Protein AF-R6CH22-F1 (afdb_monomer)

Mean predicted aligned error: 13.28 Å

Foldseek 3Di:
DDPVVVVVLLLLDFQWDWDDPPDPFKIFIDRQHHTAKIAGNVCRQKIKGFAAQVVLVVCVVVFVQWAQDPVDDSSTMIIGGPPGPQDPVVVSVRSVRSVCVVLVPDDPVSVVVRVPGDSLNRVLQVPLPPDQPDEAEDQEDQAQLVVVVVVVVVDPDDALHKYWYQYHPNADAPPGDHDDDDGNQWTKMKGKHFPQVAFPLLCLLLLLLLQLLVQVLVCVLDPQWFAAPPHFIDRQQATFKGKDKDFDDDDRGTRMIMIIMIGRAGDPDDDDPPPHHDYSCNVRVDHDDNSVSVVSSSSSSSSSVVCVVVVVSVVSQVSNLVRHDQQDDWAWKAAPVGIFTWHFPGADSSRWTWTAGPVRDIDTHDPPRMDGDD

Nearest PDB structures (foldseek):
  8fi3-assembly1_A  TM=8.666E-01  e=1.352E-19  Klebsiella pneumoniae
  2ewn-assembly1_B  TM=8.581E-01  e=2.149E-19  Escherichia coli
  1hxd-assembly2_B  TM=8.674E-01  e=2.446E-18  Escherichia coli
  8fi3-assembly1_B  TM=7.368E-01  e=8.028E-20  Klebsiella pneumoniae
  4op0-assembly2_B  TM=8.270E-01  e=5.192E-18  Mycobacterium tuberculosis H37Rv

Radius of gyration: 24.35 Å; Cα contacts (8 Å, |Δi|>4): 704; chains: 1; bounding box: 49×41×78 Å

Secondary structure (DSSP, 8-state):
--HHHHHHHHHTSTTEEEE-SSSSSEEEEEETTEEEEEEESSSTTEEEEE--HHHHHHHHHH-TTEEE-TTS-TTTEEEEETTSSS-HHHHHHHHHHHHHHHHHT--HHHHHHHHHS-GGGTHHHHSSSS-PPPPEEEEEES-HHHHHHHHHHHS-PPTT-EEEEEEETT-B-GGG-B----TTTSEEEEEEE--TTSBGGGTHHHHHHHHHHHHHHHTTT-S-EEEETTTEEEETTEEEEEEEEEEEEETTEEEEEEEEEEE--S-----SS-SSB--HHHHHS----HHHHHHHHHHHHHHHHHHHHTT-HHHHHHHHHHTBTT-SS-EEEEETTEEEEEEEEEE-TT--EEEEETTS-EEEE-TTSSEE--

pLDDT: mean 90.78, std 10.8, range [37.91, 98.75]

Organism: NCBI:txid1263040

InterPro domains:
  IPR004143 Biotinyl protein ligase (BPL) and lipoyl protein ligase (LPL), catalytic domain [PF03099] (141-249)
  IPR004143 Biotinyl protein ligase (BPL) and lipoyl protein ligase (LPL), catalytic domain [PS51733] (120-309)
  IPR004408 Biotin--acetyl-CoA-carboxylase ligase [TIGR00121] (137-364)
  IPR004408 Biotin--acetyl-CoA-carboxylase ligase [cd16442] (138-308)
  IPR038056 YjbR-like superfamily [G3DSA:3.90.1150.30] (1-120)
  IPR038056 YjbR-like superfamily [SSF142906] (1-112)
  IPR045864 Class II Aminoacyl-tRNA synthetase/Biotinyl protein ligase (BPL) and lipoyl protein ligase (LPL) [G3DSA:3.30.930.10] (121-324)
  IPR045864 Class II Aminoacyl-tRNA synthetase/Biotinyl protein ligase (BPL) and lipoyl protein ligase (LPL) [SSF55681] (136-323)
  IPR058532 YjbR/MT2646/Rv2570-like [PF04237] (11-100)

Solvent-accessible surface area (backbone atoms only — not comparable to full-atom values): 20314 Å² total; per-residue (Å²): 88,56,70,64,63,51,50,53,56,51,42,72,40,78,61,40,50,76,46,56,91,86,44,98,46,41,45,33,35,22,46,85,87,42,75,29,38,34,34,36,67,89,56,66,55,39,37,38,32,32,42,57,52,71,58,49,52,54,46,44,75,75,27,89,30,31,47,60,22,86,96,50,64,52,62,40,23,34,26,37,32,42,86,47,83,48,52,53,69,55,53,52,51,46,52,51,48,9,46,47,63,48,62,73,67,50,52,72,71,55,46,56,53,54,68,69,52,52,72,78,64,37,66,55,58,76,68,61,76,78,78,73,54,80,65,45,79,37,74,64,42,52,32,50,50,61,53,51,52,52,48,51,74,75,40,96,66,63,70,58,34,30,34,36,33,32,34,53,83,55,28,69,40,71,94,80,39,70,49,91,72,56,75,64,26,33,42,38,31,16,35,35,42,63,48,59,88,40,44,51,71,46,50,36,53,62,39,43,34,49,35,45,18,52,38,59,55,52,43,75,79,41,83,59,53,19,39,35,86,84,40,31,32,20,48,70,92,25,37,31,31,45,62,38,77,51,74,44,71,52,91,65,18,24,51,33,37,41,43,23,37,43,36,37,34,43,41,88,77,85,85,70,88,66,76,53,69,42,20,49,20,72,74,70,77,48,81,73,63,53,68,60,52,48,51,57,33,50,51,37,32,54,45,40,49,48,39,52,74,72,62,42,52,66,60,54,53,51,56,46,55,74,41,30,52,66,46,77,57,73,44,54,33,34,43,96,90,45,79,46,52,29,25,58,77,50,64,48,71,68,53,31,39,30,35,31,31,92,87,67,54,71,48,78,33,55,94,82,53,56,44,78,61,131

Sequence (374 aa):
MDIEALRQYCLSKKAVTECFPFDETTLVFKVVDRMFLLVDLEHPDCVSMKCNPDYAIELREHYNGIEGAYHFNKKYWNQVALNSDVPDSLIRELIDHSYEEVVGKFTKKQRDVFNKISASFQENISIFSEHLPEPVFLHETNSTNSYLDELCNNSSVEELTSVYTDFQTAGRGQRGNSWESEDGANLLFSFVLYPDFLEARKQFYLSQITALALQEVLSQYTDGIRIKWPNDIYWKDKKICGTLIENDLTGIHISRSISGTGVNLNQERFISDAPNPVSLFQITGQRYDRKEILHQLMERVAHYYTLLKNGETELIASRYQDVLYRKEGFYPYTDKDGSFRARICGIEPSGALILEDESGKRREYMFKEVSFEL

Structure (mmCIF, N/CA/C/O backbone):
data_AF-R6CH22-F1
#
_entry.id   AF-R6CH22-F1
#
loop_
_atom_site.group_PDB
_atom_site.id
_atom_site.type_symbol
_atom_site.label_atom_id
_atom_site.label_alt_id
_atom_site.label_comp_id
_atom_site.label_asym_id
_atom_site.label_entity_id
_atom_site.label_seq_id
_atom_site.pdbx_PDB_ins_code
_atom_site.Cartn_x
_atom_site.Cartn_y
_atom_site.Cartn_z
_atom_site.occupancy
_atom_site.B_iso_or_equiv
_atom_site.auth_seq_id
_atom_site.auth_comp_id
_atom_site.auth_asym_id
_atom_site.auth_atom_id
_atom_site.pdbx_PDB_model_num
ATOM 1 N N . MET A 1 1 ? 15.469 7.387 -34.066 1.00 81.44 1 MET A N 1
ATOM 2 C CA . MET A 1 1 ? 15.165 7.476 -32.618 1.00 81.44 1 MET A CA 1
ATOM 3 C C . MET A 1 1 ? 15.248 6.070 -32.057 1.00 81.44 1 MET A C 1
ATOM 5 O O . MET A 1 1 ? 14.627 5.196 -32.646 1.00 81.44 1 MET A O 1
ATOM 9 N N . ASP A 1 2 ? 16.024 5.815 -31.001 1.00 85.38 2 ASP A N 1
ATOM 10 C CA . ASP A 1 2 ? 16.079 4.473 -30.400 1.00 85.38 2 ASP A CA 1
ATOM 11 C C . ASP A 1 2 ? 14.835 4.161 -29.543 1.00 85.38 2 ASP A C 1
ATOM 13 O O . ASP A 1 2 ? 14.050 5.053 -29.202 1.00 85.38 2 ASP A O 1
ATOM 17 N N . ILE A 1 3 ? 14.642 2.877 -29.222 1.00 85.06 3 ILE A N 1
ATOM 18 C CA . ILE A 1 3 ? 13.460 2.382 -28.502 1.00 85.06 3 ILE A CA 1
ATOM 19 C C . ILE A 1 3 ? 13.364 2.923 -27.083 1.00 85.06 3 ILE A C 1
ATOM 21 O O . ILE A 1 3 ? 12.259 3.238 -26.644 1.00 85.06 3 ILE A O 1
ATOM 25 N N . GLU A 1 4 ? 14.483 3.065 -26.376 1.00 78.06 4 GLU A N 1
ATOM 26 C CA . GLU A 1 4 ? 14.448 3.540 -24.996 1.00 78.06 4 GLU A CA 1
ATOM 27 C C . GLU A 1 4 ? 14.055 5.017 -24.966 1.00 78.06 4 GLU A C 1
ATOM 29 O O . GLU A 1 4 ? 13.140 5.407 -24.244 1.00 78.06 4 GLU A O 1
ATOM 34 N N . ALA A 1 5 ? 14.637 5.836 -25.844 1.00 80.38 5 ALA A N 1
ATOM 35 C CA . ALA A 1 5 ? 14.229 7.224 -26.013 1.00 80.38 5 ALA A CA 1
ATOM 36 C C . ALA A 1 5 ? 12.739 7.341 -26.377 1.00 80.38 5 ALA A C 1
ATOM 38 O O . ALA A 1 5 ? 12.052 8.245 -25.892 1.00 80.38 5 ALA A O 1
ATOM 39 N N . LEU A 1 6 ? 12.229 6.450 -27.237 1.00 89.31 6 LEU A N 1
ATOM 40 C CA . LEU A 1 6 ? 10.819 6.419 -27.633 1.00 89.31 6 LEU A CA 1
ATOM 41 C C . LEU A 1 6 ? 9.915 6.067 -26.451 1.00 89.31 6 LEU A C 1
ATOM 43 O O . LEU A 1 6 ? 8.914 6.753 -26.220 1.00 89.31 6 LEU A O 1
ATOM 47 N N . ARG A 1 7 ? 10.286 5.036 -25.688 1.00 87.06 7 ARG A N 1
ATOM 48 C CA . ARG A 1 7 ? 9.580 4.585 -24.487 1.00 87.06 7 ARG A CA 1
ATOM 49 C C . ARG A 1 7 ? 9.516 5.696 -23.445 1.00 87.06 7 ARG A C 1
ATOM 51 O O . ARG A 1 7 ? 8.418 6.077 -23.040 1.00 87.06 7 ARG A O 1
ATOM 58 N N . GLN A 1 8 ? 10.658 6.291 -23.103 1.00 78.81 8 GLN A N 1
ATOM 59 C CA . GLN A 1 8 ? 10.738 7.407 -22.155 1.00 78.81 8 GLN A CA 1
ATOM 60 C C . GLN A 1 8 ? 9.888 8.599 -22.607 1.00 78.81 8 GLN A C 1
ATOM 62 O O . GLN A 1 8 ? 9.149 9.192 -21.818 1.00 78.81 8 GLN A O 1
ATOM 67 N N . TYR A 1 9 ? 9.915 8.923 -23.903 1.00 86.25 9 TYR A N 1
ATOM 68 C CA . TYR A 1 9 ? 9.099 10.009 -24.437 1.00 86.25 9 TYR A CA 1
ATOM 69 C C . TYR A 1 9 ? 7.597 9.717 -24.325 1.00 86.25 9 TYR A C 1
ATOM 71 O O . TYR A 1 9 ? 6.827 10.601 -23.945 1.00 86.25 9 TYR A O 1
ATOM 79 N N . CYS A 1 10 ? 7.170 8.478 -24.579 1.00 89.00 10 CYS A N 1
ATOM 80 C CA . CYS A 1 10 ? 5.778 8.070 -24.398 1.00 89.00 10 CYS A CA 1
ATOM 81 C C . CYS A 1 10 ? 5.348 8.146 -22.929 1.00 89.00 10 CYS A C 1
ATOM 83 O O . CYS A 1 10 ? 4.289 8.703 -22.636 1.00 89.00 10 CYS A O 1
ATOM 85 N N . LEU A 1 11 ? 6.171 7.634 -22.011 1.00 81.38 11 LEU A N 1
ATOM 86 C CA . LEU A 1 11 ? 5.881 7.616 -20.573 1.00 81.38 11 LEU A CA 1
ATOM 87 C C . LEU A 1 11 ? 5.869 9.019 -19.948 1.00 81.38 11 LEU A C 1
ATOM 89 O O . LEU A 1 11 ? 5.143 9.248 -18.981 1.00 81.38 11 LEU A O 1
ATOM 93 N N . SER A 1 12 ? 6.575 9.986 -20.546 1.00 82.88 12 SER A N 1
ATOM 94 C CA . SER A 1 12 ? 6.517 11.395 -20.128 1.00 82.88 12 SER A CA 1
ATOM 95 C C . SER A 1 12 ? 5.146 12.059 -20.352 1.00 82.88 12 SER A C 1
ATOM 97 O O . SER A 1 12 ? 4.845 13.102 -19.768 1.00 82.88 12 SER A O 1
ATOM 99 N N . LYS A 1 13 ? 4.288 11.482 -21.207 1.00 86.12 13 LYS A N 1
ATOM 100 C CA . LYS A 1 13 ? 2.973 12.048 -21.550 1.00 86.12 13 LYS A CA 1
ATOM 101 C C . LYS A 1 13 ? 1.920 11.713 -20.519 1.00 86.12 13 LYS A C 1
ATOM 103 O O . LYS A 1 13 ? 1.955 10.650 -19.924 1.00 86.12 13 LYS A O 1
ATOM 108 N N . LYS A 1 14 ? 0.903 12.570 -20.381 1.00 83.38 14 LYS A N 1
ATOM 109 C CA . LYS A 1 14 ? -0.144 12.421 -19.364 1.00 83.38 14 LYS A CA 1
ATOM 110 C C . LYS A 1 14 ? -1.006 11.139 -19.530 1.00 83.38 14 LYS A C 1
ATOM 112 O O . LYS A 1 14 ? -1.379 10.771 -20.627 1.00 83.38 14 LYS A O 1
ATOM 117 N N . ALA A 1 15 ? -1.394 10.490 -18.437 1.00 82.56 15 ALA A N 1
ATOM 118 C CA . ALA A 1 15 ? -2.104 9.216 -18.301 1.00 82.56 15 ALA A CA 1
ATOM 119 C C . ALA A 1 15 ? -1.653 8.034 -19.198 1.00 82.56 15 ALA A C 1
ATOM 121 O O . ALA A 1 15 ? -2.469 7.149 -19.462 1.00 82.56 15 ALA A O 1
ATOM 122 N N . VAL A 1 16 ? -0.405 8.015 -19.668 1.00 88.12 16 VAL A N 1
ATOM 123 C CA . VAL A 1 16 ? 0.226 6.916 -20.398 1.00 88.12 16 VAL A CA 1
ATOM 124 C C . VAL A 1 16 ? 0.707 5.794 -19.475 1.00 88.12 16 VAL A C 1
ATOM 126 O O . VAL A 1 16 ? 1.341 6.049 -18.452 1.00 88.12 16 VAL A O 1
ATOM 129 N N . THR A 1 17 ? 0.412 4.560 -19.879 1.00 82.69 17 THR A N 1
ATOM 130 C CA . THR A 1 17 ? 0.951 3.301 -19.353 1.00 82.69 17 THR A CA 1
ATOM 131 C C . THR A 1 17 ? 1.446 2.428 -20.506 1.00 82.69 17 THR A C 1
ATOM 133 O O . THR A 1 17 ? 1.038 2.618 -21.657 1.00 82.69 17 THR A O 1
ATOM 136 N N . GLU A 1 18 ? 2.294 1.449 -20.203 1.00 88.81 18 GLU A N 1
ATOM 137 C CA . GLU A 1 18 ? 2.751 0.430 -21.150 1.00 88.81 18 GLU A CA 1
ATOM 138 C C . GLU A 1 18 ? 2.307 -0.971 -20.709 1.00 88.81 18 GLU A C 1
ATOM 140 O O . GLU A 1 18 ? 2.066 -1.213 -19.527 1.00 88.81 18 GLU A O 1
ATOM 145 N N . CYS A 1 19 ? 2.099 -1.876 -21.664 1.00 76.31 19 CYS A N 1
ATOM 146 C CA . CYS A 1 19 ? 1.682 -3.255 -21.400 1.00 76.31 19 CYS A CA 1
ATOM 147 C C . CYS A 1 19 ? 1.904 -4.152 -22.625 1.00 76.31 19 CYS A C 1
ATOM 149 O O . CYS A 1 19 ? 2.145 -3.657 -23.724 1.00 76.31 19 CYS A O 1
ATOM 151 N N . PHE A 1 20 ? 1.701 -5.456 -22.438 1.00 86.31 20 PHE A N 1
ATOM 152 C CA . PHE A 1 20 ? 1.831 -6.514 -23.445 1.00 86.31 20 PHE A CA 1
ATOM 153 C C . PHE A 1 20 ? 0.472 -7.205 -23.683 1.00 86.31 20 PHE A C 1
ATOM 155 O O . PHE A 1 20 ? 0.226 -8.306 -23.198 1.00 86.31 20 PHE A O 1
ATOM 162 N N . PRO A 1 21 ? -0.508 -6.530 -24.321 1.00 76.00 21 PRO A N 1
ATOM 163 C CA . PRO A 1 21 ? -1.884 -7.020 -24.379 1.00 76.00 21 PRO A CA 1
ATOM 164 C C . PRO A 1 21 ? -2.125 -8.088 -25.455 1.00 76.00 21 PRO A C 1
ATOM 166 O O . PRO A 1 21 ? -3.235 -8.618 -25.513 1.00 76.00 21 PRO A O 1
ATOM 169 N N . PHE A 1 22 ? -1.153 -8.342 -26.335 1.00 81.69 22 PHE A N 1
ATOM 170 C CA . PHE A 1 22 ? -1.282 -9.277 -27.457 1.00 81.69 22 PHE A CA 1
ATOM 171 C C . PHE A 1 22 ? -0.417 -10.526 -27.258 1.00 81.69 22 PHE A C 1
ATOM 173 O O . PHE A 1 22 ? -0.918 -11.638 -27.405 1.00 81.69 22 PHE A O 1
ATOM 180 N N . ASP A 1 23 ? 0.846 -10.324 -26.892 1.00 84.88 23 ASP A N 1
ATOM 181 C CA . ASP A 1 23 ? 1.900 -11.325 -26.708 1.00 84.88 23 ASP A CA 1
ATOM 182 C C . ASP A 1 23 ? 3.039 -10.715 -25.865 1.00 84.88 23 ASP A C 1
ATOM 184 O O . ASP A 1 23 ? 2.942 -9.562 -25.452 1.00 84.88 23 ASP A O 1
ATOM 188 N N . GLU A 1 24 ? 4.102 -11.478 -25.599 1.00 80.56 24 GLU A N 1
ATOM 189 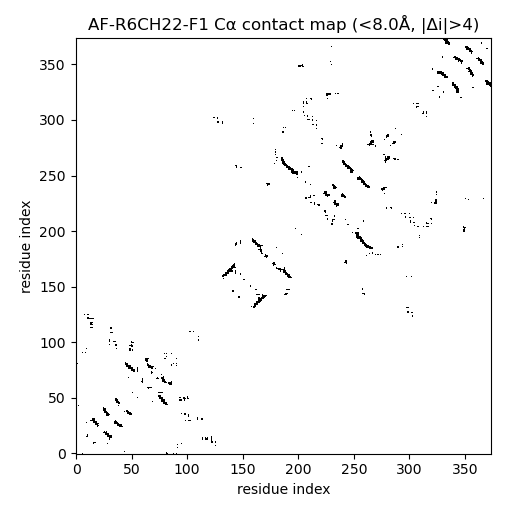C CA . GLU A 1 24 ? 5.231 -11.088 -24.734 1.00 80.56 24 GLU A CA 1
ATOM 190 C C . GLU A 1 24 ? 6.212 -10.089 -25.379 1.00 80.56 24 GLU A C 1
ATOM 192 O O . GLU A 1 24 ? 7.112 -9.597 -24.702 1.00 80.56 24 GLU A O 1
ATOM 197 N N . THR A 1 25 ? 6.059 -9.775 -26.671 1.00 80.75 25 THR A N 1
ATOM 198 C CA . THR A 1 25 ? 7.048 -9.003 -27.445 1.00 80.75 25 THR A CA 1
ATOM 199 C C . THR A 1 25 ? 6.489 -7.697 -28.004 1.00 80.75 25 THR A C 1
ATOM 201 O O . THR A 1 25 ? 7.248 -6.763 -28.260 1.00 80.75 25 THR A O 1
ATOM 204 N N . THR A 1 26 ? 5.167 -7.562 -28.122 1.00 89.12 26 THR A N 1
ATOM 205 C CA . THR A 1 26 ? 4.505 -6.342 -28.593 1.00 89.12 26 THR A CA 1
ATOM 206 C C . THR A 1 26 ? 4.248 -5.379 -27.436 1.00 89.12 26 THR A C 1
ATOM 208 O O . THR A 1 26 ? 3.221 -5.450 -26.750 1.00 89.12 26 THR A O 1
ATOM 211 N N . LEU A 1 27 ? 5.155 -4.420 -27.252 1.00 89.75 27 LEU A N 1
ATOM 212 C CA . LEU A 1 27 ? 5.011 -3.345 -26.277 1.00 89.75 27 LEU A CA 1
ATOM 213 C C . LEU A 1 27 ? 3.978 -2.323 -26.765 1.00 89.75 27 LEU A C 1
ATOM 215 O O . LEU A 1 27 ? 4.138 -1.694 -27.812 1.00 89.75 27 LEU A O 1
ATOM 219 N N . VAL A 1 28 ? 2.910 -2.127 -25.991 1.00 92.44 28 VAL A N 1
ATOM 220 C CA . VAL A 1 28 ? 1.797 -1.232 -26.329 1.00 92.44 28 VAL A CA 1
ATOM 221 C C . VAL A 1 28 ? 1.670 -0.112 -25.309 1.00 92.44 28 VAL A C 1
ATOM 223 O O . VAL A 1 28 ? 1.433 -0.359 -24.126 1.00 92.44 28 VAL A O 1
ATOM 226 N N . PHE A 1 29 ? 1.667 1.127 -25.797 1.00 93.31 29 PHE A N 1
ATOM 227 C CA . PHE A 1 29 ? 1.394 2.318 -25.004 1.00 93.31 29 PHE A CA 1
ATOM 228 C C . PHE A 1 29 ? -0.080 2.710 -25.096 1.00 93.31 29 PHE A C 1
ATOM 230 O O . PHE A 1 29 ? -0.670 2.866 -26.180 1.00 93.31 29 PHE A O 1
ATOM 237 N N . LYS A 1 30 ? -0.689 2.890 -23.926 1.00 91.25 30 LYS A N 1
ATOM 238 C CA . LYS A 1 30 ? -2.092 3.267 -23.762 1.00 91.25 30 LYS A CA 1
ATOM 239 C C . LYS A 1 30 ? -2.188 4.563 -22.993 1.00 91.25 30 LYS A C 1
ATOM 241 O O . LYS A 1 30 ? -1.449 4.762 -22.047 1.00 91.25 30 LYS A O 1
ATOM 246 N N . VAL A 1 31 ? -3.155 5.397 -23.350 1.00 91.56 31 VAL A N 1
ATOM 247 C CA . VAL A 1 31 ? -3.596 6.517 -22.519 1.00 91.56 31 VAL A CA 1
ATOM 248 C C . VAL A 1 31 ? -4.968 6.180 -21.933 1.00 91.56 31 VAL A C 1
ATOM 250 O O . VAL A 1 31 ? -5.929 5.944 -22.675 1.00 91.56 31 VAL A O 1
ATOM 253 N N . VAL A 1 32 ? -5.042 6.100 -20.599 1.00 85.31 32 VAL A N 1
ATOM 254 C CA . VAL A 1 32 ? -6.159 5.519 -19.820 1.00 85.31 32 VAL A CA 1
ATOM 255 C C . VAL A 1 32 ? -6.404 4.036 -20.154 1.00 85.31 32 VAL A C 1
ATOM 257 O O . VAL A 1 32 ? -5.952 3.152 -19.441 1.00 85.31 32 VAL A O 1
ATOM 260 N N . ASP A 1 33 ? -7.123 3.749 -21.235 1.00 85.75 33 ASP A N 1
ATOM 261 C CA . ASP A 1 33 ? -7.497 2.404 -21.701 1.00 85.75 33 ASP A CA 1
ATOM 262 C C . ASP A 1 33 ? -7.395 2.280 -23.235 1.00 85.75 33 ASP A C 1
ATOM 264 O O . ASP A 1 33 ? -7.781 1.266 -23.823 1.00 85.75 33 ASP A O 1
ATOM 268 N N . ARG A 1 34 ? -6.888 3.317 -23.917 1.00 92.31 34 ARG A N 1
ATOM 269 C CA . ARG A 1 34 ? -6.833 3.395 -25.381 1.00 92.31 34 ARG A CA 1
ATOM 270 C C . ARG A 1 34 ? -5.399 3.368 -25.882 1.00 92.31 34 ARG A C 1
ATOM 272 O O . ARG A 1 34 ? -4.605 4.234 -25.542 1.00 92.31 34 ARG A O 1
ATOM 279 N N . MET A 1 35 ? -5.110 2.431 -26.778 1.00 95.94 35 MET A N 1
ATOM 280 C CA . MET A 1 35 ? -3.820 2.350 -27.465 1.00 95.94 35 MET A CA 1
ATOM 281 C C . MET A 1 35 ? -3.627 3.544 -28.401 1.00 95.94 35 MET A C 1
ATOM 283 O O . MET A 1 35 ? -4.563 3.906 -29.137 1.00 95.94 35 MET A O 1
ATOM 287 N N . PHE A 1 36 ? -2.421 4.103 -28.390 1.00 97.25 36 PHE A N 1
ATOM 288 C CA . PHE A 1 36 ? -1.984 5.127 -29.343 1.00 97.25 36 PHE A CA 1
ATOM 289 C C . PHE A 1 36 ? -0.665 4.749 -30.033 1.00 97.25 36 PHE A C 1
ATOM 291 O O . PHE A 1 36 ? -0.450 5.155 -31.171 1.00 97.25 36 PHE A O 1
ATOM 298 N N . LEU A 1 37 ? 0.175 3.923 -29.407 1.00 97.31 37 LEU A N 1
ATOM 299 C CA . LEU A 1 37 ? 1.440 3.481 -29.987 1.00 97.31 37 LEU A CA 1
ATOM 300 C C . LEU A 1 37 ? 1.715 2.022 -29.631 1.00 97.31 37 LEU A C 1
ATOM 302 O O . LEU A 1 37 ? 1.330 1.569 -28.554 1.00 97.31 37 LEU A O 1
ATOM 306 N N . LEU A 1 38 ? 2.376 1.298 -30.527 1.00 95.56 38 LEU A N 1
ATOM 307 C CA . LEU A 1 38 ? 2.985 0.006 -30.215 1.00 95.56 38 LEU A CA 1
ATOM 308 C C . LEU A 1 38 ? 4.261 -0.237 -31.024 1.00 95.56 38 LEU A C 1
ATOM 310 O O . LEU A 1 38 ? 4.426 0.319 -32.115 1.00 95.56 38 LEU A O 1
ATOM 314 N N . VAL A 1 39 ? 5.123 -1.090 -30.486 1.00 94.00 39 VAL A N 1
ATOM 315 C CA . VAL A 1 39 ? 6.374 -1.535 -31.100 1.00 94.00 39 VAL A CA 1
ATOM 316 C C . VAL A 1 39 ? 6.596 -3.014 -30.798 1.00 94.00 39 VAL A C 1
ATOM 318 O O . VAL A 1 39 ? 6.273 -3.480 -29.708 1.00 94.00 39 VAL A O 1
ATOM 321 N N . ASP A 1 40 ? 7.112 -3.746 -31.777 1.00 90.56 40 ASP A N 1
ATOM 322 C CA . ASP A 1 40 ? 7.560 -5.126 -31.605 1.00 90.56 40 ASP A CA 1
ATOM 323 C C . ASP A 1 40 ? 9.019 -5.110 -31.133 1.00 90.56 40 ASP A C 1
ATOM 325 O O . ASP A 1 40 ? 9.882 -4.541 -31.801 1.00 90.56 40 ASP A O 1
ATOM 329 N N . LEU A 1 41 ? 9.293 -5.688 -29.965 1.00 85.81 41 LEU A N 1
ATOM 330 C CA . LEU A 1 41 ? 10.630 -5.710 -29.374 1.00 85.81 41 LEU A CA 1
ATOM 331 C C . LEU A 1 41 ? 11.568 -6.731 -30.035 1.00 85.81 41 LEU A C 1
ATOM 333 O O . LEU A 1 41 ? 12.784 -6.586 -29.905 1.00 85.81 41 LEU A O 1
ATOM 337 N N . GLU A 1 42 ? 11.049 -7.725 -30.764 1.00 85.25 42 GLU A N 1
ATOM 338 C CA . GLU A 1 42 ? 11.888 -8.628 -31.570 1.00 85.25 42 GLU A CA 1
ATOM 339 C C . GLU A 1 42 ? 12.358 -7.950 -32.864 1.00 85.25 42 GLU A C 1
ATOM 341 O O . GLU A 1 42 ? 13.463 -8.208 -33.353 1.00 85.25 42 GLU A O 1
ATOM 346 N N . HIS A 1 43 ? 11.539 -7.037 -33.392 1.00 85.38 43 HIS A N 1
ATOM 347 C CA . HIS A 1 43 ? 11.804 -6.277 -34.613 1.00 85.38 43 HIS A CA 1
ATOM 348 C C . HIS A 1 43 ? 11.565 -4.766 -34.415 1.00 85.38 43 HIS A C 1
ATOM 350 O O . HIS A 1 43 ? 10.676 -4.184 -35.046 1.00 85.38 43 HIS A O 1
ATOM 356 N N . PRO A 1 44 ? 12.390 -4.094 -33.585 1.00 84.38 44 PRO A N 1
ATOM 357 C CA . PRO A 1 44 ? 12.171 -2.713 -33.144 1.00 84.38 44 PRO A CA 1
ATOM 358 C C . PRO A 1 44 ? 12.441 -1.645 -34.214 1.00 84.38 44 PRO A C 1
ATOM 360 O O . PRO A 1 44 ? 12.539 -0.460 -33.907 1.00 84.38 44 PRO A O 1
ATOM 363 N N . ASP A 1 45 ? 12.568 -2.022 -35.483 1.00 88.88 45 ASP A N 1
ATOM 364 C CA . ASP A 1 45 ? 12.876 -1.091 -36.571 1.00 88.88 45 ASP A CA 1
ATOM 365 C C . ASP A 1 45 ? 11.686 -0.199 -36.943 1.00 88.88 45 ASP A C 1
ATOM 367 O O . ASP A 1 45 ? 11.847 0.795 -37.656 1.00 88.88 45 ASP A O 1
ATOM 371 N N . CYS A 1 46 ? 10.482 -0.551 -36.487 1.00 91.94 46 CYS A N 1
ATOM 372 C CA . CYS A 1 46 ? 9.244 0.132 -36.824 1.00 91.94 46 CYS A CA 1
ATOM 373 C C . CYS A 1 46 ? 8.314 0.283 -35.622 1.00 91.94 46 CYS A C 1
ATOM 375 O O . CYS A 1 46 ? 8.170 -0.611 -34.795 1.00 91.94 46 CYS A O 1
ATOM 377 N N . VAL A 1 47 ? 7.572 1.384 -35.608 1.00 94.69 47 VAL A N 1
ATOM 378 C CA . VAL A 1 47 ? 6.536 1.681 -34.611 1.00 94.69 47 VAL A CA 1
ATOM 379 C C . VAL A 1 47 ? 5.214 1.930 -35.327 1.00 94.69 47 VAL A C 1
ATOM 381 O O . VAL A 1 47 ? 5.180 2.591 -36.365 1.00 94.69 47 VAL A O 1
ATOM 384 N N . SER A 1 48 ? 4.109 1.436 -34.766 1.00 97.06 48 SER A N 1
ATOM 385 C CA . SER A 1 48 ? 2.765 1.753 -35.257 1.00 97.06 48 SER A CA 1
ATOM 386 C C . SER A 1 48 ? 2.090 2.808 -34.385 1.00 97.06 48 SER A C 1
ATOM 388 O O . SER A 1 48 ? 1.955 2.633 -33.176 1.00 97.06 48 SER A O 1
ATOM 390 N N . MET A 1 49 ? 1.621 3.889 -35.009 1.00 97.19 49 MET A N 1
ATOM 391 C CA . MET A 1 49 ? 1.003 5.045 -34.352 1.00 97.19 49 MET A CA 1
ATOM 392 C C . MET A 1 49 ? -0.348 5.381 -34.971 1.00 97.19 49 MET A C 1
ATOM 394 O O . MET A 1 49 ? -0.542 5.252 -36.184 1.00 97.19 49 MET A O 1
ATOM 398 N N . LYS A 1 50 ? -1.288 5.860 -34.151 1.00 97.00 50 LYS A N 1
ATOM 399 C CA . LYS A 1 50 ? -2.518 6.457 -34.670 1.00 97.00 50 LYS A CA 1
ATOM 400 C C . LYS A 1 50 ? -2.226 7.764 -35.385 1.00 97.00 50 LYS A C 1
ATOM 402 O O . LYS A 1 50 ? -1.370 8.542 -34.989 1.00 97.00 50 LYS A O 1
ATOM 407 N N . CYS A 1 51 ? -2.990 8.023 -36.433 1.00 95.69 51 CYS A N 1
ATOM 408 C CA . CYS A 1 51 ? -2.879 9.247 -37.196 1.00 95.69 51 CYS A CA 1
ATOM 409 C C . CYS A 1 51 ? -4.251 9.692 -37.706 1.00 95.69 51 CYS A C 1
ATOM 411 O O . CYS A 1 51 ? -5.188 8.897 -37.854 1.00 95.69 51 CYS A O 1
ATOM 413 N N . ASN A 1 52 ? -4.363 10.993 -37.955 1.00 94.50 52 ASN A N 1
ATOM 414 C CA . ASN A 1 52 ? -5.516 11.558 -38.629 1.00 94.50 52 ASN A CA 1
ATOM 415 C C . ASN A 1 52 ? -5.470 11.106 -40.103 1.00 94.50 52 ASN A C 1
ATOM 417 O O . ASN A 1 52 ? -4.382 11.104 -40.673 1.00 94.50 52 ASN A O 1
ATOM 421 N N . PRO A 1 53 ? -6.594 10.723 -40.733 1.00 94.94 53 PRO A N 1
ATOM 422 C CA . PRO A 1 53 ? -6.576 10.179 -42.091 1.00 94.94 53 PRO A CA 1
ATOM 423 C C . PRO A 1 53 ? -5.943 11.077 -43.154 1.00 94.94 53 PRO A C 1
ATOM 425 O O . PRO A 1 53 ? -5.231 10.559 -44.009 1.00 94.94 53 PRO A O 1
ATOM 428 N N . ASP A 1 54 ? -6.190 12.387 -43.103 1.00 94.25 54 ASP A N 1
ATOM 429 C CA . ASP A 1 54 ? -5.692 13.313 -44.125 1.00 94.25 54 ASP A CA 1
ATOM 430 C C . ASP A 1 54 ? -4.180 13.508 -43.956 1.00 94.25 54 ASP A C 1
ATOM 432 O O . ASP A 1 54 ? -3.419 13.381 -44.914 1.00 94.25 54 ASP A O 1
ATOM 436 N N . TYR A 1 55 ? -3.733 13.666 -42.707 1.00 95.50 55 TYR A N 1
ATOM 437 C CA . TYR A 1 55 ? -2.310 13.759 -42.379 1.00 95.50 55 TYR A CA 1
ATOM 438 C C . TYR A 1 55 ? -1.556 12.451 -42.668 1.00 95.50 55 TYR A C 1
ATOM 440 O O . TYR A 1 55 ? -0.420 12.458 -43.131 1.00 95.50 55 TYR A O 1
ATOM 448 N N . ALA A 1 56 ? -2.202 11.298 -42.467 1.00 93.06 56 ALA A N 1
ATOM 449 C CA . ALA A 1 56 ? -1.610 10.002 -42.773 1.00 93.06 56 ALA A CA 1
ATOM 450 C C . ALA A 1 56 ? -1.315 9.829 -44.269 1.00 93.06 56 ALA A C 1
ATOM 452 O O . ALA A 1 56 ? -0.337 9.169 -44.609 1.00 93.06 56 ALA A O 1
ATOM 453 N N . ILE A 1 57 ? -2.151 10.391 -45.148 1.00 93.81 57 ILE A N 1
ATOM 454 C CA . ILE A 1 57 ? -1.919 10.376 -46.598 1.00 93.81 57 ILE A CA 1
ATOM 455 C C . ILE A 1 57 ? -0.720 11.260 -46.932 1.00 93.81 57 ILE A C 1
ATOM 457 O O . ILE A 1 57 ? 0.216 10.780 -47.565 1.00 93.81 57 ILE A O 1
ATOM 461 N N . GLU A 1 58 ? -0.712 12.497 -46.432 1.00 95.75 58 GLU A N 1
ATOM 462 C CA . GLU A 1 58 ? 0.379 13.449 -46.657 1.00 95.75 58 GLU A CA 1
ATOM 463 C C . GLU A 1 58 ? 1.738 12.867 -46.240 1.00 95.75 58 GLU A C 1
ATOM 465 O O . GLU A 1 58 ? 2.688 12.884 -47.020 1.00 95.75 58 GLU A O 1
ATOM 470 N N . LEU A 1 59 ? 1.824 12.273 -45.048 1.00 95.31 59 LEU A N 1
ATOM 471 C CA . LEU A 1 59 ? 3.063 11.683 -44.535 1.00 95.31 59 LEU A CA 1
ATOM 472 C C . LEU A 1 59 ? 3.605 10.552 -45.420 1.00 95.31 59 LEU A C 1
ATOM 474 O O . LEU A 1 59 ? 4.811 10.469 -45.629 1.00 95.31 59 LEU A O 1
ATOM 478 N N . ARG A 1 60 ? 2.726 9.699 -45.956 1.00 95.25 60 ARG A N 1
ATOM 479 C CA . ARG A 1 60 ? 3.113 8.574 -46.828 1.00 95.25 60 ARG A CA 1
ATOM 480 C C . ARG A 1 60 ? 3.545 9.024 -48.221 1.00 95.25 60 ARG A C 1
ATOM 482 O O . ARG A 1 60 ? 4.253 8.294 -48.903 1.00 95.25 60 ARG A O 1
ATOM 489 N N . GLU A 1 61 ? 3.092 10.194 -48.664 1.00 94.94 61 GLU A N 1
ATOM 490 C CA . GLU A 1 61 ? 3.537 10.793 -49.927 1.00 94.94 61 GLU A CA 1
ATOM 491 C C . GLU A 1 61 ? 4.909 11.468 -49.787 1.00 94.94 61 GLU A C 1
ATOM 493 O O . GLU A 1 61 ? 5.669 11.513 -50.754 1.00 94.94 61 GLU A O 1
ATOM 498 N N . HIS A 1 62 ? 5.236 11.972 -48.593 1.00 94.75 62 HIS A N 1
ATOM 499 C CA . HIS A 1 62 ? 6.465 12.730 -48.340 1.00 94.75 62 HIS A CA 1
ATOM 500 C C . HIS A 1 62 ? 7.634 11.888 -47.813 1.00 94.75 62 HIS A C 1
ATOM 502 O O . HIS A 1 62 ? 8.783 12.279 -48.021 1.00 94.75 62 HIS A O 1
ATOM 508 N N . TYR A 1 63 ? 7.368 10.757 -47.152 1.00 95.88 63 TYR A N 1
ATOM 509 C CA . TYR A 1 63 ? 8.392 9.924 -46.517 1.00 95.88 63 TYR A CA 1
ATOM 510 C C . TYR A 1 63 ? 8.256 8.459 -46.924 1.00 95.88 63 TYR A C 1
ATOM 512 O O . TYR A 1 63 ? 7.198 7.854 -46.759 1.00 95.88 63 TYR A O 1
ATOM 520 N N . ASN A 1 64 ? 9.356 7.858 -47.376 1.00 94.56 64 ASN A N 1
ATOM 521 C CA . ASN A 1 64 ? 9.405 6.438 -47.733 1.00 94.56 64 ASN A CA 1
ATOM 522 C C . ASN A 1 64 ? 9.317 5.540 -46.492 1.00 94.56 64 ASN A C 1
ATOM 524 O O . ASN A 1 64 ? 8.812 4.427 -46.566 1.00 94.56 64 ASN A O 1
ATOM 528 N N . GLY A 1 65 ? 9.798 6.024 -45.343 1.00 94.31 65 GLY A N 1
ATOM 529 C CA . GLY A 1 65 ? 9.749 5.317 -44.066 1.00 94.31 65 GLY A CA 1
ATOM 530 C C . GLY A 1 65 ? 8.391 5.343 -43.368 1.00 94.31 65 GLY A C 1
ATOM 531 O O . GLY A 1 65 ? 8.304 4.856 -42.242 1.00 94.31 65 GLY A O 1
ATOM 532 N N . ILE A 1 66 ? 7.347 5.925 -43.973 1.00 96.50 66 ILE A N 1
ATOM 533 C CA . ILE A 1 66 ? 5.995 5.956 -43.405 1.00 96.50 66 ILE A CA 1
ATOM 534 C C . ILE A 1 66 ? 5.040 5.198 -44.318 1.00 96.50 66 ILE A C 1
ATOM 536 O O . ILE A 1 66 ? 4.764 5.604 -45.442 1.00 96.50 66 ILE A O 1
ATOM 540 N N . GLU A 1 67 ? 4.453 4.130 -43.788 1.00 95.50 67 GLU A N 1
ATOM 541 C CA . GLU A 1 67 ? 3.503 3.284 -44.504 1.00 95.50 67 GLU A CA 1
ATOM 542 C C . GLU A 1 67 ? 2.209 3.084 -43.705 1.00 95.50 67 GLU A C 1
ATOM 544 O O . GLU A 1 67 ? 2.061 3.513 -42.560 1.00 95.50 67 GLU A O 1
ATOM 549 N N . GLY A 1 68 ? 1.217 2.424 -44.305 1.00 93.44 68 GLY A N 1
ATOM 550 C CA . GLY A 1 68 ? 0.024 2.000 -43.576 1.00 93.44 68 GLY A CA 1
ATOM 551 C C . GLY A 1 68 ? 0.295 0.759 -42.730 1.00 93.44 68 GLY A C 1
ATOM 552 O O . GLY A 1 68 ? 0.643 -0.281 -43.283 1.00 93.44 68 GLY A O 1
ATOM 553 N N . ALA A 1 69 ? 0.040 0.839 -41.421 1.00 91.00 69 ALA A N 1
ATOM 554 C CA . ALA A 1 69 ? 0.339 -0.246 -40.485 1.00 91.00 69 ALA A CA 1
ATOM 555 C C . ALA A 1 69 ? -0.357 -1.564 -40.866 1.00 91.00 69 ALA A C 1
ATOM 557 O O . ALA A 1 69 ? -1.576 -1.605 -41.050 1.00 91.00 69 ALA A O 1
ATOM 558 N N . TYR A 1 70 ? 0.420 -2.646 -40.977 1.00 81.50 70 TYR A N 1
ATOM 559 C CA . TYR A 1 70 ? -0.029 -3.921 -41.548 1.00 81.50 70 TYR A CA 1
ATOM 560 C C . TYR A 1 70 ? -1.203 -4.560 -40.785 1.00 81.50 70 TYR A C 1
ATOM 562 O O . TYR A 1 70 ? -2.195 -4.951 -41.401 1.00 81.50 70 TYR A O 1
ATOM 570 N N . HIS A 1 71 ? -1.127 -4.602 -39.451 1.00 83.56 71 HIS A N 1
ATOM 571 C CA . HIS A 1 71 ? -2.128 -5.245 -38.587 1.00 83.56 71 HIS A CA 1
ATOM 572 C C . HIS A 1 71 ? -3.319 -4.345 -38.211 1.00 83.56 71 HIS A C 1
ATOM 574 O O . HIS A 1 71 ? -4.240 -4.790 -37.525 1.00 83.56 71 HIS A O 1
ATOM 580 N N . PHE A 1 72 ? -3.330 -3.084 -38.653 1.00 89.94 72 PHE A N 1
ATOM 581 C CA . PHE A 1 72 ? -4.323 -2.095 -38.237 1.00 89.94 72 PHE A CA 1
ATOM 582 C C . PHE A 1 72 ? -5.068 -1.482 -39.421 1.00 89.94 72 PHE A C 1
ATOM 584 O O . PHE A 1 72 ? -4.718 -1.638 -40.590 1.00 89.94 72 PHE A O 1
ATOM 591 N N . ASN A 1 73 ? -6.137 -0.743 -39.119 1.00 92.00 73 ASN A N 1
ATOM 592 C CA . ASN A 1 73 ? -6.830 0.024 -40.142 1.00 92.00 73 ASN A CA 1
ATOM 593 C C . ASN A 1 73 ? -5.907 1.138 -40.661 1.00 92.00 73 ASN A C 1
ATOM 595 O O . ASN A 1 73 ? -5.764 2.178 -40.015 1.00 92.00 73 ASN A O 1
ATOM 599 N N . LYS A 1 74 ? -5.353 0.931 -41.859 1.00 91.88 74 LYS A N 1
ATOM 600 C CA . LYS A 1 74 ? -4.436 1.843 -42.563 1.00 91.88 74 LYS A CA 1
ATOM 601 C C . LYS A 1 74 ? -5.015 3.234 -42.827 1.00 91.88 74 LYS A C 1
ATOM 603 O O . LYS A 1 74 ? -4.285 4.124 -43.234 1.00 91.88 74 LYS A O 1
ATOM 608 N N . LYS A 1 75 ? -6.306 3.476 -42.601 1.00 91.12 75 LYS A N 1
ATOM 609 C CA . LYS A 1 75 ? -6.852 4.839 -42.605 1.00 91.12 75 LYS A CA 1
ATOM 610 C C . LYS A 1 75 ? -6.432 5.644 -41.370 1.00 91.12 75 LYS A C 1
ATOM 612 O O . LYS A 1 75 ? -6.324 6.857 -41.450 1.00 91.12 75 LYS A O 1
ATOM 617 N N . TYR A 1 76 ? -6.242 4.978 -40.234 1.00 92.94 76 TYR A N 1
ATOM 618 C CA . TYR A 1 76 ? -6.044 5.615 -38.929 1.00 92.94 76 TYR A CA 1
ATOM 619 C C . TYR A 1 76 ? -4.715 5.258 -38.273 1.00 92.94 76 TYR A C 1
ATOM 621 O O . TYR A 1 76 ? -4.460 5.724 -37.169 1.00 92.94 76 TYR A O 1
ATOM 629 N N . TRP A 1 77 ? -3.911 4.404 -38.905 1.00 97.25 77 TRP A N 1
ATOM 630 C CA . TRP A 1 77 ? -2.652 3.924 -38.358 1.00 97.25 77 TRP A CA 1
ATOM 631 C C . TRP A 1 77 ? -1.548 3.956 -39.404 1.00 97.25 77 TRP A C 1
ATOM 633 O O . TRP A 1 77 ? -1.712 3.421 -40.507 1.00 97.25 77 TRP A O 1
ATOM 643 N N . ASN A 1 78 ? -0.428 4.555 -39.018 1.00 96.31 78 ASN A N 1
ATOM 644 C CA . ASN A 1 78 ? 0.826 4.538 -39.755 1.00 96.31 78 ASN A CA 1
ATOM 645 C C . ASN A 1 78 ? 1.814 3.609 -39.067 1.00 96.31 78 ASN A C 1
ATOM 647 O O . ASN A 1 78 ? 1.842 3.545 -37.841 1.00 96.31 78 ASN A O 1
ATOM 651 N N . GLN A 1 79 ? 2.627 2.935 -39.867 1.00 95.44 79 GLN A N 1
ATOM 652 C CA . GLN A 1 79 ? 3.875 2.333 -39.436 1.00 95.44 79 GLN A CA 1
ATOM 653 C C . GLN A 1 79 ? 5.002 3.276 -39.843 1.00 95.44 79 GLN A C 1
ATOM 655 O O . GLN A 1 79 ? 5.007 3.774 -40.967 1.00 95.44 79 GLN A O 1
ATOM 660 N N . VAL A 1 80 ? 5.911 3.551 -38.917 1.00 96.19 80 VAL A N 1
ATOM 661 C CA . VAL A 1 80 ? 7.014 4.494 -39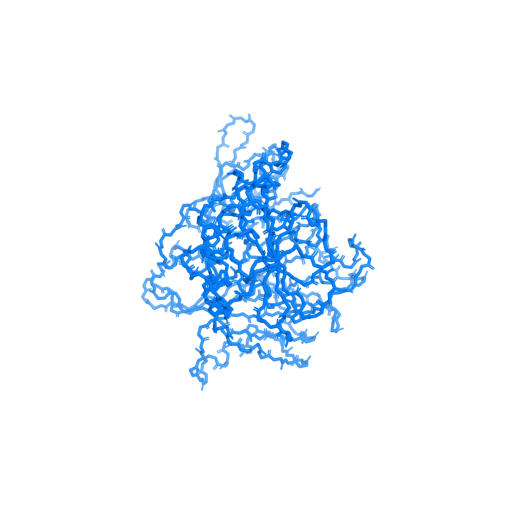.094 1.00 96.19 80 VAL A CA 1
ATOM 662 C C . VAL A 1 80 ? 8.314 3.765 -38.811 1.00 96.19 80 VAL A C 1
ATOM 664 O O . VAL A 1 80 ? 8.497 3.239 -37.713 1.00 96.19 80 VAL A O 1
ATOM 667 N N . ALA A 1 81 ? 9.198 3.726 -39.800 1.00 94.12 81 ALA A N 1
ATOM 668 C CA . ALA A 1 81 ? 10.531 3.165 -39.671 1.00 94.12 81 ALA A CA 1
ATOM 669 C C . ALA A 1 81 ? 11.442 4.131 -38.896 1.00 94.12 81 ALA A C 1
ATOM 671 O O . ALA A 1 81 ? 11.586 5.296 -39.270 1.00 94.12 81 ALA A O 1
ATOM 672 N N . LEU A 1 82 ? 12.079 3.641 -37.830 1.00 89.88 82 LEU A N 1
ATOM 673 C CA . LEU A 1 82 ? 12.936 4.439 -36.940 1.00 89.88 82 LEU A CA 1
ATOM 674 C C . LEU A 1 82 ? 14.321 4.741 -37.529 1.00 89.88 82 LEU A C 1
ATOM 676 O O . LEU A 1 82 ? 14.997 5.656 -37.059 1.00 89.88 82 LEU A O 1
ATOM 680 N N . ASN A 1 83 ? 14.718 3.982 -38.554 1.00 86.69 83 ASN A N 1
ATOM 681 C CA . ASN A 1 83 ? 16.026 4.022 -39.212 1.00 86.69 83 ASN A CA 1
ATOM 682 C C . ASN A 1 83 ? 15.906 4.391 -40.711 1.00 86.69 83 ASN A C 1
ATOM 684 O O . ASN A 1 83 ? 16.589 3.808 -41.551 1.00 86.69 83 ASN A O 1
ATOM 688 N N . SER A 1 84 ? 15.005 5.319 -41.062 1.00 90.31 84 SER A N 1
ATOM 689 C CA . SER A 1 84 ? 14.719 5.740 -42.451 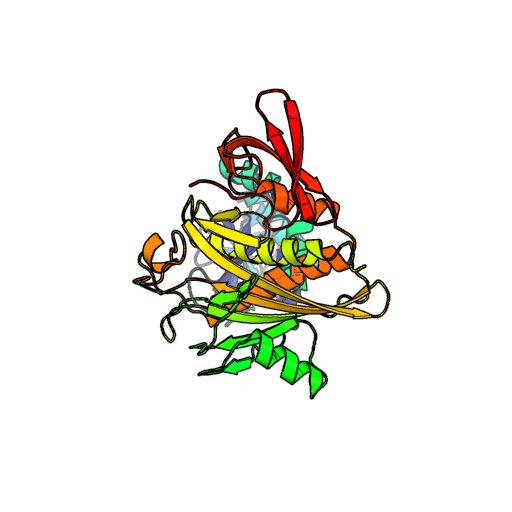1.00 90.31 84 SER A CA 1
ATOM 690 C C . SER A 1 84 ? 14.906 7.256 -42.655 1.00 90.31 84 SER A C 1
ATOM 692 O O . SER A 1 84 ? 15.520 7.943 -41.844 1.00 90.31 84 SER A O 1
ATOM 694 N N . ASP A 1 85 ? 14.352 7.793 -43.743 1.00 93.31 85 ASP A N 1
ATOM 695 C CA . ASP A 1 85 ? 14.214 9.214 -44.086 1.00 93.31 85 ASP A CA 1
ATOM 696 C C . ASP A 1 85 ? 13.291 10.031 -43.156 1.00 93.31 85 ASP A C 1
ATOM 698 O O . ASP A 1 85 ? 13.073 11.219 -43.398 1.00 93.31 85 ASP A O 1
ATOM 702 N N . VAL A 1 86 ? 12.773 9.432 -42.079 1.00 94.50 86 VAL A N 1
ATOM 703 C CA . VAL A 1 86 ? 11.922 10.097 -41.085 1.00 94.50 86 VAL A CA 1
ATOM 704 C C . VAL A 1 86 ? 12.799 10.640 -39.949 1.00 94.50 86 VAL A C 1
ATOM 706 O O . VAL A 1 86 ? 13.381 9.852 -39.204 1.00 94.50 86 VAL A O 1
ATOM 709 N N . PRO A 1 87 ? 12.915 11.968 -39.774 1.00 93.81 87 PRO A N 1
ATOM 710 C CA . PRO A 1 87 ? 13.760 12.536 -38.729 1.00 93.81 87 PRO A CA 1
ATOM 711 C C . PRO A 1 87 ? 13.163 12.326 -37.330 1.00 93.81 87 PRO A C 1
ATOM 713 O O . PRO A 1 87 ? 11.950 12.395 -37.139 1.00 93.81 87 PRO A O 1
ATOM 716 N N . ASP A 1 88 ? 14.022 12.174 -36.320 1.00 91.25 88 ASP A N 1
ATOM 717 C CA . ASP A 1 88 ? 13.628 11.970 -34.914 1.00 91.25 88 ASP A CA 1
ATOM 718 C C . ASP A 1 88 ? 12.681 13.045 -34.367 1.00 91.25 88 ASP A C 1
ATOM 720 O O . ASP A 1 88 ? 11.810 12.749 -33.548 1.00 91.25 88 ASP A O 1
ATOM 724 N N . SER A 1 89 ? 12.822 14.292 -34.825 1.00 90.94 89 SER A N 1
ATOM 725 C CA . SER A 1 89 ? 11.903 15.377 -34.470 1.00 90.94 89 SER A CA 1
ATOM 726 C C . SER A 1 89 ? 10.483 15.092 -34.952 1.00 90.94 89 SER A C 1
ATOM 728 O O . SER A 1 89 ? 9.542 15.243 -34.180 1.00 90.94 89 SER A O 1
ATOM 730 N N . LEU A 1 90 ? 10.339 14.599 -36.185 1.00 94.69 90 LEU A N 1
ATOM 731 C CA . LEU A 1 90 ? 9.045 14.219 -36.738 1.00 94.69 90 LEU A CA 1
ATOM 732 C C . LEU A 1 90 ? 8.491 12.985 -36.025 1.00 94.69 90 LEU A C 1
ATOM 734 O O . LEU A 1 90 ? 7.305 12.939 -35.737 1.00 94.69 90 LEU A O 1
ATOM 738 N N . ILE A 1 91 ? 9.328 12.006 -35.666 1.00 95.06 91 ILE A N 1
ATOM 739 C CA . ILE A 1 91 ? 8.871 10.844 -34.883 1.00 95.06 91 ILE A CA 1
ATOM 740 C C . ILE A 1 91 ? 8.236 11.308 -33.564 1.00 95.06 91 ILE A C 1
ATOM 742 O O . ILE A 1 91 ? 7.142 10.859 -33.230 1.00 95.06 91 ILE A O 1
ATOM 746 N N . ARG A 1 92 ? 8.855 12.260 -32.851 1.00 94.00 92 ARG A N 1
ATOM 747 C CA . ARG A 1 92 ? 8.270 12.853 -31.635 1.00 94.00 92 ARG A CA 1
ATOM 748 C C . ARG A 1 92 ? 6.947 13.566 -31.912 1.00 94.00 92 ARG A C 1
ATOM 750 O O . ARG A 1 92 ? 5.973 13.307 -31.213 1.00 94.00 92 ARG A O 1
ATOM 757 N N . GLU A 1 93 ? 6.880 14.378 -32.963 1.00 94.88 93 GLU A N 1
ATOM 758 C CA . GLU A 1 93 ? 5.637 15.042 -33.385 1.00 94.88 93 GLU A CA 1
ATOM 759 C C . GLU A 1 93 ? 4.523 14.036 -33.725 1.00 94.88 93 GLU A C 1
ATOM 761 O O . GLU A 1 93 ? 3.358 14.256 -33.400 1.00 94.88 93 GLU A O 1
ATOM 766 N N . LEU A 1 94 ? 4.860 12.892 -34.326 1.00 97.00 94 LEU A N 1
ATOM 767 C CA . LEU A 1 94 ? 3.900 11.826 -34.622 1.00 97.00 94 LEU A CA 1
ATOM 768 C C . LEU A 1 94 ? 3.422 11.100 -33.359 1.00 97.00 94 LEU A C 1
ATOM 770 O O . LEU A 1 94 ? 2.251 10.717 -33.292 1.00 97.00 94 LEU A O 1
ATOM 774 N N . ILE A 1 95 ? 4.279 10.951 -32.345 1.00 97.19 95 ILE A N 1
ATOM 775 C CA . ILE A 1 95 ? 3.880 10.436 -31.027 1.00 97.19 95 ILE A CA 1
ATOM 776 C C . ILE A 1 95 ? 2.897 11.413 -30.365 1.00 97.19 95 ILE A C 1
ATOM 778 O O . ILE A 1 95 ? 1.862 10.978 -29.851 1.00 97.19 95 ILE A O 1
ATOM 782 N N . ASP A 1 96 ? 3.187 12.718 -30.406 1.00 95.06 96 ASP A N 1
ATOM 783 C CA . ASP A 1 96 ? 2.320 13.786 -29.885 1.00 95.06 96 ASP A CA 1
ATOM 784 C C . ASP A 1 96 ? 0.953 13.755 -30.564 1.00 95.06 96 ASP A C 1
ATOM 786 O O . ASP A 1 96 ? -0.076 13.620 -29.899 1.00 95.06 96 ASP A O 1
ATOM 790 N N . HIS A 1 97 ? 0.960 13.763 -31.895 1.00 96.81 97 HIS A N 1
ATOM 791 C CA . HIS A 1 97 ? -0.238 13.696 -32.724 1.00 96.81 97 HIS A CA 1
ATOM 792 C C . HIS A 1 97 ? -1.073 12.445 -32.432 1.00 96.81 97 HIS A C 1
ATOM 794 O O . HIS A 1 97 ? -2.285 12.518 -32.227 1.00 96.81 97 HIS A O 1
ATOM 800 N N . SER A 1 98 ? -0.431 11.276 -32.381 1.00 98.00 98 SER A N 1
ATOM 801 C CA . SER A 1 98 ? -1.097 10.003 -32.098 1.00 98.00 98 SER A CA 1
ATOM 802 C C . SER A 1 98 ? -1.787 10.006 -30.734 1.00 98.00 98 SER A C 1
ATOM 804 O O . SER A 1 98 ? -2.943 9.585 -30.595 1.00 98.00 98 SER A O 1
ATOM 806 N N . TYR A 1 99 ? -1.085 10.514 -29.724 1.00 97.00 99 TYR A N 1
ATOM 807 C CA . TYR A 1 99 ? -1.600 10.673 -28.375 1.00 97.00 99 TYR A CA 1
ATOM 808 C C . TYR A 1 99 ? -2.805 11.631 -28.337 1.00 97.00 99 TYR A C 1
ATOM 810 O O . TYR A 1 99 ? -3.861 11.285 -27.793 1.00 97.00 99 TYR A O 1
ATOM 818 N N . GLU A 1 100 ? -2.697 12.800 -28.970 1.00 96.50 100 GLU A N 1
ATOM 819 C CA . GLU A 1 100 ? -3.762 13.808 -29.025 1.00 96.50 100 GLU A CA 1
ATOM 820 C C . GLU A 1 100 ? -5.007 13.313 -29.769 1.00 96.50 100 GLU A C 1
ATOM 822 O O . GLU A 1 100 ? -6.130 13.509 -29.297 1.00 96.50 100 GLU A O 1
ATOM 827 N N . GLU A 1 101 ? -4.833 12.579 -30.871 1.00 96.62 101 GLU A N 1
ATOM 828 C CA . GLU A 1 101 ? -5.931 11.954 -31.619 1.00 96.62 101 GLU A CA 1
ATOM 829 C C . GLU A 1 101 ? -6.743 10.973 -30.765 1.00 96.62 101 GLU A C 1
ATOM 831 O O . GLU A 1 101 ? -7.953 10.798 -30.968 1.00 96.62 101 GLU A O 1
ATOM 836 N N . VAL A 1 102 ? -6.092 10.313 -29.806 1.00 96.31 102 VAL A N 1
ATOM 837 C CA . VAL A 1 102 ? -6.755 9.404 -28.869 1.00 96.31 102 VAL A CA 1
ATOM 838 C C . VAL A 1 102 ? -7.453 10.169 -27.751 1.00 96.31 102 VAL A C 1
ATOM 840 O O . VAL A 1 102 ? -8.640 9.923 -27.509 1.00 96.31 102 VAL A O 1
ATOM 843 N N . VAL A 1 103 ? -6.763 11.118 -27.114 1.00 94.06 103 VAL A N 1
ATOM 844 C CA . VAL A 1 103 ? -7.319 11.948 -26.030 1.00 94.06 103 VAL A CA 1
ATOM 845 C C . VAL A 1 103 ? -8.513 12.772 -26.519 1.00 94.06 103 VAL A C 1
ATOM 847 O O . VAL A 1 103 ? -9.545 12.857 -25.843 1.00 94.06 103 VAL A O 1
ATOM 850 N N . GLY A 1 104 ? -8.433 13.323 -27.732 1.00 93.69 104 GLY A N 1
ATOM 851 C CA . GLY A 1 104 ? -9.514 14.066 -28.376 1.00 93.69 104 GLY A CA 1
ATOM 852 C C . GLY A 1 104 ? -10.814 13.261 -28.450 1.00 93.69 104 GLY A C 1
ATOM 853 O O . GLY A 1 104 ? -11.893 13.800 -28.195 1.00 93.69 104 GLY A O 1
ATOM 854 N N . LYS A 1 105 ? -10.712 11.942 -28.658 1.00 94.19 105 LYS A N 1
ATOM 855 C CA . LYS A 1 105 ? -11.844 11.012 -28.829 1.00 94.19 105 LYS A CA 1
ATOM 856 C C . LYS A 1 105 ? -12.310 10.336 -27.534 1.00 94.19 105 LYS A C 1
ATOM 858 O O . LYS A 1 105 ? -13.139 9.426 -27.587 1.00 94.19 105 LYS A O 1
ATOM 863 N N . PHE A 1 106 ? -11.821 10.760 -26.366 1.00 94.38 106 PHE A N 1
ATOM 864 C CA . PHE A 1 106 ? -12.273 10.206 -25.088 1.00 94.38 106 PHE A CA 1
ATOM 865 C C . PHE A 1 106 ? -13.764 10.410 -24.836 1.00 94.38 106 PHE A C 1
ATOM 867 O O . PHE A 1 106 ? -14.300 11.512 -24.978 1.00 94.38 106 PHE A O 1
ATOM 874 N N . THR A 1 107 ? -14.401 9.352 -24.341 1.00 92.00 107 THR A N 1
ATOM 875 C CA . THR A 1 107 ? -15.727 9.416 -23.718 1.00 92.00 107 THR A CA 1
ATOM 876 C C . THR A 1 107 ? -15.691 10.261 -22.440 1.00 92.00 107 THR A C 1
ATOM 878 O O . THR A 1 107 ? -14.625 10.508 -21.872 1.00 92.00 107 THR A O 1
ATOM 881 N N . LYS A 1 108 ? -16.863 10.663 -21.928 1.00 86.81 108 LYS A N 1
ATOM 8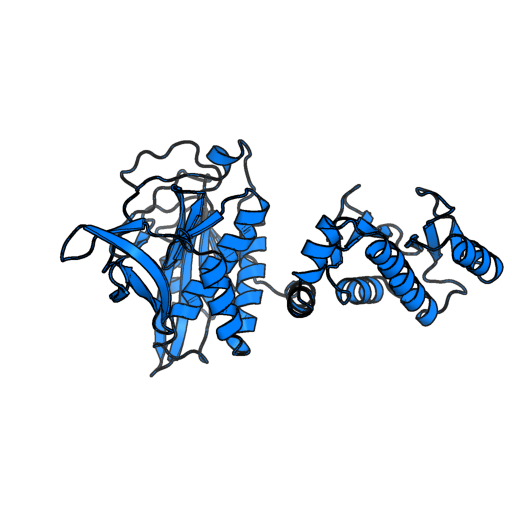82 C CA . LYS A 1 108 ? -16.969 11.401 -20.656 1.00 86.81 108 LYS A CA 1
ATOM 883 C C . LYS A 1 108 ? -16.261 10.671 -19.505 1.00 86.81 108 LYS A C 1
ATOM 885 O O . LYS A 1 108 ? -15.433 11.270 -18.832 1.00 86.81 108 LYS A O 1
ATOM 890 N N . LYS A 1 109 ? -16.496 9.359 -19.363 1.00 79.88 109 LYS A N 1
ATOM 891 C CA . LYS A 1 109 ? -15.854 8.513 -18.340 1.00 79.88 109 LYS A CA 1
ATOM 892 C C . LYS A 1 109 ? -14.326 8.539 -18.451 1.00 79.88 109 LYS A C 1
ATOM 894 O O . LYS A 1 109 ? -13.646 8.723 -17.449 1.00 79.88 109 LYS A O 1
ATOM 899 N N . GLN A 1 110 ? -13.790 8.377 -19.661 1.00 80.19 110 GLN A N 1
ATOM 900 C CA . GLN A 1 110 ? -12.341 8.411 -19.896 1.00 80.19 110 GLN A CA 1
ATOM 901 C C . GLN A 1 110 ? -11.752 9.789 -19.581 1.00 80.19 110 GLN A C 1
ATOM 903 O O . GLN A 1 110 ? -10.670 9.876 -19.009 1.00 80.19 110 GLN A O 1
ATOM 908 N N . ARG A 1 111 ? -12.483 10.868 -19.881 1.00 87.94 111 ARG A N 1
ATOM 909 C CA . ARG A 1 111 ? -12.041 12.235 -19.588 1.00 87.94 111 ARG A CA 1
ATOM 910 C C . ARG A 1 111 ? -12.030 12.549 -18.098 1.00 87.94 111 ARG A C 1
ATOM 912 O O . ARG A 1 111 ? -11.097 13.188 -17.626 1.00 87.94 111 ARG A O 1
ATOM 919 N N . ASP A 1 112 ? -13.011 12.046 -17.356 1.00 74.19 112 ASP A N 1
ATOM 920 C CA . ASP A 1 112 ? -13.050 12.178 -15.899 1.00 74.19 112 ASP A CA 1
ATOM 921 C C . ASP A 1 112 ? -11.852 11.469 -15.247 1.00 74.19 112 ASP A C 1
ATOM 923 O O . ASP A 1 112 ? -11.231 12.022 -14.343 1.00 74.19 112 ASP A O 1
ATOM 927 N N . VAL A 1 113 ? -11.481 10.276 -15.734 1.00 70.69 113 VAL A N 1
ATOM 928 C CA . VAL A 1 113 ? -10.270 9.561 -15.286 1.00 70.69 113 VAL A CA 1
ATOM 929 C C . VAL A 1 113 ? -9.007 10.341 -15.660 1.00 70.69 113 VAL A C 1
ATOM 931 O O . VAL A 1 113 ? -8.183 10.627 -14.796 1.00 70.69 113 VAL A O 1
ATOM 934 N N . PHE A 1 114 ? -8.885 10.760 -16.921 1.00 81.12 114 PHE A N 1
ATOM 935 C CA . PHE A 1 114 ? -7.742 11.524 -17.428 1.00 81.12 114 PHE A CA 1
ATOM 936 C C . PHE A 1 114 ? -7.505 12.841 -16.671 1.00 81.12 114 PHE A C 1
ATOM 938 O O . PHE A 1 114 ? -6.365 13.238 -16.439 1.00 81.12 114 PHE A O 1
ATOM 945 N N . ASN A 1 115 ? -8.575 13.527 -16.265 1.00 78.44 115 ASN A N 1
ATOM 946 C CA . ASN A 1 115 ? -8.490 14.778 -15.514 1.00 78.44 115 ASN A CA 1
ATOM 947 C C . ASN A 1 115 ? -8.092 14.565 -14.049 1.00 78.44 115 ASN A C 1
ATOM 949 O O . ASN A 1 115 ? -7.428 15.429 -13.484 1.00 78.44 115 ASN A O 1
ATOM 953 N N . LYS A 1 116 ? -8.467 13.425 -13.453 1.00 70.31 116 LYS A N 1
ATOM 954 C CA . LYS A 1 116 ? -8.091 13.053 -12.078 1.00 70.31 116 LYS A CA 1
ATOM 955 C C . LYS A 1 116 ? -6.631 12.623 -11.949 1.00 70.31 116 LYS A C 1
ATOM 957 O O . LYS A 1 116 ? -6.058 12.756 -10.874 1.00 70.31 116 LYS A O 1
ATOM 962 N N . ILE A 1 117 ? -6.034 12.116 -13.025 1.00 64.31 117 ILE A N 1
ATOM 963 C CA . ILE A 1 117 ? -4.602 11.815 -13.074 1.00 64.31 117 ILE A CA 1
ATOM 964 C C . ILE A 1 117 ? -3.857 13.156 -13.126 1.00 64.31 117 ILE A C 1
ATOM 966 O O . ILE A 1 117 ? -4.027 13.921 -14.073 1.00 64.31 117 ILE A O 1
ATOM 970 N N . SER A 1 118 ? -3.076 13.494 -12.100 1.00 55.09 118 SER A N 1
ATOM 971 C CA . SER A 1 118 ? -2.188 14.664 -12.118 1.00 55.09 118 SER A CA 1
ATOM 972 C C . SER A 1 118 ? -0.894 14.336 -12.871 1.00 55.09 118 SER A C 1
ATOM 974 O O . SER A 1 118 ? -0.486 13.180 -12.911 1.00 55.09 118 SER A O 1
ATOM 976 N N . ALA A 1 119 ? -0.224 15.339 -13.452 1.00 43.75 119 ALA A N 1
ATOM 977 C CA . ALA A 1 119 ? 1.090 15.157 -14.090 1.00 43.75 119 ALA A CA 1
ATOM 978 C C . ALA A 1 119 ? 2.131 14.552 -13.120 1.00 43.75 119 ALA A C 1
ATOM 980 O O . ALA A 1 119 ? 2.947 13.728 -13.516 1.00 43.75 119 ALA A O 1
ATOM 981 N N . SER A 1 120 ? 1.995 14.838 -11.819 1.00 41.69 120 SER A N 1
ATOM 982 C CA . SER A 1 120 ? 2.791 14.227 -10.751 1.00 41.69 120 SER A CA 1
ATOM 983 C C . SER A 1 120 ? 2.574 12.720 -10.568 1.00 41.69 120 SER A C 1
ATOM 985 O O . SER A 1 120 ? 3.343 12.092 -9.859 1.00 41.69 120 SER A O 1
ATOM 987 N N . PHE A 1 121 ? 1.557 12.094 -11.165 1.00 47.34 121 PHE A N 1
ATOM 988 C CA . PHE A 1 121 ? 1.333 10.648 -11.038 1.00 47.34 121 PHE A CA 1
ATOM 989 C C . PHE A 1 121 ? 2.207 9.815 -11.993 1.00 47.34 121 PHE A C 1
ATOM 991 O O . PHE A 1 121 ? 2.339 8.614 -11.789 1.00 47.34 121 PHE A O 1
ATOM 998 N N . GLN A 1 122 ? 2.806 10.418 -13.026 1.00 42.34 122 GLN A N 1
ATOM 999 C CA . GLN A 1 122 ? 3.432 9.659 -14.121 1.00 42.34 122 GLN A CA 1
ATOM 1000 C C . GLN A 1 122 ? 4.921 9.818 -14.299 1.00 42.34 122 GLN A C 1
ATOM 1002 O O . GLN A 1 122 ? 5.575 8.828 -14.614 1.00 42.34 122 GLN A O 1
ATOM 1007 N N . GLU A 1 123 ? 5.474 10.990 -13.992 1.00 42.88 123 GLU A N 1
ATOM 1008 C CA . GLU A 1 123 ? 6.916 11.082 -13.727 1.00 42.88 123 GLU A CA 1
ATOM 1009 C C . GLU A 1 123 ? 7.318 10.060 -12.645 1.00 42.88 123 GLU A C 1
ATOM 1011 O O . GLU A 1 123 ? 8.410 9.511 -12.653 1.00 42.88 123 GLU A O 1
ATOM 1016 N N . ASN A 1 124 ? 6.370 9.695 -11.782 1.00 40.81 124 ASN A N 1
ATOM 1017 C CA . ASN A 1 124 ? 6.547 8.784 -10.670 1.00 40.81 124 ASN A CA 1
ATOM 1018 C C . ASN A 1 124 ? 6.393 7.276 -10.958 1.00 40.81 124 ASN A C 1
ATOM 1020 O O . ASN A 1 124 ? 6.535 6.485 -10.033 1.00 40.81 124 ASN A O 1
ATOM 1024 N N . ILE A 1 125 ? 6.105 6.851 -12.192 1.00 41.91 125 ILE A N 1
ATOM 1025 C CA . ILE A 1 125 ? 6.072 5.413 -12.547 1.00 41.91 125 ILE A CA 1
ATOM 1026 C C . ILE A 1 125 ? 7.310 5.032 -13.369 1.00 41.91 125 ILE A C 1
ATOM 1028 O O . ILE A 1 125 ? 7.885 3.974 -13.155 1.00 41.91 125 ILE A O 1
ATOM 1032 N N . SER A 1 126 ? 7.778 5.922 -14.249 1.00 37.91 126 SER A N 1
ATOM 1033 C CA . SER A 1 126 ? 8.919 5.659 -15.141 1.00 37.91 126 SER A CA 1
ATOM 1034 C C . SER A 1 126 ? 10.294 5.817 -14.475 1.00 37.91 126 SER A C 1
ATOM 1036 O O . SER A 1 126 ? 11.270 5.272 -14.973 1.00 37.91 126 SER A O 1
ATOM 1038 N N . ILE A 1 127 ? 10.392 6.566 -13.369 1.00 43.06 127 ILE A N 1
ATOM 1039 C CA . ILE A 1 127 ? 11.672 6.865 -12.692 1.00 43.06 127 ILE A CA 1
ATOM 1040 C C . ILE A 1 127 ? 12.020 5.820 -11.608 1.00 43.06 127 ILE A C 1
ATOM 1042 O O . ILE A 1 127 ? 13.165 5.730 -11.178 1.00 43.06 127 ILE A O 1
ATOM 1046 N N . PHE A 1 128 ? 11.059 5.004 -11.158 1.00 43.69 128 PHE A N 1
ATOM 1047 C CA . PHE A 1 128 ? 11.223 4.159 -9.963 1.00 43.69 128 PHE A CA 1
ATOM 1048 C C . PHE A 1 128 ? 11.549 2.692 -10.238 1.00 43.69 128 PHE A C 1
ATOM 1050 O O . PHE A 1 128 ? 11.889 1.977 -9.298 1.00 43.69 128 PHE A O 1
ATOM 1057 N N . SER A 1 129 ? 11.498 2.249 -11.496 1.00 41.56 129 SER A N 1
ATOM 1058 C CA . SER A 1 129 ? 11.793 0.854 -11.840 1.00 41.56 129 SER A CA 1
ATOM 1059 C C . SER A 1 129 ? 13.291 0.551 -11.946 1.00 41.56 129 SER A C 1
ATOM 1061 O O . SER A 1 129 ? 13.636 -0.565 -12.324 1.00 41.56 129 SER A O 1
ATOM 1063 N N . GLU A 1 130 ? 14.196 1.506 -11.689 1.00 48.00 130 GLU A N 1
ATOM 1064 C CA . GLU A 1 130 ? 15.598 1.271 -12.044 1.00 48.00 130 GLU A CA 1
ATOM 1065 C C . GLU A 1 130 ? 16.382 0.412 -11.043 1.00 48.00 130 GLU A C 1
ATOM 1067 O O . GLU A 1 130 ? 17.192 -0.367 -11.520 1.00 48.00 130 GLU A O 1
ATOM 1072 N N . HIS A 1 131 ? 16.163 0.434 -9.720 1.00 67.25 131 HIS A N 1
ATOM 1073 C CA . HIS A 1 131 ? 16.965 -0.408 -8.801 1.00 67.25 131 HIS A CA 1
ATOM 1074 C C . HIS A 1 131 ? 16.242 -0.730 -7.476 1.00 67.25 131 HIS A C 1
ATOM 1076 O O . HIS A 1 131 ? 16.611 -0.215 -6.423 1.00 67.25 131 HIS A O 1
ATOM 1082 N N . LEU A 1 132 ? 15.213 -1.585 -7.490 1.00 85.06 132 LEU A N 1
ATOM 1083 C CA . LEU A 1 132 ? 14.769 -2.236 -6.248 1.00 85.06 132 LEU A CA 1
ATOM 1084 C C . LEU A 1 132 ? 15.692 -3.427 -5.942 1.00 85.06 132 LEU A C 1
ATOM 1086 O O . LEU A 1 132 ? 15.924 -4.234 -6.845 1.00 85.06 132 LEU A O 1
ATOM 1090 N N . PRO A 1 133 ? 16.184 -3.591 -4.699 1.00 91.81 133 PRO A N 1
ATOM 1091 C CA . PRO A 1 133 ? 16.912 -4.796 -4.321 1.00 91.81 133 PRO A CA 1
ATOM 1092 C C . PRO A 1 133 ? 16.054 -6.050 -4.533 1.00 91.81 133 PRO A C 1
ATOM 1094 O O . PRO A 1 133 ? 14.862 -6.055 -4.212 1.00 91.81 133 PRO A O 1
ATOM 1097 N N . GLU A 1 134 ? 16.659 -7.131 -5.035 1.00 91.69 134 GLU A N 1
ATOM 1098 C CA . GLU A 1 134 ? 15.962 -8.417 -5.148 1.00 91.69 134 GLU A CA 1
ATOM 1099 C C . GLU A 1 134 ? 15.474 -8.880 -3.762 1.00 91.69 134 GLU A C 1
ATOM 1101 O O . GLU A 1 134 ? 16.259 -8.897 -2.805 1.00 91.69 134 GLU A O 1
ATOM 1106 N N . PRO A 1 135 ? 14.196 -9.276 -3.624 1.00 95.25 135 PRO A N 1
ATOM 1107 C CA . PRO A 1 135 ? 13.645 -9.676 -2.340 1.00 95.25 135 PRO A CA 1
ATOM 1108 C C . PRO A 1 135 ? 14.276 -10.983 -1.848 1.00 95.25 135 PRO A C 1
ATOM 1110 O O . PRO A 1 135 ? 14.335 -11.983 -2.570 1.00 95.25 135 PRO A O 1
ATOM 1113 N N . VAL A 1 136 ? 14.677 -11.009 -0.577 1.00 97.56 136 VAL A N 1
ATOM 1114 C CA . VAL A 1 136 ? 15.169 -12.219 0.089 1.00 97.56 136 VAL A CA 1
ATOM 1115 C C . VAL A 1 136 ? 13.994 -13.161 0.340 1.00 97.56 136 VAL A C 1
ATOM 1117 O O . VAL A 1 136 ? 13.024 -12.805 1.006 1.00 97.56 136 VAL A O 1
ATOM 1120 N N . PHE A 1 137 ? 14.080 -14.381 -0.176 1.00 98.00 137 PHE A N 1
ATOM 1121 C CA . PHE A 1 137 ? 13.071 -15.410 0.047 1.00 98.00 137 PHE A CA 1
ATOM 1122 C C . PHE A 1 137 ? 13.501 -16.390 1.140 1.00 98.00 137 PHE A C 1
ATOM 1124 O O . PHE A 1 137 ? 14.633 -16.877 1.133 1.00 98.00 137 PHE A O 1
ATOM 1131 N N . LEU A 1 138 ? 12.573 -16.723 2.039 1.00 97.38 138 LEU A N 1
ATOM 1132 C CA . LEU A 1 138 ? 12.751 -17.723 3.090 1.00 97.38 138 LEU A CA 1
ATOM 1133 C C . LEU A 1 138 ? 11.611 -18.743 3.041 1.00 97.38 138 LEU A C 1
ATOM 1135 O O . LEU A 1 138 ? 10.446 -18.361 3.067 1.00 97.38 138 LEU A O 1
ATOM 1139 N N . HIS A 1 139 ? 11.909 -20.039 3.085 1.00 96.25 139 HIS A N 1
ATOM 1140 C CA . HIS A 1 139 ? 10.845 -21.039 3.247 1.00 96.25 139 HIS A CA 1
ATOM 1141 C C . HIS A 1 139 ? 10.105 -20.860 4.579 1.00 96.25 139 HIS A C 1
ATOM 1143 O O . HIS A 1 139 ? 8.884 -20.838 4.619 1.00 96.25 139 HIS A O 1
ATOM 1149 N N . GLU A 1 140 ? 10.839 -20.642 5.665 1.00 96.62 140 GLU A N 1
ATOM 1150 C CA . GLU A 1 140 ? 10.260 -20.465 6.993 1.00 96.62 140 GLU A CA 1
ATOM 1151 C C . GLU A 1 140 ? 11.109 -19.494 7.814 1.00 96.62 140 GLU A C 1
ATOM 1153 O O . GLU A 1 140 ? 12.338 -19.476 7.709 1.00 96.62 140 GLU A O 1
ATOM 1158 N N . THR A 1 141 ? 10.457 -18.698 8.660 1.00 96.50 141 THR A N 1
ATOM 1159 C CA . THR A 1 141 ? 11.118 -17.883 9.688 1.00 96.50 141 THR A CA 1
ATOM 1160 C C . THR A 1 141 ? 10.238 -17.759 10.936 1.00 96.50 141 THR A C 1
ATOM 1162 O O . THR A 1 141 ? 9.065 -18.127 10.930 1.00 96.50 141 THR A O 1
ATOM 1165 N N . ASN A 1 142 ? 10.772 -17.239 12.042 1.00 93.12 142 ASN A N 1
ATOM 1166 C CA . ASN A 1 142 ? 9.938 -16.874 13.191 1.00 93.12 142 ASN A CA 1
ATOM 1167 C C . ASN A 1 142 ? 9.083 -15.635 12.882 1.00 93.12 142 ASN A C 1
ATOM 1169 O O . ASN A 1 142 ? 7.879 -15.628 13.133 1.00 93.12 142 ASN A O 1
ATOM 1173 N N . SER A 1 143 ? 9.703 -14.606 12.307 1.00 95.12 143 SER A N 1
ATOM 1174 C CA . SER A 1 143 ? 9.078 -13.387 11.820 1.00 95.12 143 SER A CA 1
ATOM 1175 C C . SER A 1 143 ? 9.991 -12.712 10.795 1.00 95.12 143 SER A C 1
ATOM 1177 O O . SER A 1 143 ? 11.188 -12.560 11.034 1.00 95.12 143 SER A O 1
ATOM 1179 N N . THR A 1 144 ? 9.422 -12.230 9.693 1.00 97.44 144 THR A N 1
ATOM 1180 C CA . THR A 1 144 ? 10.130 -11.429 8.685 1.00 97.44 144 THR A CA 1
ATOM 1181 C C . THR A 1 144 ? 10.708 -10.141 9.280 1.00 97.44 144 THR A C 1
ATOM 1183 O O . THR A 1 144 ? 11.814 -9.759 8.910 1.00 97.44 144 THR A O 1
ATOM 1186 N N . ASN A 1 145 ? 10.040 -9.525 10.270 1.00 96.38 145 ASN A N 1
ATOM 1187 C CA . ASN A 1 145 ? 10.578 -8.360 10.987 1.00 96.38 145 ASN A CA 1
ATOM 1188 C C . ASN A 1 145 ? 11.839 -8.710 11.769 1.00 96.38 145 ASN A C 1
ATOM 1190 O O . ASN A 1 145 ? 12.842 -8.019 11.645 1.00 96.38 145 ASN A O 1
ATOM 1194 N N . SER A 1 146 ? 11.788 -9.781 12.567 1.00 95.62 146 SER A N 1
ATOM 1195 C CA . SER A 1 146 ? 12.939 -10.199 13.374 1.00 95.62 146 SER A CA 1
ATOM 1196 C C . SER A 1 146 ? 14.117 -10.628 12.508 1.00 95.62 146 SER A C 1
ATOM 1198 O O . SER A 1 146 ? 15.247 -10.284 12.833 1.00 95.62 146 SER A O 1
ATOM 1200 N N . TYR A 1 147 ? 13.856 -11.315 11.395 1.00 97.31 147 TYR A N 1
ATOM 1201 C CA . TYR A 1 147 ? 14.901 -11.654 10.436 1.00 97.31 147 TYR A CA 1
ATOM 1202 C C . TYR A 1 147 ? 15.559 -10.401 9.846 1.00 97.31 147 TYR A C 1
ATOM 1204 O O . TYR A 1 147 ? 16.784 -10.312 9.804 1.00 97.31 147 TYR A O 1
ATOM 1212 N N . LEU A 1 148 ? 14.759 -9.424 9.402 1.00 97.00 148 LEU A N 1
ATOM 1213 C CA . LEU A 1 148 ? 15.295 -8.215 8.779 1.00 97.00 148 LEU A CA 1
ATOM 1214 C C . LEU A 1 148 ? 16.038 -7.329 9.789 1.00 97.00 148 LEU A C 1
ATOM 1216 O O . LEU A 1 148 ? 17.084 -6.783 9.454 1.00 97.00 148 LEU A O 1
ATOM 1220 N N . ASP A 1 149 ? 15.557 -7.246 11.032 1.00 96.75 149 ASP A N 1
ATOM 1221 C CA . ASP A 1 149 ? 16.261 -6.573 12.130 1.00 96.75 149 ASP A CA 1
ATOM 1222 C C . ASP A 1 149 ? 17.638 -7.200 12.386 1.00 96.75 149 ASP A C 1
ATOM 1224 O O . ASP A 1 149 ? 18.653 -6.500 12.398 1.00 96.75 149 ASP A O 1
ATOM 1228 N N . GLU A 1 150 ? 17.696 -8.530 12.507 1.00 97.06 150 GLU A N 1
ATOM 1229 C CA . GLU A 1 150 ? 18.951 -9.262 12.681 1.00 97.06 150 GLU A CA 1
ATOM 1230 C C . GLU A 1 150 ? 19.902 -9.056 11.493 1.00 97.06 150 GLU A C 1
ATOM 1232 O O . GLU A 1 150 ? 21.093 -8.796 11.690 1.00 97.06 150 GLU A O 1
ATOM 1237 N N . LEU A 1 151 ? 19.386 -9.102 10.262 1.00 96.31 151 LEU A N 1
ATOM 1238 C CA . LEU A 1 151 ? 20.176 -8.865 9.055 1.00 96.31 151 LEU A CA 1
ATOM 1239 C C . LEU A 1 151 ? 20.793 -7.457 9.051 1.00 96.31 151 LEU A C 1
ATOM 1241 O O . LEU A 1 151 ? 21.994 -7.313 8.807 1.00 96.31 151 LEU A O 1
ATOM 1245 N N . CYS A 1 152 ? 19.999 -6.435 9.382 1.00 96.12 152 CYS A N 1
ATOM 1246 C CA . CYS A 1 152 ? 20.463 -5.053 9.483 1.00 96.12 152 CYS A CA 1
ATOM 1247 C C . CYS A 1 152 ? 21.450 -4.825 10.641 1.00 96.12 152 CYS A C 1
ATOM 1249 O O . CYS A 1 152 ? 22.260 -3.906 10.569 1.00 96.12 152 CYS A O 1
ATOM 1251 N N . ASN A 1 153 ? 21.390 -5.623 11.712 1.00 94.19 153 ASN A N 1
ATOM 1252 C CA . ASN A 1 153 ? 22.335 -5.534 12.834 1.00 94.19 153 ASN A CA 1
ATOM 1253 C C . ASN A 1 153 ? 23.682 -6.207 12.521 1.00 94.19 153 ASN A C 1
ATOM 1255 O O . ASN A 1 153 ? 24.715 -5.805 13.057 1.00 94.19 153 ASN A O 1
ATOM 1259 N N . ASN A 1 154 ? 23.675 -7.217 11.649 1.00 93.81 154 ASN A N 1
ATOM 1260 C CA . ASN A 1 154 ? 24.857 -8.009 11.306 1.00 93.81 154 ASN A CA 1
ATOM 1261 C C . ASN A 1 154 ? 25.563 -7.550 10.021 1.00 93.81 154 ASN A C 1
ATOM 1263 O O . ASN A 1 154 ? 26.700 -7.953 9.768 1.00 93.81 154 ASN A O 1
ATOM 1267 N N . SER A 1 155 ? 24.908 -6.738 9.189 1.00 92.12 155 SER A N 1
ATOM 1268 C CA . SER A 1 155 ? 25.431 -6.325 7.886 1.00 92.12 155 SER A CA 1
ATOM 1269 C C . SER A 1 155 ? 24.867 -4.979 7.431 1.00 92.12 155 SER A C 1
ATOM 1271 O O . SER A 1 155 ? 23.830 -4.529 7.913 1.00 92.12 155 SER A O 1
ATOM 1273 N N . SER A 1 156 ? 25.550 -4.333 6.483 1.00 92.25 156 SER A N 1
ATOM 1274 C CA . SER A 1 156 ? 24.995 -3.168 5.792 1.00 92.25 156 SER A CA 1
ATOM 1275 C C . SER A 1 156 ? 23.927 -3.645 4.815 1.00 92.25 156 SER A C 1
ATOM 1277 O O . SER A 1 156 ? 24.250 -4.317 3.837 1.00 92.25 156 SER A O 1
ATOM 1279 N N . VAL A 1 157 ? 22.675 -3.294 5.086 1.00 96.12 157 VAL A N 1
ATOM 1280 C CA . VAL A 1 157 ? 21.520 -3.643 4.254 1.00 96.12 157 VAL A CA 1
ATOM 1281 C C . VAL A 1 157 ? 21.099 -2.413 3.460 1.00 96.12 157 VAL A C 1
ATOM 1283 O O . VAL A 1 157 ? 21.088 -1.303 3.988 1.00 96.12 157 VAL A O 1
ATOM 1286 N N . GLU A 1 158 ? 20.799 -2.602 2.179 1.00 95.31 158 GLU A N 1
ATOM 1287 C CA . GLU A 1 158 ? 20.367 -1.514 1.305 1.00 95.31 158 GLU A CA 1
ATOM 1288 C C . GLU A 1 158 ? 18.946 -1.058 1.662 1.00 95.31 158 GLU A C 1
ATOM 1290 O O . GLU A 1 158 ? 18.096 -1.857 2.068 1.00 95.31 158 GLU A O 1
ATOM 1295 N N . GLU A 1 159 ? 18.673 0.235 1.511 1.00 95.88 159 GLU A N 1
ATOM 1296 C CA . GLU A 1 159 ? 17.321 0.770 1.643 1.00 95.88 159 GLU A CA 1
ATOM 1297 C C . GLU A 1 159 ? 16.353 0.069 0.678 1.00 95.88 159 GLU A C 1
ATOM 1299 O O . GLU A 1 159 ? 16.740 -0.299 -0.424 1.00 95.88 159 GLU A O 1
ATOM 1304 N N . LEU A 1 160 ? 15.096 -0.131 1.087 1.00 97.00 160 LEU A N 1
ATOM 1305 C CA . LEU A 1 160 ? 14.087 -0.901 0.345 1.00 97.00 160 LEU A CA 1
ATOM 1306 C C . LEU A 1 160 ? 14.396 -2.401 0.203 1.00 97.00 160 LEU A C 1
ATOM 1308 O O . LEU A 1 160 ? 13.604 -3.110 -0.421 1.00 97.00 160 LEU A O 1
ATOM 1312 N N . THR A 1 161 ? 15.452 -2.930 0.837 1.00 97.69 161 THR A N 1
ATOM 1313 C CA . THR A 1 161 ? 15.614 -4.388 0.955 1.00 97.69 161 THR A CA 1
ATOM 1314 C C . THR A 1 161 ? 14.374 -4.979 1.614 1.00 97.69 161 THR A C 1
ATOM 1316 O O . THR A 1 161 ? 13.936 -4.524 2.677 1.00 97.69 161 THR A O 1
ATOM 1319 N N . SER A 1 162 ? 13.816 -6.008 0.981 1.00 98.25 162 SER A N 1
ATOM 1320 C CA . SER A 1 162 ? 12.647 -6.722 1.475 1.00 98.25 162 SER A CA 1
ATOM 1321 C C . SER A 1 162 ? 12.933 -8.209 1.646 1.00 98.25 162 SER A C 1
ATOM 1323 O O . SER A 1 162 ? 13.772 -8.790 0.959 1.00 98.25 162 SER A O 1
ATOM 1325 N N . VAL A 1 163 ? 12.235 -8.824 2.594 1.00 98.31 163 VAL A N 1
ATOM 1326 C CA . VAL A 1 163 ? 12.244 -10.262 2.850 1.00 98.31 163 VAL A CA 1
ATOM 1327 C C . VAL A 1 163 ? 10.811 -10.764 2.854 1.00 98.31 163 VAL A C 1
ATOM 1329 O O . VAL A 1 163 ? 9.936 -10.105 3.411 1.00 98.31 163 VAL A O 1
ATOM 1332 N N . TYR A 1 164 ? 10.561 -11.932 2.275 1.00 98.50 164 TYR A N 1
ATOM 1333 C CA . TYR A 1 164 ? 9.259 -12.589 2.330 1.00 98.50 164 TYR A CA 1
ATOM 1334 C C . TYR A 1 164 ? 9.400 -14.087 2.570 1.00 98.50 164 TYR A C 1
ATOM 1336 O O . TYR A 1 164 ? 10.461 -14.673 2.338 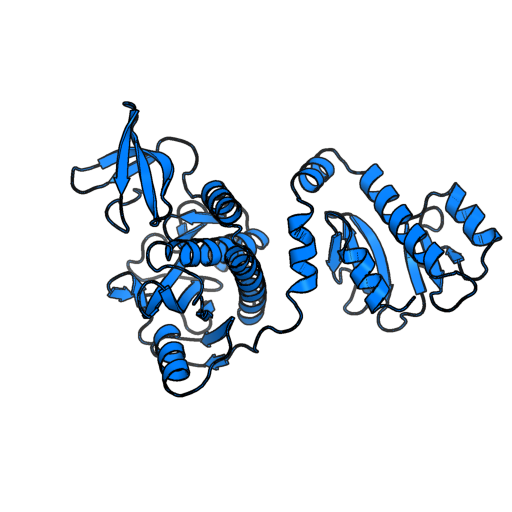1.00 98.50 164 TYR A O 1
ATOM 1344 N N . THR A 1 165 ? 8.333 -14.706 3.071 1.00 98.25 165 THR A N 1
ATOM 1345 C CA . THR A 1 165 ? 8.368 -16.114 3.469 1.00 98.25 165 THR A CA 1
ATOM 1346 C C . THR A 1 165 ? 7.102 -16.891 3.128 1.00 98.25 165 THR A C 1
ATOM 1348 O O . THR A 1 165 ? 6.030 -16.297 2.982 1.00 98.25 165 THR A O 1
ATOM 1351 N N . ASP A 1 166 ? 7.219 -18.219 3.021 1.00 96.62 166 ASP A N 1
ATOM 1352 C CA . ASP A 1 166 ? 6.055 -19.109 2.933 1.00 96.62 166 ASP A CA 1
ATOM 1353 C C . ASP A 1 166 ? 5.333 -19.245 4.272 1.00 96.62 166 ASP A C 1
ATOM 1355 O O . ASP A 1 166 ? 4.101 -19.306 4.295 1.00 96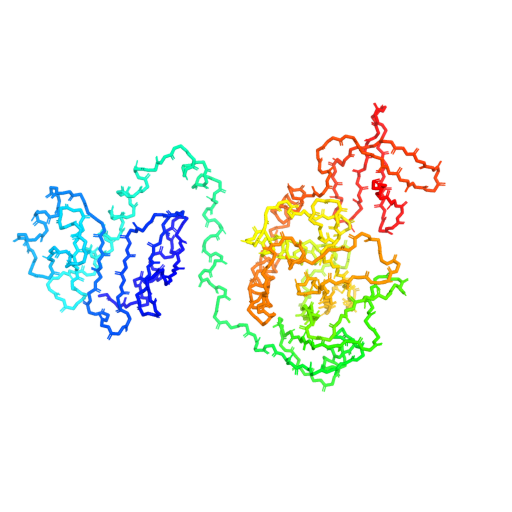.62 166 ASP A O 1
ATOM 1359 N N . PHE A 1 167 ? 6.073 -19.224 5.384 1.00 95.94 167 PHE A N 1
ATOM 1360 C CA . PHE A 1 167 ? 5.494 -19.458 6.699 1.00 95.94 167 PHE A CA 1
ATOM 1361 C C . PHE A 1 167 ? 6.224 -18.720 7.830 1.00 95.94 167 PHE A C 1
ATOM 1363 O O . PHE A 1 167 ? 7.451 -18.616 7.861 1.00 95.94 167 PHE A O 1
ATOM 1370 N N . GLN A 1 168 ? 5.448 -18.231 8.805 1.00 94.81 168 GLN A N 1
ATOM 1371 C CA . GLN A 1 168 ? 5.971 -17.686 10.058 1.00 94.81 168 GLN A CA 1
ATOM 1372 C C . GLN A 1 168 ? 5.524 -18.537 11.247 1.00 94.81 168 GLN A C 1
ATOM 1374 O O . GLN A 1 168 ? 4.332 -18.595 11.547 1.00 94.81 168 GLN A O 1
ATOM 1379 N N . THR A 1 169 ? 6.472 -19.106 11.994 1.00 91.31 169 THR A N 1
ATOM 1380 C CA . THR A 1 169 ? 6.162 -19.884 13.212 1.00 91.31 169 THR A CA 1
ATOM 1381 C C . THR A 1 169 ? 5.680 -19.018 14.375 1.00 91.31 169 THR A C 1
ATOM 1383 O O . THR A 1 169 ? 4.996 -19.509 15.273 1.00 91.31 169 THR A O 1
ATOM 1386 N N . ALA A 1 170 ? 6.016 -17.726 14.369 1.00 88.56 170 ALA A N 1
ATOM 1387 C CA . ALA A 1 170 ? 5.653 -16.767 15.408 1.00 88.56 170 ALA A CA 1
ATOM 1388 C C . ALA A 1 170 ? 5.224 -15.420 14.801 1.00 88.56 170 ALA A C 1
ATOM 1390 O O . ALA A 1 170 ? 5.663 -14.360 15.250 1.00 88.56 170 ALA A O 1
ATOM 1391 N N . GLY A 1 171 ? 4.370 -15.456 13.769 1.00 81.56 171 GLY A N 1
ATOM 1392 C CA . GLY A 1 171 ? 3.862 -14.255 13.105 1.00 81.56 171 GLY A CA 1
ATOM 1393 C C . GLY A 1 171 ? 3.205 -13.282 14.088 1.00 81.56 171 GLY A C 1
ATOM 1394 O O . GLY A 1 171 ? 2.275 -13.650 14.810 1.00 81.56 171 GLY A O 1
ATOM 1395 N N . ARG A 1 172 ? 3.691 -12.035 14.122 1.00 83.88 172 ARG A N 1
ATOM 1396 C CA . ARG A 1 172 ? 3.272 -11.013 15.096 1.00 83.88 172 ARG A CA 1
ATOM 1397 C C . ARG A 1 172 ? 2.416 -9.934 14.448 1.00 83.88 172 ARG A C 1
ATOM 1399 O O . ARG A 1 172 ? 2.760 -9.388 13.406 1.00 83.88 172 ARG A O 1
ATOM 1406 N N . GLY A 1 173 ? 1.337 -9.573 15.128 1.00 80.62 173 GLY A N 1
ATOM 1407 C CA . GLY A 1 173 ? 0.608 -8.326 14.947 1.00 80.62 173 GLY A CA 1
ATOM 1408 C C . GLY A 1 173 ? 0.953 -7.305 16.037 1.00 80.62 173 GLY A C 1
ATOM 1409 O O . GLY A 1 173 ? 1.788 -7.523 16.916 1.00 80.62 173 GLY A O 1
ATOM 1410 N N . GLN A 1 174 ? 0.277 -6.157 16.018 1.00 73.50 174 GLN A N 1
ATOM 1411 C CA . GLN A 1 174 ? 0.517 -5.092 16.996 1.00 73.50 174 GLN A CA 1
ATOM 1412 C C . GLN A 1 174 ? 0.122 -5.477 18.432 1.00 73.50 174 GLN A C 1
ATOM 1414 O O . GLN A 1 174 ? -1.004 -5.916 18.675 1.00 73.50 174 GLN A O 1
ATOM 1419 N N . ARG A 1 175 ? 0.981 -5.130 19.404 1.00 66.50 175 ARG A N 1
ATOM 1420 C CA . ARG A 1 175 ? 0.799 -5.322 20.863 1.00 66.50 175 ARG A CA 1
ATOM 1421 C C . ARG A 1 175 ? 0.473 -6.770 21.276 1.00 66.50 175 ARG A C 1
ATOM 1423 O O . ARG A 1 175 ? -0.397 -6.977 22.113 1.00 66.50 175 ARG A O 1
ATOM 1430 N N . GLY A 1 176 ? 1.176 -7.746 20.699 1.00 73.19 176 GLY A N 1
ATOM 1431 C CA . GLY A 1 176 ? 1.134 -9.149 21.138 1.00 73.19 176 GLY A CA 1
ATOM 1432 C C . GLY A 1 176 ? 0.090 -10.031 20.449 1.00 73.19 176 GLY A C 1
ATOM 1433 O O . GLY A 1 176 ? 0.020 -11.215 20.757 1.00 73.19 176 GLY A O 1
ATOM 1434 N N . ASN A 1 177 ? -0.688 -9.488 19.509 1.00 81.00 177 ASN A N 1
ATOM 1435 C CA . ASN A 1 177 ? -1.562 -10.301 18.661 1.00 81.00 177 ASN A CA 1
ATOM 1436 C C . ASN A 1 177 ? -0.722 -11.225 17.765 1.00 81.00 177 ASN A C 1
ATOM 1438 O O . ASN A 1 177 ? 0.377 -10.847 17.357 1.00 81.00 177 ASN A O 1
ATOM 1442 N N . SER A 1 178 ? -1.247 -12.395 17.414 1.00 83.88 178 SER A N 1
ATOM 1443 C CA . SER A 1 178 ? -0.666 -13.269 16.392 1.00 83.88 178 SER A CA 1
ATOM 1444 C C . SER A 1 178 ? -1.255 -12.971 15.010 1.00 83.88 178 SER A C 1
ATOM 1446 O O . SER A 1 178 ? -2.339 -12.396 14.885 1.00 83.88 178 SER A O 1
ATOM 1448 N N . TRP A 1 179 ? -0.520 -13.343 13.965 1.00 86.00 179 TRP A N 1
ATOM 1449 C CA . TRP A 1 179 ? -1.001 -13.334 12.585 1.00 86.00 179 TRP A CA 1
ATOM 1450 C C . TRP A 1 179 ? -1.165 -14.776 12.094 1.00 86.00 179 TRP A C 1
ATOM 1452 O O . TRP A 1 179 ? -0.184 -15.515 12.030 1.00 86.00 179 TRP A O 1
ATOM 1462 N N . GLU A 1 180 ? -2.394 -15.179 11.768 1.00 89.19 180 GLU A N 1
ATOM 1463 C CA . GLU A 1 180 ? -2.683 -16.487 11.169 1.00 89.19 180 GLU A CA 1
ATOM 1464 C C . GLU A 1 180 ? -2.274 -16.492 9.692 1.00 89.19 180 GLU A C 1
ATOM 1466 O O . GLU A 1 180 ? -2.605 -15.572 8.946 1.00 89.19 180 GLU A O 1
ATOM 1471 N N . SER A 1 181 ? -1.583 -17.545 9.257 1.00 91.19 181 SER A N 1
ATOM 1472 C CA . SER A 1 181 ? -1.342 -17.804 7.841 1.00 91.19 181 SER A CA 1
ATOM 1473 C C . SER A 1 181 ? -1.141 -19.291 7.598 1.00 91.19 181 SER A C 1
ATOM 1475 O O . SER A 1 181 ? -0.338 -19.923 8.281 1.00 91.19 181 SER A O 1
ATOM 1477 N N . GLU A 1 182 ? -1.825 -19.830 6.593 1.00 92.69 182 GLU A N 1
ATOM 1478 C CA . GLU A 1 182 ? -1.467 -21.126 6.012 1.00 92.69 182 GLU A CA 1
ATOM 1479 C C . GLU A 1 182 ? -0.134 -21.009 5.254 1.00 92.69 182 GLU A C 1
ATOM 1481 O O . GLU A 1 182 ? 0.191 -19.947 4.709 1.00 92.69 182 GLU A O 1
ATOM 1486 N N . ASP A 1 183 ? 0.628 -22.101 5.238 1.00 94.38 183 ASP A N 1
ATOM 1487 C CA . ASP A 1 183 ? 1.902 -22.214 4.525 1.00 94.38 183 ASP A CA 1
ATOM 1488 C C . ASP A 1 183 ? 1.711 -21.926 3.025 1.00 94.38 183 ASP A C 1
ATOM 1490 O O . ASP A 1 183 ? 0.824 -22.481 2.370 1.00 94.38 183 ASP A O 1
ATOM 1494 N N . GLY A 1 184 ? 2.494 -20.984 2.498 1.00 94.56 184 GLY A N 1
ATOM 1495 C CA . GLY A 1 184 ? 2.488 -20.600 1.088 1.00 94.56 184 GLY A CA 1
ATOM 1496 C C . GLY A 1 184 ? 1.249 -19.820 0.625 1.00 94.56 184 GLY A C 1
ATOM 1497 O O . GLY A 1 184 ? 1.186 -19.385 -0.528 1.00 94.56 184 GLY A O 1
ATOM 1498 N N . ALA A 1 185 ? 0.249 -19.625 1.490 1.00 96.69 185 ALA A N 1
ATOM 1499 C CA . ALA A 1 185 ? -1.041 -19.067 1.091 1.00 96.69 185 ALA A CA 1
ATOM 1500 C C . ALA A 1 185 ? -1.035 -17.535 1.008 1.00 96.69 185 ALA A C 1
ATOM 1502 O O . ALA A 1 185 ? -1.661 -16.952 0.123 1.00 96.69 185 ALA A O 1
ATOM 1503 N N . ASN A 1 186 ? -0.332 -16.867 1.916 1.00 97.81 186 ASN A N 1
ATOM 1504 C CA . ASN A 1 186 ? -0.355 -15.412 2.043 1.00 97.81 186 ASN A CA 1
ATOM 1505 C C . ASN A 1 186 ? 1.009 -14.801 1.734 1.00 97.81 186 ASN A C 1
ATOM 1507 O O . ASN A 1 186 ? 2.032 -15.485 1.752 1.00 97.81 186 ASN A O 1
ATOM 1511 N N . LEU A 1 187 ? 1.022 -13.499 1.450 1.00 98.44 187 LEU A N 1
ATOM 1512 C CA . LEU A 1 187 ? 2.267 -12.747 1.366 1.00 98.44 187 LEU A CA 1
ATOM 1513 C C . LEU A 1 187 ? 2.606 -12.230 2.765 1.00 98.44 187 LEU A C 1
ATOM 1515 O O . LEU A 1 187 ? 1.931 -11.348 3.296 1.00 98.44 187 LEU A O 1
ATOM 1519 N N . LEU A 1 188 ? 3.643 -12.814 3.356 1.00 98.25 188 LEU A N 1
ATOM 1520 C CA . LEU A 1 188 ? 4.216 -12.410 4.633 1.00 98.25 188 LEU A CA 1
ATOM 1521 C C . LEU A 1 188 ? 5.575 -11.797 4.328 1.00 98.25 188 LEU A C 1
ATOM 1523 O O . LEU A 1 188 ? 6.472 -12.515 3.886 1.00 98.25 188 LEU A O 1
ATOM 1527 N N . PHE A 1 189 ? 5.717 -10.486 4.503 1.00 98.56 189 PHE A N 1
ATOM 1528 C CA . PHE A 1 189 ? 6.944 -9.793 4.125 1.00 98.56 189 PHE A CA 1
ATOM 1529 C C . PHE A 1 189 ? 7.294 -8.654 5.071 1.00 98.56 189 PHE A C 1
ATOM 1531 O O . PHE A 1 189 ? 6.436 -8.126 5.774 1.00 98.56 189 PHE A O 1
ATOM 1538 N N . SER A 1 190 ? 8.560 -8.256 5.054 1.00 98.69 190 SER A N 1
ATOM 1539 C CA . SER A 1 190 ? 9.040 -7.040 5.700 1.00 98.69 190 SER A CA 1
ATOM 1540 C C . SER A 1 190 ? 9.984 -6.290 4.780 1.00 98.69 190 SER A C 1
ATOM 1542 O O . SER A 1 190 ? 10.665 -6.909 3.968 1.00 98.69 190 SER A O 1
ATOM 1544 N N . PHE A 1 191 ? 10.060 -4.973 4.929 1.00 98.69 191 PHE A N 1
ATOM 1545 C CA . PHE A 1 191 ? 11.055 -4.144 4.250 1.00 98.69 191 PHE A CA 1
ATOM 1546 C C . PHE A 1 191 ? 11.653 -3.108 5.198 1.00 98.69 191 PHE A C 1
ATOM 1548 O O . PHE A 1 191 ? 11.041 -2.764 6.215 1.00 98.69 191 PHE A O 1
ATOM 1555 N N . VAL A 1 192 ? 12.848 -2.620 4.859 1.00 98.62 192 VAL A N 1
ATOM 1556 C CA . VAL A 1 192 ? 13.583 -1.628 5.652 1.00 98.62 192 VAL A CA 1
ATOM 1557 C C . VAL A 1 192 ? 13.695 -0.290 4.923 1.00 98.62 192 VAL A C 1
ATOM 1559 O O . VAL A 1 192 ? 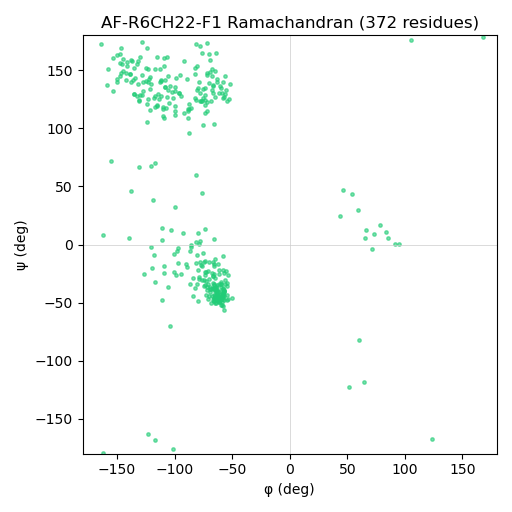13.928 -0.236 3.716 1.00 98.62 192 VAL A O 1
ATOM 1562 N N . LEU A 1 193 ? 13.540 0.798 5.675 1.00 98.31 193 LEU A N 1
ATOM 1563 C CA . LEU A 1 193 ? 13.803 2.175 5.258 1.00 98.31 193 LEU A CA 1
ATOM 1564 C C . LEU A 1 193 ? 14.784 2.836 6.236 1.00 98.31 193 LEU A C 1
ATOM 1566 O O . LEU A 1 193 ? 14.763 2.523 7.432 1.00 98.31 193 LEU A O 1
ATOM 1570 N N . TYR A 1 194 ? 15.560 3.814 5.763 1.00 97.31 194 TYR A N 1
ATOM 1571 C CA . TYR A 1 194 ? 16.495 4.598 6.580 1.00 97.31 194 TYR A CA 1
ATOM 1572 C C . TYR A 1 194 ? 16.150 6.101 6.533 1.00 97.31 194 TYR A C 1
ATOM 1574 O O . TYR A 1 194 ? 16.892 6.905 5.972 1.00 97.31 194 TYR A O 1
ATOM 1582 N N . PRO A 1 195 ? 15.001 6.523 7.103 1.00 95.69 195 PRO A N 1
ATOM 1583 C CA . PRO A 1 195 ? 14.495 7.890 6.991 1.00 95.69 195 PRO A CA 1
ATOM 1584 C C . PRO A 1 195 ? 15.154 8.862 7.982 1.00 95.69 195 PRO A C 1
ATOM 1586 O O . PRO A 1 195 ? 14.462 9.486 8.787 1.00 95.69 195 PRO A O 1
ATOM 1589 N N . ASP A 1 196 ? 16.473 9.030 7.907 1.00 91.19 196 ASP A N 1
ATOM 1590 C CA . ASP A 1 196 ? 17.242 9.925 8.790 1.00 91.19 196 ASP A CA 1
ATOM 1591 C C . ASP A 1 196 ? 16.782 11.400 8.745 1.00 91.19 196 ASP A C 1
ATOM 1593 O O . ASP A 1 196 ? 16.955 12.145 9.711 1.00 91.19 196 ASP A O 1
ATOM 1597 N N . PHE A 1 197 ? 16.112 11.797 7.663 1.00 92.25 197 PHE A N 1
ATOM 1598 C CA . PHE A 1 197 ? 15.450 13.088 7.479 1.00 92.25 197 PHE A CA 1
ATOM 1599 C C . PHE A 1 197 ? 14.130 13.246 8.263 1.00 92.25 197 PHE A C 1
ATOM 1601 O O . PHE A 1 197 ? 13.608 14.359 8.378 1.00 92.25 197 PHE A O 1
ATOM 1608 N N . LEU A 1 198 ? 13.542 12.159 8.777 1.00 92.38 198 LEU A N 1
ATOM 1609 C CA . LEU A 1 198 ? 12.207 12.154 9.376 1.00 92.38 198 LEU A CA 1
ATOM 1610 C C . LEU A 1 198 ? 12.269 12.212 10.905 1.00 92.38 198 LEU A C 1
ATOM 1612 O O . LEU A 1 198 ? 12.763 11.307 11.576 1.00 92.38 198 LEU A O 1
ATOM 1616 N N . GLU A 1 199 ? 11.695 13.268 11.480 1.00 88.88 199 GLU A N 1
ATOM 1617 C CA . GLU A 1 199 ? 11.537 13.391 12.931 1.00 88.88 199 GLU A CA 1
ATOM 1618 C C . GLU A 1 199 ? 10.614 12.292 13.497 1.00 88.88 199 GLU A C 1
ATOM 1620 O O . GLU A 1 199 ? 9.538 12.031 12.957 1.00 88.88 199 GLU A O 1
ATOM 1625 N N . ALA A 1 200 ? 10.950 11.731 14.660 1.00 86.31 200 ALA A N 1
ATOM 1626 C CA . ALA A 1 200 ? 10.199 10.657 15.319 1.00 86.31 200 ALA A CA 1
ATOM 1627 C C . ALA A 1 200 ? 8.723 11.011 15.582 1.00 86.31 200 ALA A C 1
ATOM 1629 O O . ALA A 1 200 ? 7.836 10.168 15.454 1.00 86.31 200 ALA A O 1
ATOM 1630 N N . ARG A 1 201 ? 8.420 12.283 15.880 1.00 85.75 201 ARG A N 1
ATOM 1631 C CA . ARG A 1 201 ? 7.034 12.763 16.061 1.00 85.75 201 ARG A CA 1
ATOM 1632 C C . ARG A 1 201 ? 6.186 12.706 14.782 1.00 85.75 201 ARG A C 1
ATOM 1634 O O . ARG A 1 201 ? 4.967 12.789 14.868 1.00 85.75 201 ARG A O 1
ATOM 1641 N N . LYS A 1 202 ? 6.830 12.582 13.617 1.00 90.00 202 LYS A N 1
ATOM 1642 C CA . LYS A 1 202 ? 6.225 12.468 12.283 1.00 90.00 202 LYS A CA 1
ATOM 1643 C C . LYS A 1 202 ? 6.246 11.022 11.760 1.00 90.00 202 LYS A C 1
ATOM 1645 O O . LYS A 1 202 ? 5.961 10.795 10.587 1.00 90.00 202 LYS A O 1
ATOM 1650 N N . GLN A 1 203 ? 6.544 10.031 12.611 1.00 91.75 203 GLN A N 1
ATOM 1651 C CA . GLN A 1 203 ? 6.617 8.611 12.225 1.00 91.75 203 GLN A CA 1
ATOM 1652 C C . GLN A 1 203 ? 5.345 8.077 11.551 1.00 91.75 203 GLN A C 1
ATOM 1654 O O . GLN A 1 203 ? 5.406 7.094 10.816 1.00 91.75 203 GLN A O 1
ATOM 1659 N N . PHE A 1 204 ? 4.190 8.715 11.774 1.00 95.56 204 PHE A N 1
ATOM 1660 C CA . PHE A 1 204 ? 2.936 8.291 11.166 1.00 95.56 204 PHE A CA 1
ATOM 1661 C C . PHE A 1 204 ? 2.964 8.358 9.632 1.00 95.56 204 PHE A C 1
ATOM 1663 O O . PHE A 1 204 ? 2.296 7.548 8.994 1.00 95.56 204 PHE A O 1
ATOM 1670 N N . TYR A 1 205 ? 3.801 9.204 9.020 1.00 97.19 205 TYR A N 1
ATOM 1671 C CA . TYR A 1 205 ? 3.957 9.193 7.562 1.00 97.19 205 TYR A CA 1
ATOM 1672 C C . TYR A 1 205 ? 4.445 7.839 7.030 1.00 97.19 205 TYR A C 1
ATOM 1674 O O . TYR A 1 205 ? 3.977 7.413 5.981 1.00 97.19 205 TYR A O 1
ATOM 1682 N N . LEU A 1 206 ? 5.288 7.107 7.771 1.00 97.56 206 LEU A N 1
ATOM 1683 C CA . LEU A 1 206 ? 5.731 5.755 7.387 1.00 97.56 206 LEU A CA 1
ATOM 1684 C C . LEU A 1 206 ? 4.555 4.762 7.357 1.00 97.56 206 LEU A C 1
ATOM 1686 O O . LEU A 1 206 ? 4.445 3.916 6.467 1.00 97.56 206 LEU A O 1
ATOM 1690 N N . SER A 1 207 ? 3.623 4.923 8.299 1.00 97.00 207 SER A N 1
ATOM 1691 C CA . SER A 1 207 ? 2.356 4.189 8.331 1.00 97.00 207 SER A CA 1
ATOM 1692 C C . SER A 1 207 ? 1.466 4.548 7.140 1.00 97.00 207 SER A C 1
ATOM 1694 O O . SER A 1 207 ? 0.890 3.660 6.512 1.00 97.00 207 SER A O 1
ATOM 1696 N N . GLN A 1 208 ? 1.371 5.837 6.800 1.00 98.38 208 GLN A N 1
ATOM 1697 C CA . GLN A 1 208 ? 0.551 6.306 5.684 1.00 98.38 208 GLN A CA 1
ATOM 1698 C C . GLN A 1 208 ? 1.068 5.810 4.337 1.00 98.38 208 GLN A C 1
ATOM 1700 O O . GLN A 1 208 ? 0.277 5.268 3.571 1.00 98.38 208 GLN A O 1
ATOM 1705 N N . ILE A 1 209 ? 2.371 5.940 4.061 1.00 98.25 209 ILE A N 1
ATOM 1706 C CA . ILE A 1 209 ? 2.952 5.493 2.786 1.00 98.25 209 ILE A CA 1
ATOM 1707 C C . ILE A 1 209 ? 2.810 3.981 2.596 1.00 98.25 209 ILE A C 1
ATOM 1709 O O . ILE A 1 209 ? 2.463 3.535 1.506 1.00 98.25 209 ILE A O 1
ATOM 1713 N N . THR A 1 210 ? 2.988 3.198 3.667 1.00 98.44 210 THR A N 1
ATOM 1714 C CA . THR A 1 210 ? 2.831 1.739 3.606 1.00 98.44 210 THR A CA 1
ATOM 1715 C C . THR A 1 210 ? 1.374 1.370 3.330 1.00 98.44 210 THR A C 1
ATOM 1717 O O . THR A 1 210 ? 1.086 0.585 2.429 1.00 98.44 210 THR A O 1
ATOM 1720 N N . ALA A 1 211 ? 0.433 1.970 4.065 1.00 98.62 211 ALA A N 1
ATOM 1721 C CA . ALA A 1 211 ? -0.990 1.689 3.898 1.00 98.62 211 ALA A CA 1
ATOM 1722 C C . ALA A 1 211 ? -1.526 2.148 2.531 1.00 98.62 211 ALA A C 1
ATOM 1724 O O . ALA A 1 211 ? -2.348 1.455 1.937 1.00 98.62 211 ALA A O 1
ATOM 1725 N N . LEU A 1 212 ? -1.047 3.284 2.015 1.00 98.62 212 LEU A N 1
ATOM 1726 C CA . LEU A 1 212 ? -1.372 3.760 0.671 1.00 98.62 212 LEU A CA 1
ATOM 1727 C C . LEU A 1 212 ? -0.846 2.815 -0.405 1.00 98.62 212 LEU A C 1
ATOM 1729 O O . LEU A 1 212 ? -1.591 2.479 -1.322 1.00 98.62 212 LEU A O 1
ATOM 1733 N N . ALA A 1 213 ? 0.394 2.337 -0.271 1.00 98.25 213 ALA A N 1
ATOM 1734 C CA . ALA A 1 213 ? 0.951 1.376 -1.211 1.00 98.25 213 ALA A CA 1
ATOM 1735 C C . ALA A 1 213 ? 0.128 0.085 -1.270 1.00 98.25 213 ALA A C 1
ATOM 1737 O O . ALA A 1 213 ? -0.268 -0.355 -2.351 1.00 98.25 213 ALA A O 1
ATOM 1738 N N . LEU A 1 214 ? -0.221 -0.462 -0.104 1.00 98.75 214 LEU A N 1
ATOM 1739 C CA . LEU A 1 214 ? -1.078 -1.641 -0.002 1.00 98.75 214 LEU A CA 1
ATOM 1740 C C . LEU A 1 214 ? -2.475 -1.395 -0.579 1.00 98.75 214 LEU A C 1
ATOM 1742 O O . LEU A 1 214 ? -2.993 -2.225 -1.324 1.00 98.75 214 LEU A O 1
ATOM 1746 N N . GLN A 1 215 ? -3.089 -0.257 -0.250 1.00 98.50 215 GLN A N 1
ATOM 1747 C CA . GLN A 1 215 ? -4.421 0.097 -0.731 1.00 98.50 215 GLN A CA 1
ATOM 1748 C C . GLN A 1 215 ? -4.451 0.233 -2.256 1.00 98.50 215 GLN A C 1
ATOM 1750 O O . GLN A 1 215 ? -5.369 -0.303 -2.881 1.00 98.50 215 GLN A O 1
ATOM 1755 N N . GLU A 1 216 ? -3.477 0.918 -2.855 1.00 96.19 216 GLU A N 1
ATOM 1756 C CA . GLU A 1 216 ? -3.430 1.137 -4.302 1.00 96.19 216 GLU A CA 1
ATOM 1757 C C . GLU A 1 216 ? -3.186 -0.160 -5.074 1.00 96.19 216 GLU A C 1
ATOM 1759 O O . GLU A 1 216 ? -3.901 -0.416 -6.042 1.00 96.19 216 GLU A O 1
ATOM 1764 N N . VAL A 1 217 ? -2.243 -1.001 -4.633 1.00 94.94 217 VAL A N 1
ATOM 1765 C CA . VAL A 1 217 ? -1.961 -2.287 -5.293 1.00 94.94 217 VAL A CA 1
ATOM 1766 C C . VAL A 1 217 ? -3.153 -3.234 -5.175 1.00 94.94 217 VAL A C 1
ATOM 1768 O O . VAL A 1 217 ? -3.635 -3.743 -6.183 1.00 94.94 217 VAL A O 1
ATOM 1771 N N . LEU A 1 218 ? -3.721 -3.414 -3.976 1.00 95.62 218 LEU A N 1
ATOM 1772 C CA . LEU A 1 218 ? -4.871 -4.309 -3.790 1.00 95.62 218 LEU A CA 1
ATOM 1773 C C . LEU A 1 218 ? -6.128 -3.833 -4.538 1.00 95.62 218 LEU A C 1
ATOM 1775 O O . LEU A 1 218 ? -6.934 -4.659 -4.969 1.00 95.62 218 LEU A O 1
ATOM 1779 N N . SER A 1 219 ? -6.283 -2.520 -4.750 1.00 95.06 219 SER A N 1
ATOM 1780 C CA . SER A 1 219 ? -7.399 -1.964 -5.533 1.00 95.06 219 SER A CA 1
ATOM 1781 C C . SER A 1 219 ? -7.350 -2.326 -7.019 1.00 95.06 219 SER A C 1
ATOM 1783 O O . SER A 1 219 ? -8.358 -2.175 -7.706 1.00 95.06 219 SER A O 1
ATOM 1785 N N . GLN A 1 220 ? -6.212 -2.808 -7.529 1.00 91.38 220 GLN A N 1
ATOM 1786 C CA . GLN A 1 220 ? -6.109 -3.303 -8.906 1.00 91.38 220 GLN A CA 1
ATOM 1787 C C . GLN A 1 220 ? -6.795 -4.667 -9.080 1.00 91.38 220 GLN A C 1
ATOM 1789 O O . GLN A 1 220 ? -7.218 -5.008 -10.183 1.00 91.38 220 GLN A O 1
ATOM 1794 N N . TYR A 1 221 ? -6.944 -5.427 -7.990 1.00 91.00 221 TYR A N 1
ATOM 1795 C CA . TYR A 1 221 ? -7.482 -6.790 -8.002 1.00 91.00 221 TYR A CA 1
ATOM 1796 C C . TYR A 1 221 ? -8.965 -6.861 -7.622 1.00 91.00 221 TYR A C 1
ATOM 1798 O O . TYR A 1 221 ? -9.665 -7.792 -8.018 1.00 91.00 221 TYR A O 1
ATOM 1806 N N . THR A 1 222 ? -9.463 -5.893 -6.847 1.00 89.94 222 THR A N 1
ATOM 1807 C CA . THR A 1 222 ? -10.878 -5.800 -6.471 1.00 89.94 222 THR A CA 1
ATOM 1808 C C . THR A 1 222 ? -11.258 -4.379 -6.062 1.00 89.94 222 THR A C 1
ATOM 1810 O O . THR A 1 222 ? -10.477 -3.646 -5.459 1.00 89.94 222 THR A O 1
ATOM 1813 N N . ASP A 1 223 ? -12.523 -4.024 -6.282 1.00 90.69 223 ASP A N 1
ATOM 1814 C CA . ASP A 1 223 ? -13.121 -2.813 -5.725 1.00 90.69 223 ASP A CA 1
ATOM 1815 C C . ASP A 1 223 ? -13.312 -2.913 -4.202 1.00 90.69 223 ASP A C 1
ATOM 1817 O O . ASP A 1 223 ? -13.351 -4.001 -3.620 1.00 90.69 223 ASP A O 1
ATOM 1821 N N . GLY A 1 224 ? -13.527 -1.764 -3.553 1.00 91.56 224 GLY A N 1
ATOM 1822 C CA . GLY A 1 224 ? -13.944 -1.695 -2.146 1.00 91.56 224 GLY A CA 1
ATOM 1823 C C . GLY A 1 224 ? -12.811 -1.792 -1.124 1.00 91.56 224 GLY A C 1
ATOM 1824 O O . GLY A 1 224 ? -13.093 -1.917 0.069 1.00 91.56 224 GLY A O 1
ATOM 1825 N N . ILE A 1 225 ? -11.557 -1.709 -1.573 1.00 98.06 225 ILE A N 1
ATOM 1826 C CA . ILE A 1 225 ? -10.379 -1.634 -0.708 1.00 98.06 225 ILE A CA 1
ATOM 1827 C C . ILE A 1 225 ? -10.283 -0.242 -0.064 1.00 98.06 225 ILE A C 1
ATOM 1829 O O . ILE A 1 225 ? -10.379 0.795 -0.737 1.00 98.06 225 ILE A O 1
ATOM 1833 N N . ARG A 1 226 ? -10.127 -0.219 1.261 1.00 98.38 226 ARG A N 1
ATOM 1834 C CA . ARG A 1 226 ? -10.049 0.987 2.095 1.00 98.38 226 ARG A CA 1
ATOM 1835 C C . ARG A 1 226 ? -9.015 0.822 3.202 1.00 98.38 226 ARG A C 1
ATOM 1837 O O . ARG A 1 226 ? -8.773 -0.290 3.665 1.00 98.38 226 ARG A O 1
ATOM 1844 N N . ILE A 1 227 ? -8.450 1.935 3.662 1.00 98.56 227 ILE A N 1
ATOM 1845 C CA . ILE A 1 227 ? -7.536 1.952 4.809 1.00 98.56 227 ILE A CA 1
ATOM 1846 C C . ILE A 1 227 ? -8.354 2.123 6.086 1.00 98.56 227 ILE A C 1
ATOM 1848 O O . ILE A 1 227 ? -8.980 3.160 6.293 1.00 98.56 227 ILE A O 1
ATOM 1852 N N . LYS A 1 228 ? -8.337 1.137 6.979 1.00 97.31 228 LYS A N 1
ATOM 1853 C CA . LYS A 1 228 ? -8.790 1.328 8.355 1.00 97.31 228 LYS A CA 1
ATOM 1854 C C . LYS A 1 228 ? -7.624 1.866 9.174 1.00 97.31 228 LYS A C 1
ATOM 1856 O O . LYS A 1 228 ? -6.605 1.199 9.349 1.00 97.31 228 LYS A O 1
ATOM 1861 N N . TRP A 1 229 ? -7.800 3.078 9.689 1.00 96.69 229 TRP A N 1
ATOM 1862 C CA . TRP A 1 229 ? -6.808 3.721 10.540 1.00 96.69 229 TRP A CA 1
ATOM 1863 C C . TRP A 1 229 ? -6.392 2.801 11.709 1.00 96.69 229 TRP A C 1
ATOM 1865 O O . TRP A 1 229 ? -7.262 2.169 12.319 1.00 96.69 229 TRP A O 1
ATOM 1875 N N . PRO A 1 230 ? -5.089 2.726 12.046 1.00 93.38 230 PRO A N 1
ATOM 1876 C CA . PRO A 1 230 ? -3.996 3.524 11.477 1.00 93.38 230 PRO A CA 1
ATOM 1877 C C . PRO A 1 230 ? -3.322 2.931 10.228 1.00 93.38 230 PRO A C 1
ATOM 1879 O O . PRO A 1 230 ? -2.657 3.668 9.499 1.00 93.38 230 PRO A O 1
ATOM 1882 N N . ASN A 1 231 ? -3.460 1.634 9.957 1.00 93.19 231 ASN A N 1
ATOM 1883 C CA . ASN A 1 231 ? -2.677 0.975 8.903 1.00 93.19 231 ASN A CA 1
ATOM 1884 C C . ASN A 1 231 ? -3.219 -0.375 8.420 1.00 93.19 231 ASN A C 1
ATOM 1886 O O . ASN A 1 231 ? -2.543 -1.059 7.657 1.00 93.19 231 ASN A O 1
ATOM 1890 N N . ASP A 1 232 ? -4.412 -0.776 8.851 1.00 96.12 232 ASP A N 1
ATOM 1891 C CA . ASP A 1 232 ? -5.004 -2.011 8.354 1.00 96.12 232 ASP A CA 1
ATOM 1892 C C . ASP A 1 232 ? -5.691 -1.756 7.011 1.00 96.12 232 ASP A C 1
ATOM 1894 O O . ASP A 1 232 ? -6.296 -0.704 6.805 1.00 96.12 232 ASP A O 1
ATOM 1898 N N . ILE A 1 233 ? -5.678 -2.743 6.115 1.00 98.38 233 ILE A N 1
ATOM 1899 C CA . ILE A 1 233 ? -6.428 -2.662 4.855 1.00 98.38 233 ILE A CA 1
ATOM 1900 C C . ILE A 1 233 ? -7.644 -3.563 4.934 1.00 98.38 233 ILE A C 1
ATOM 1902 O O . ILE A 1 233 ? -7.571 -4.711 5.386 1.00 98.38 233 ILE A O 1
ATOM 1906 N N . TYR A 1 234 ? -8.777 -3.007 4.526 1.00 98.31 234 TYR A N 1
ATOM 1907 C CA . TYR A 1 234 ? -10.080 -3.637 4.591 1.00 98.31 234 TYR A CA 1
ATOM 1908 C C . TYR A 1 234 ? -10.680 -3.736 3.191 1.00 98.31 234 TYR A C 1
ATOM 1910 O O . TYR A 1 234 ? -10.622 -2.784 2.415 1.00 98.31 234 TYR A O 1
ATOM 1918 N N . TRP A 1 235 ? -11.299 -4.874 2.893 1.00 98.06 235 TRP A N 1
ATOM 1919 C CA . TRP A 1 235 ? -12.275 -5.004 1.820 1.00 98.06 235 TRP A CA 1
ATOM 1920 C C . TRP A 1 235 ? -13.665 -4.948 2.446 1.00 98.06 235 TRP A C 1
ATOM 1922 O O . TRP A 1 235 ? -14.054 -5.862 3.180 1.00 98.06 235 TRP A O 1
ATOM 1932 N N . LYS A 1 236 ? -14.410 -3.868 2.184 1.00 94.62 236 LYS A N 1
ATOM 1933 C CA . LYS A 1 236 ? -15.663 -3.569 2.905 1.00 94.62 236 LYS A CA 1
ATOM 1934 C C . LYS A 1 236 ? -15.419 -3.616 4.425 1.00 94.62 236 LYS A C 1
ATOM 1936 O O . LYS A 1 236 ? -14.522 -2.942 4.918 1.00 94.62 236 LYS A O 1
ATOM 1941 N N . ASP A 1 237 ? -16.160 -4.454 5.143 1.00 95.12 237 ASP A N 1
ATOM 1942 C CA . ASP A 1 237 ? -16.063 -4.637 6.588 1.00 95.12 237 ASP A CA 1
ATOM 1943 C C . ASP A 1 237 ? -15.246 -5.886 6.942 1.00 95.12 237 ASP A C 1
ATOM 1945 O O . ASP A 1 237 ? -15.569 -6.562 7.912 1.00 95.12 237 ASP A O 1
ATOM 1949 N N . LYS A 1 238 ? -14.237 -6.264 6.144 1.00 96.75 238 LYS A N 1
ATOM 1950 C CA . LYS A 1 238 ? -13.360 -7.422 6.394 1.00 96.75 238 LYS A CA 1
ATOM 1951 C C . LYS A 1 238 ? -11.888 -7.066 6.238 1.00 96.75 238 LYS A C 1
ATOM 1953 O O . LYS A 1 238 ? -11.524 -6.375 5.290 1.00 96.75 238 LYS A O 1
ATOM 1958 N N . LYS A 1 239 ? -11.037 -7.555 7.140 1.00 96.88 239 LYS A N 1
ATOM 1959 C CA . LYS A 1 239 ? -9.597 -7.263 7.137 1.00 96.88 239 LYS A CA 1
ATOM 1960 C C . LYS A 1 239 ? -8.859 -8.162 6.144 1.00 96.88 239 LYS A C 1
ATOM 1962 O O . LYS A 1 239 ? -8.930 -9.383 6.254 1.00 96.88 239 LYS A O 1
ATOM 1967 N N . ILE A 1 240 ? -8.124 -7.555 5.213 1.00 98.19 240 ILE A N 1
ATOM 1968 C CA . ILE A 1 240 ? -7.301 -8.264 4.218 1.00 98.19 240 ILE A CA 1
ATOM 1969 C C . ILE A 1 240 ? -5.800 -8.120 4.477 1.00 98.19 240 ILE A C 1
ATOM 1971 O O . ILE A 1 240 ? -5.016 -8.973 4.075 1.00 98.19 240 ILE A O 1
ATOM 1975 N N . CYS A 1 241 ? -5.386 -7.058 5.169 1.00 97.12 241 CYS A N 1
ATOM 1976 C CA . CYS A 1 241 ? -3.979 -6.794 5.436 1.00 97.12 241 CYS A CA 1
ATOM 1977 C C . CYS A 1 241 ? -3.790 -6.128 6.796 1.00 97.12 241 CYS A C 1
ATOM 1979 O O . CYS A 1 241 ? -4.639 -5.342 7.233 1.00 97.12 241 CYS A O 1
ATOM 1981 N N . GLY A 1 242 ? -2.665 -6.415 7.444 1.00 95.25 242 GLY A N 1
ATOM 1982 C CA . GLY A 1 242 ? -2.211 -5.713 8.639 1.00 95.25 242 GLY A CA 1
ATOM 1983 C C . GLY A 1 242 ? -0.712 -5.453 8.590 1.00 95.25 242 GLY A C 1
ATOM 1984 O O . GLY A 1 242 ? 0.046 -6.272 8.073 1.00 95.25 242 GLY A O 1
ATOM 1985 N N . THR A 1 243 ? -0.304 -4.324 9.164 1.00 95.81 243 THR A N 1
ATOM 1986 C CA . THR A 1 243 ? 1.093 -3.879 9.180 1.00 95.81 243 THR A CA 1
ATOM 1987 C C . THR A 1 243 ? 1.576 -3.616 10.610 1.00 95.81 243 THR A C 1
ATOM 1989 O O . THR A 1 243 ? 0.864 -3.055 11.453 1.00 95.81 243 THR A O 1
ATOM 1992 N N . LEU A 1 244 ? 2.819 -3.992 10.884 1.00 94.81 244 LEU A N 1
ATOM 1993 C CA . LEU A 1 244 ? 3.569 -3.705 12.098 1.00 94.81 244 LEU A CA 1
ATOM 1994 C C . LEU A 1 244 ? 4.844 -2.949 11.717 1.00 94.81 244 LEU A C 1
ATOM 1996 O O . LEU A 1 244 ? 5.707 -3.503 11.047 1.00 94.81 244 LEU A O 1
ATOM 2000 N N . ILE A 1 245 ? 4.961 -1.699 12.161 1.00 95.00 245 ILE A N 1
ATOM 2001 C CA . ILE A 1 245 ? 6.150 -0.873 11.929 1.00 95.00 245 ILE A CA 1
ATOM 2002 C C . ILE A 1 245 ? 6.926 -0.752 13.236 1.00 95.00 245 ILE A C 1
ATOM 2004 O O . ILE A 1 245 ? 6.358 -0.365 14.260 1.00 95.00 245 ILE A O 1
ATOM 2008 N N . GLU A 1 246 ? 8.213 -1.072 13.181 1.00 94.44 246 GLU A N 1
ATOM 2009 C CA . GLU A 1 246 ? 9.167 -0.957 14.281 1.00 94.44 246 GLU A CA 1
ATOM 2010 C C . GLU A 1 246 ? 10.242 0.058 13.872 1.00 94.44 246 GLU A C 1
ATOM 2012 O O . GLU A 1 246 ? 10.792 -0.022 12.776 1.00 94.44 246 GLU A O 1
ATOM 2017 N N . ASN A 1 247 ? 10.492 1.055 14.724 1.00 94.38 247 ASN A N 1
ATOM 2018 C CA . ASN A 1 247 ? 11.381 2.176 14.426 1.00 94.38 247 ASN A CA 1
ATOM 2019 C C . ASN A 1 247 ? 12.516 2.239 15.447 1.00 94.38 247 ASN A C 1
ATOM 2021 O O . ASN A 1 247 ? 12.251 2.244 16.651 1.00 94.38 247 ASN A O 1
ATOM 2025 N N . ASP A 1 248 ? 13.740 2.420 14.963 1.00 91.25 248 ASP A N 1
ATOM 2026 C CA . ASP A 1 248 ? 14.879 2.822 15.781 1.00 91.25 248 ASP A CA 1
ATOM 2027 C C . ASP A 1 248 ? 15.121 4.317 15.644 1.00 91.25 248 ASP A C 1
ATOM 2029 O O . ASP A 1 248 ? 14.966 4.903 14.567 1.00 91.25 248 ASP A O 1
ATOM 2033 N N . LEU A 1 249 ? 15.522 4.943 16.745 1.00 85.31 249 LEU A N 1
ATOM 2034 C CA . LEU A 1 249 ? 15.700 6.385 16.827 1.00 85.31 249 LEU A CA 1
ATOM 2035 C C . LEU A 1 249 ? 17.173 6.747 16.988 1.00 85.31 249 LEU A C 1
ATOM 2037 O O . LEU A 1 249 ? 17.892 6.138 17.778 1.00 85.31 249 LEU A O 1
ATOM 2041 N N . THR A 1 250 ? 17.585 7.820 16.317 1.00 80.56 250 THR A N 1
ATOM 2042 C CA . THR A 1 250 ? 18.860 8.500 16.561 1.00 80.56 250 THR A CA 1
ATOM 2043 C C . THR A 1 250 ? 18.580 9.970 16.866 1.00 80.56 250 THR A C 1
ATOM 2045 O O . THR A 1 250 ? 18.229 10.769 15.996 1.00 80.56 250 THR A O 1
ATOM 2048 N N . GLY A 1 251 ? 18.696 10.338 18.145 1.00 84.94 251 GLY A N 1
ATOM 2049 C CA . GLY A 1 251 ? 18.294 11.660 18.626 1.00 84.94 251 GLY A CA 1
ATOM 2050 C C . GLY A 1 251 ? 16.785 11.876 18.472 1.00 84.94 251 GLY A C 1
ATOM 2051 O O . GLY A 1 251 ? 15.994 11.159 19.078 1.00 84.94 251 GLY A O 1
ATOM 2052 N N . ILE A 1 252 ? 16.392 12.876 17.677 1.00 86.56 252 ILE A N 1
ATOM 2053 C CA . ILE A 1 252 ? 14.979 13.179 17.380 1.00 86.56 252 ILE A CA 1
ATOM 2054 C C . ILE A 1 252 ? 14.489 12.576 16.058 1.00 86.56 252 ILE A C 1
ATOM 2056 O O . ILE A 1 252 ? 13.318 12.755 15.726 1.00 86.56 252 ILE A O 1
ATOM 2060 N N . HIS A 1 253 ? 15.359 11.906 15.299 1.00 87.56 253 HIS A N 1
ATOM 2061 C CA . HIS A 1 253 ? 15.051 11.341 13.985 1.00 87.56 253 HIS A CA 1
ATOM 2062 C C . HIS A 1 253 ? 14.932 9.819 14.046 1.00 87.56 253 HIS A C 1
ATOM 2064 O O . HIS A 1 253 ? 15.414 9.179 14.985 1.00 87.56 253 HIS A O 1
ATOM 2070 N N . ILE A 1 254 ? 14.285 9.247 13.037 1.00 91.44 254 ILE A N 1
ATOM 2071 C CA . ILE A 1 254 ? 14.179 7.802 12.846 1.00 91.44 254 ILE A CA 1
ATOM 2072 C C . ILE A 1 254 ? 15.391 7.353 12.030 1.00 91.44 254 ILE A C 1
ATOM 2074 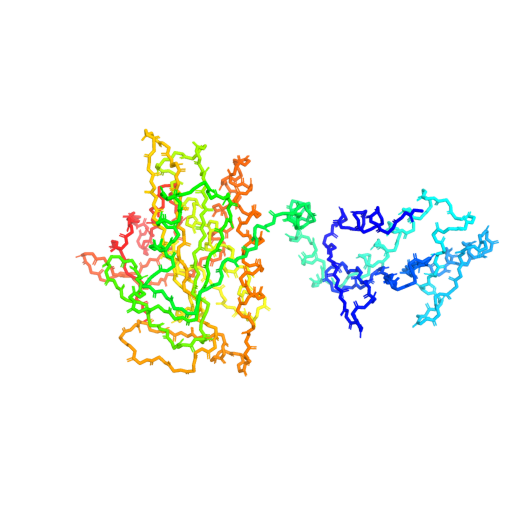O O . ILE A 1 254 ? 15.534 7.736 10.878 1.00 91.44 254 ILE A O 1
ATOM 2078 N N . SER A 1 255 ? 16.274 6.546 12.610 1.00 91.62 255 SER A N 1
ATOM 2079 C CA . SER A 1 255 ? 17.446 6.035 11.886 1.00 91.62 255 SER A CA 1
ATOM 2080 C C . SER A 1 255 ? 17.137 4.801 11.052 1.00 91.62 255 SER A C 1
ATOM 2082 O O . SER A 1 255 ? 17.795 4.566 10.046 1.00 91.62 255 SER A O 1
ATOM 2084 N N . ARG A 1 256 ? 16.152 4.002 11.468 1.00 96.94 256 ARG A N 1
ATOM 2085 C CA . ARG A 1 256 ? 15.736 2.784 10.767 1.00 96.94 256 ARG A CA 1
ATOM 2086 C C . ARG A 1 256 ? 14.258 2.538 11.018 1.00 96.94 256 ARG A C 1
ATOM 2088 O O . ARG A 1 256 ? 13.783 2.733 12.135 1.00 96.94 256 ARG A O 1
ATOM 2095 N N . SER A 1 257 ? 13.543 2.106 9.989 1.00 98.31 257 SER A N 1
ATOM 2096 C CA . SER A 1 257 ? 12.155 1.664 10.085 1.00 98.31 257 SER A CA 1
ATOM 2097 C C . SER A 1 257 ? 11.995 0.326 9.383 1.00 98.31 257 SER A C 1
ATOM 2099 O O . SER A 1 257 ? 12.325 0.208 8.205 1.00 98.31 257 SER A O 1
ATOM 2101 N N . ILE A 1 258 ? 11.498 -0.674 10.105 1.00 98.50 258 ILE A N 1
ATOM 2102 C CA . ILE A 1 258 ? 11.180 -1.997 9.574 1.00 98.50 258 ILE A CA 1
ATOM 2103 C C . ILE A 1 258 ? 9.665 -2.149 9.574 1.00 98.50 258 ILE A C 1
ATOM 2105 O O . ILE A 1 258 ? 9.018 -2.106 10.622 1.00 98.50 258 ILE A O 1
ATOM 2109 N N . SER A 1 259 ? 9.098 -2.329 8.386 1.00 98.19 259 SER A N 1
ATOM 2110 C CA . SER A 1 259 ? 7.661 -2.480 8.184 1.00 98.19 259 SER A CA 1
ATOM 2111 C C . SER A 1 259 ? 7.342 -3.914 7.792 1.00 98.19 259 SER A C 1
ATOM 2113 O O . SER A 1 259 ? 7.668 -4.343 6.689 1.00 98.19 259 SER A O 1
ATOM 2115 N N . GLY A 1 260 ? 6.715 -4.651 8.703 1.00 97.81 260 GLY A N 1
ATOM 2116 C CA . GLY A 1 260 ? 6.227 -6.009 8.496 1.00 97.81 260 GLY A CA 1
ATOM 2117 C C . GLY A 1 260 ? 4.768 -6.018 8.124 1.00 97.81 260 GLY A C 1
ATOM 2118 O O . GLY A 1 260 ? 3.949 -5.407 8.806 1.00 97.81 260 GLY A O 1
ATOM 2119 N N . THR A 1 261 ? 4.428 -6.728 7.063 1.00 97.44 261 THR A N 1
ATOM 2120 C CA . THR A 1 261 ? 3.084 -6.751 6.512 1.00 97.44 261 THR A CA 1
ATOM 2121 C C . THR A 1 261 ? 2.660 -8.177 6.185 1.00 97.44 261 THR A C 1
ATOM 2123 O O . THR A 1 261 ? 3.365 -8.924 5.508 1.00 97.44 261 THR A O 1
ATOM 2126 N N . GLY A 1 262 ? 1.473 -8.541 6.669 1.00 97.62 262 GLY A N 1
ATOM 2127 C CA . GLY A 1 262 ? 0.766 -9.746 6.255 1.00 97.62 262 GLY A CA 1
ATOM 2128 C C . GLY A 1 262 ? -0.388 -9.377 5.333 1.00 97.62 262 GLY A C 1
ATOM 2129 O O . GLY A 1 262 ? -1.269 -8.612 5.734 1.00 97.62 262 GLY A O 1
ATOM 2130 N N . VAL A 1 263 ? -0.392 -9.924 4.117 1.00 98.38 263 VAL A N 1
ATOM 2131 C CA . VAL A 1 263 ? -1.454 -9.743 3.119 1.00 98.38 263 VAL A CA 1
ATOM 2132 C C . VAL A 1 263 ? -2.130 -11.081 2.851 1.00 98.38 263 VAL A C 1
ATOM 2134 O O . VAL A 1 263 ? -1.498 -12.025 2.372 1.00 98.38 263 VAL A O 1
ATOM 2137 N N . ASN A 1 264 ? -3.430 -11.153 3.118 1.00 98.44 264 ASN A N 1
ATOM 2138 C CA . ASN A 1 264 ? -4.225 -12.347 2.879 1.00 98.44 264 ASN A CA 1
ATOM 2139 C C . ASN A 1 264 ? -4.503 -12.509 1.377 1.00 98.44 264 ASN A C 1
ATOM 2141 O O . ASN A 1 264 ? -5.372 -11.831 0.821 1.00 98.44 264 ASN A O 1
ATOM 2145 N N . LEU A 1 265 ? -3.783 -13.414 0.713 1.00 98.44 265 LEU A N 1
ATOM 2146 C CA . LEU A 1 265 ? -3.872 -13.602 -0.739 1.00 98.44 265 LEU A CA 1
ATOM 2147 C C . LEU A 1 265 ? -4.677 -14.848 -1.094 1.00 98.44 265 LEU A C 1
ATOM 2149 O O . LEU A 1 265 ? -5.801 -14.726 -1.570 1.00 98.44 265 LEU A O 1
ATOM 2153 N N . ASN A 1 266 ? -4.136 -16.035 -0.824 1.00 98.50 266 ASN A N 1
ATOM 2154 C CA . ASN A 1 266 ? -4.677 -17.305 -1.311 1.00 98.50 266 ASN A CA 1
ATOM 2155 C C . ASN A 1 266 ? -5.283 -18.189 -0.214 1.00 98.50 266 ASN A C 1
ATOM 2157 O O . ASN A 1 266 ? -5.692 -19.311 -0.511 1.00 98.50 266 ASN A O 1
ATOM 2161 N N . GLN A 1 267 ? -5.334 -17.714 1.035 1.00 97.31 267 GLN A N 1
ATOM 2162 C CA . GLN A 1 267 ? -5.890 -18.483 2.147 1.00 97.31 267 GLN A CA 1
ATOM 2163 C C . GLN A 1 267 ? -7.391 -18.724 1.956 1.00 97.31 267 GLN A C 1
ATOM 2165 O O . GLN A 1 267 ? -8.168 -17.790 1.741 1.00 97.31 267 GLN A O 1
ATOM 2170 N N . GLU A 1 268 ? -7.811 -19.984 2.033 1.00 96.44 268 GLU A N 1
ATOM 2171 C CA . GLU A 1 268 ? -9.204 -20.363 1.775 1.00 96.44 268 GLU A CA 1
ATOM 2172 C C . GLU A 1 268 ? -10.077 -20.259 3.024 1.00 96.44 268 GLU A C 1
ATOM 2174 O O . GLU A 1 268 ? -11.272 -19.950 2.940 1.00 96.44 268 GLU A O 1
ATOM 2179 N N . ARG A 1 269 ? -9.488 -20.539 4.190 1.00 95.00 269 ARG A N 1
ATOM 2180 C CA . ARG A 1 269 ? -10.184 -20.611 5.473 1.00 95.00 269 ARG A CA 1
ATOM 2181 C C . ARG A 1 269 ? -9.352 -19.941 6.552 1.00 95.00 269 ARG A C 1
ATOM 2183 O O . ARG A 1 269 ? -8.144 -20.111 6.597 1.00 95.00 269 ARG A O 1
ATOM 2190 N N . PHE A 1 270 ? -10.034 -19.217 7.428 1.00 95.00 270 PHE A N 1
ATOM 2191 C CA . PHE A 1 270 ? -9.461 -18.640 8.638 1.00 95.00 270 PHE A CA 1
ATOM 2192 C C . PHE A 1 270 ? -10.125 -19.312 9.833 1.00 95.00 270 PHE A C 1
ATOM 2194 O O . PHE A 1 270 ? -11.357 -19.411 9.866 1.00 95.00 270 PHE A O 1
ATOM 2201 N N . ILE A 1 271 ? -9.322 -19.809 10.770 1.00 91.00 271 ILE A N 1
ATOM 2202 C CA . ILE A 1 271 ? -9.798 -20.565 11.939 1.00 91.00 271 ILE A CA 1
ATOM 2203 C C . ILE A 1 271 ? -9.474 -19.886 13.272 1.00 91.00 271 ILE A C 1
ATOM 2205 O O . ILE A 1 271 ? -9.962 -20.338 14.309 1.00 91.00 271 ILE A O 1
ATOM 2209 N N . SER A 1 272 ? -8.666 -18.824 13.264 1.00 85.50 272 SER A N 1
ATOM 2210 C CA . SER A 1 272 ? -8.373 -18.038 14.463 1.00 85.50 272 SER A CA 1
ATOM 2211 C C . SER A 1 272 ? -9.562 -17.188 14.921 1.00 85.50 272 SER A C 1
ATOM 2213 O O . SER A 1 272 ? -10.594 -17.065 14.259 1.00 85.50 272 SER A O 1
ATOM 2215 N N . ASP A 1 273 ? -9.382 -16.562 16.080 1.00 82.81 273 ASP A N 1
ATOM 2216 C CA . ASP A 1 273 ? -10.242 -15.522 16.636 1.00 82.81 273 ASP A CA 1
ATOM 2217 C C . ASP A 1 273 ? -9.978 -14.134 16.025 1.00 82.81 273 ASP A C 1
ATOM 2219 O O . ASP A 1 273 ? -10.513 -13.132 16.512 1.00 82.81 273 ASP A O 1
ATOM 2223 N N . ALA A 1 274 ? -9.178 -14.052 14.950 1.00 82.94 274 ALA A N 1
ATOM 2224 C CA . ALA A 1 274 ? -8.955 -12.807 14.238 1.00 82.94 274 ALA A CA 1
ATOM 2225 C C . ALA A 1 274 ? -10.304 -12.206 13.808 1.00 82.94 274 ALA A C 1
ATOM 2227 O O . ALA A 1 274 ? -11.164 -12.906 13.259 1.00 82.94 274 ALA A O 1
ATOM 2228 N N . PRO A 1 275 ? -10.518 -10.900 14.031 1.00 83.75 275 PRO A N 1
ATOM 2229 C CA . PRO A 1 275 ? -11.773 -10.288 13.665 1.00 83.75 275 PRO A CA 1
ATOM 2230 C C . PRO A 1 275 ? -11.854 -10.264 12.134 1.00 83.75 275 PRO A C 1
ATOM 2232 O O . PRO A 1 275 ? -10.984 -9.709 11.456 1.00 83.75 275 PRO A O 1
ATOM 2235 N N . ASN A 1 276 ? -12.926 -10.864 11.605 1.00 90.75 276 ASN A N 1
ATOM 2236 C CA . ASN A 1 276 ? -13.409 -10.697 10.232 1.00 90.75 276 ASN A CA 1
ATOM 2237 C C . ASN A 1 276 ? -12.341 -10.765 9.108 1.00 90.75 276 ASN A C 1
ATOM 2239 O O . ASN A 1 276 ? -12.374 -9.907 8.218 1.00 90.75 276 ASN A O 1
ATOM 2243 N N . PRO A 1 277 ? -11.417 -11.749 9.088 1.00 95.75 277 PRO A N 1
ATOM 2244 C CA . PRO A 1 277 ? -10.422 -11.857 8.029 1.00 95.75 277 PRO A CA 1
ATOM 2245 C C . PRO A 1 277 ? -11.065 -12.210 6.681 1.00 95.75 277 PRO A C 1
ATOM 2247 O O . PRO A 1 277 ? -12.115 -12.860 6.603 1.00 95.75 277 PRO A O 1
ATOM 2250 N N . VAL A 1 278 ? -10.424 -11.762 5.606 1.00 97.75 278 VAL A N 1
ATOM 2251 C CA . VAL A 1 278 ? -10.734 -12.142 4.226 1.00 97.75 278 VAL A CA 1
ATOM 2252 C C . VAL A 1 278 ? -9.448 -12.210 3.413 1.00 97.75 278 VAL A C 1
ATOM 2254 O O . VAL A 1 278 ? -8.514 -11.462 3.694 1.00 97.75 278 VAL A O 1
ATOM 2257 N N . SER A 1 279 ? -9.405 -13.080 2.408 1.00 98.50 279 SER A N 1
ATOM 2258 C CA . SER A 1 279 ? -8.327 -13.138 1.415 1.00 98.50 279 SER A CA 1
ATOM 2259 C C . SER A 1 279 ? -8.789 -12.660 0.039 1.00 98.50 279 SER A C 1
ATOM 2261 O O . SER A 1 279 ? -9.988 -12.671 -0.254 1.00 98.50 279 SER A O 1
ATOM 2263 N N . LEU A 1 280 ? -7.849 -12.283 -0.835 1.00 97.88 280 LEU A N 1
ATOM 2264 C CA . LEU A 1 280 ? -8.183 -12.002 -2.235 1.00 97.88 280 LEU A CA 1
ATOM 2265 C C . LEU A 1 280 ? -8.852 -13.206 -2.909 1.00 97.88 280 LEU A C 1
ATOM 2267 O O . LEU A 1 280 ? -9.855 -13.020 -3.588 1.00 97.88 280 LEU A O 1
ATOM 2271 N N . PHE A 1 281 ? -8.390 -14.431 -2.656 1.00 98.38 281 PHE A N 1
ATOM 2272 C CA . PHE A 1 281 ? -9.009 -15.647 -3.187 1.00 98.38 281 PHE A CA 1
ATOM 2273 C C . PHE A 1 281 ? -10.479 -15.783 -2.773 1.00 98.38 281 PHE A C 1
ATOM 2275 O O . PHE A 1 281 ? -11.327 -16.087 -3.609 1.00 98.38 281 PHE A O 1
ATOM 2282 N N . GLN A 1 282 ? -10.822 -15.498 -1.513 1.00 98.25 282 GLN A N 1
ATOM 2283 C CA . GLN A 1 282 ? -12.222 -15.509 -1.069 1.00 98.25 282 GLN A CA 1
ATOM 2284 C C . GLN A 1 282 ? -13.077 -14.419 -1.739 1.00 98.25 282 GLN A C 1
ATOM 2286 O O . GLN A 1 282 ? -14.296 -14.571 -1.823 1.00 98.25 282 GLN A O 1
ATOM 2291 N N . ILE A 1 283 ? -12.462 -13.321 -2.189 1.00 97.94 283 ILE A N 1
ATOM 2292 C CA . ILE A 1 283 ? -13.147 -12.204 -2.853 1.00 97.94 283 ILE A CA 1
ATOM 2293 C C . ILE A 1 283 ? -13.331 -12.479 -4.350 1.00 97.94 283 ILE A C 1
ATOM 2295 O O . ILE A 1 283 ? -14.407 -12.222 -4.889 1.00 97.94 283 ILE A O 1
ATOM 2299 N N . THR A 1 284 ? -12.293 -12.978 -5.021 1.00 95.75 284 THR A N 1
ATOM 2300 C CA . THR A 1 284 ? -12.211 -13.033 -6.489 1.00 95.75 284 THR A CA 1
ATOM 2301 C C . THR A 1 284 ? -12.322 -14.445 -7.062 1.00 95.75 284 THR A C 1
ATOM 2303 O O . THR A 1 284 ? -12.601 -14.602 -8.249 1.00 95.75 284 THR A O 1
ATOM 2306 N N . GLY A 1 285 ? -12.104 -15.480 -6.245 1.00 96.56 285 GLY A N 1
ATOM 2307 C CA . GLY A 1 285 ? -12.015 -16.878 -6.675 1.00 96.56 285 GLY A CA 1
ATOM 2308 C C . GLY A 1 285 ? -10.718 -17.234 -7.412 1.00 96.56 285 GLY A C 1
ATOM 2309 O O . GLY A 1 285 ? -10.626 -18.323 -7.976 1.00 96.56 285 GLY A O 1
ATOM 2310 N N . GLN A 1 286 ? -9.729 -16.334 -7.439 1.00 94.94 286 GLN A N 1
ATOM 2311 C CA . GLN A 1 286 ? -8.461 -16.506 -8.157 1.00 94.94 286 GLN A CA 1
ATOM 2312 C C . GLN A 1 286 ? -7.279 -16.626 -7.196 1.00 94.94 286 GLN A C 1
ATOM 2314 O O . GLN A 1 286 ? -7.303 -16.074 -6.097 1.00 94.94 286 GLN A O 1
ATOM 2319 N N . ARG A 1 287 ? -6.237 -17.347 -7.623 1.00 95.62 287 ARG A N 1
ATOM 2320 C CA . ARG A 1 287 ? -4.953 -17.402 -6.916 1.00 95.62 287 ARG A CA 1
ATOM 2321 C C . ARG A 1 287 ? -3.981 -16.392 -7.510 1.00 95.62 287 ARG A C 1
ATOM 2323 O O . ARG A 1 287 ? -3.985 -16.173 -8.718 1.00 95.62 287 ARG A O 1
ATOM 2330 N N . TYR A 1 288 ? -3.139 -15.833 -6.654 1.00 94.00 288 TYR A N 1
ATOM 2331 C CA . TYR A 1 288 ? -2.205 -14.767 -6.982 1.00 94.00 288 TYR A CA 1
ATOM 2332 C C . TYR A 1 288 ? -0.768 -15.173 -6.687 1.00 94.00 288 TYR A C 1
ATOM 2334 O O . TYR A 1 288 ? -0.496 -15.837 -5.679 1.00 94.00 288 TYR A O 1
ATOM 2342 N N . ASP A 1 289 ? 0.142 -14.738 -7.556 1.00 94.94 289 ASP A N 1
ATOM 2343 C CA . ASP A 1 289 ? 1.575 -14.857 -7.327 1.00 94.94 289 ASP A CA 1
ATOM 2344 C C . ASP A 1 289 ? 2.016 -13.844 -6.260 1.00 94.94 289 ASP A C 1
ATOM 2346 O O . ASP A 1 289 ? 1.751 -12.643 -6.345 1.00 94.94 289 ASP A O 1
ATOM 2350 N N . ARG A 1 290 ? 2.660 -14.353 -5.209 1.00 96.75 290 ARG A N 1
ATOM 2351 C CA . ARG A 1 290 ? 3.067 -13.556 -4.047 1.00 96.75 290 ARG A CA 1
ATOM 2352 C C . ARG A 1 290 ? 4.270 -12.671 -4.356 1.00 96.75 290 ARG A C 1
ATOM 2354 O O . ARG A 1 290 ? 4.331 -11.561 -3.833 1.00 96.75 290 ARG A O 1
ATOM 2361 N N . LYS A 1 291 ? 5.206 -13.152 -5.183 1.00 95.00 291 LYS A N 1
ATOM 2362 C CA . LYS A 1 291 ? 6.398 -12.397 -5.582 1.00 95.00 291 LYS A CA 1
ATOM 2363 C C . LYS A 1 291 ? 5.996 -11.232 -6.486 1.00 95.00 291 LYS A C 1
ATOM 2365 O O . LYS A 1 291 ? 6.491 -10.129 -6.290 1.00 95.00 291 LYS A O 1
ATOM 2370 N N . GLU A 1 292 ? 5.053 -11.458 -7.396 1.00 92.81 292 GLU A N 1
ATOM 2371 C CA . GLU A 1 292 ? 4.510 -10.417 -8.274 1.00 92.81 292 GLU A CA 1
ATOM 2372 C C . GLU A 1 292 ? 3.831 -9.293 -7.477 1.00 92.81 292 GLU A C 1
ATOM 2374 O O . GLU A 1 292 ? 4.155 -8.118 -7.635 1.00 92.81 292 GLU A O 1
ATOM 2379 N N . ILE A 1 293 ? 2.941 -9.642 -6.539 1.00 95.12 293 ILE A N 1
ATOM 2380 C CA . ILE A 1 293 ? 2.297 -8.635 -5.681 1.00 95.12 293 ILE A CA 1
ATOM 2381 C C . ILE A 1 293 ? 3.327 -7.923 -4.793 1.00 95.12 293 ILE A C 1
ATOM 2383 O O . ILE A 1 293 ? 3.226 -6.712 -4.604 1.00 95.12 293 ILE A O 1
ATOM 2387 N N . LEU A 1 294 ? 4.329 -8.636 -4.264 1.00 98.12 294 LEU A N 1
ATOM 2388 C CA . LEU A 1 294 ? 5.418 -8.020 -3.503 1.00 98.12 294 LEU A CA 1
ATOM 2389 C C . LEU A 1 294 ? 6.176 -6.987 -4.342 1.00 98.12 294 LEU A C 1
ATOM 2391 O O . LEU A 1 294 ? 6.431 -5.891 -3.851 1.00 98.12 294 LEU A O 1
ATOM 2395 N N . HIS A 1 295 ? 6.502 -7.311 -5.592 1.00 92.81 295 HIS A N 1
ATOM 2396 C CA . HIS A 1 295 ? 7.187 -6.395 -6.499 1.00 92.81 295 HIS A CA 1
ATOM 2397 C C . HIS A 1 295 ? 6.378 -5.104 -6.699 1.00 92.81 295 HIS A C 1
ATOM 2399 O O . HIS A 1 295 ? 6.874 -4.020 -6.391 1.00 92.81 295 HIS A O 1
ATOM 2405 N N . GLN A 1 296 ? 5.094 -5.224 -7.054 1.00 92.38 296 GLN A N 1
ATOM 2406 C CA . GLN A 1 296 ? 4.184 -4.078 -7.213 1.00 92.38 296 GLN A CA 1
ATOM 2407 C C . GLN A 1 296 ? 4.060 -3.236 -5.931 1.00 92.38 296 GLN A C 1
ATOM 2409 O O . GLN A 1 296 ? 3.969 -2.004 -5.976 1.00 92.38 296 GLN A O 1
ATOM 2414 N N . LEU A 1 297 ? 4.048 -3.890 -4.763 1.00 97.31 297 LEU A N 1
ATOM 2415 C CA . LEU A 1 297 ? 4.024 -3.210 -3.468 1.00 97.31 297 LEU A CA 1
ATOM 2416 C C . LEU A 1 297 ? 5.311 -2.431 -3.217 1.00 97.31 297 LEU A C 1
ATOM 2418 O O . LEU A 1 297 ? 5.233 -1.274 -2.807 1.00 97.31 297 LEU A O 1
ATOM 2422 N N . MET A 1 298 ? 6.473 -3.029 -3.473 1.00 97.69 298 MET A N 1
ATOM 2423 C CA . MET A 1 298 ? 7.762 -2.379 -3.247 1.00 97.69 298 MET A CA 1
ATOM 2424 C C . MET A 1 298 ? 7.985 -1.194 -4.188 1.00 97.69 298 MET A C 1
ATOM 2426 O O . MET A 1 298 ? 8.450 -0.151 -3.727 1.00 97.69 298 MET A O 1
ATOM 2430 N N . GLU A 1 299 ? 7.558 -1.283 -5.451 1.00 92.69 299 GLU A N 1
ATOM 2431 C CA . GLU A 1 299 ? 7.543 -0.132 -6.367 1.00 92.69 299 GLU A CA 1
ATOM 2432 C C . GLU A 1 299 ? 6.696 1.013 -5.806 1.00 92.69 299 GLU A C 1
ATOM 2434 O O . GLU A 1 299 ? 7.102 2.180 -5.791 1.00 92.69 299 GLU A O 1
ATOM 2439 N N . ARG A 1 300 ? 5.511 0.684 -5.281 1.00 94.56 300 ARG A N 1
ATOM 2440 C CA . ARG A 1 300 ? 4.606 1.696 -4.742 1.00 94.56 300 ARG A CA 1
ATOM 2441 C C . ARG A 1 300 ? 5.105 2.293 -3.425 1.00 94.56 300 ARG A C 1
ATOM 2443 O O . ARG A 1 300 ? 4.943 3.495 -3.206 1.00 94.56 300 ARG A O 1
ATOM 2450 N N . VAL A 1 301 ? 5.732 1.487 -2.569 1.00 97.50 301 VAL A N 1
ATOM 2451 C CA . VAL A 1 301 ? 6.411 1.952 -1.351 1.00 97.50 301 VAL A CA 1
ATOM 2452 C C . VAL A 1 301 ? 7.551 2.899 -1.715 1.00 97.50 301 VAL A C 1
ATOM 2454 O O . VAL A 1 301 ? 7.614 3.987 -1.148 1.00 97.50 301 VAL A O 1
ATOM 2457 N N . ALA A 1 302 ? 8.403 2.539 -2.679 1.00 95.25 302 ALA A N 1
ATOM 2458 C CA . ALA A 1 302 ? 9.514 3.378 -3.128 1.00 95.25 302 ALA A CA 1
ATOM 2459 C C . ALA A 1 302 ? 9.031 4.740 -3.650 1.00 95.25 302 ALA A C 1
ATOM 2461 O O . ALA A 1 302 ? 9.569 5.787 -3.271 1.00 95.25 302 ALA A O 1
ATOM 2462 N N . HIS A 1 303 ? 7.956 4.735 -4.444 1.00 90.50 303 HIS A N 1
ATOM 2463 C CA . HIS A 1 303 ? 7.303 5.953 -4.916 1.00 90.50 303 HIS A CA 1
ATOM 2464 C C . HIS A 1 303 ? 6.852 6.858 -3.755 1.00 90.50 303 HIS A C 1
ATOM 2466 O O . HIS A 1 303 ? 7.257 8.021 -3.667 1.00 90.50 303 HIS A O 1
ATOM 2472 N N . TYR A 1 304 ? 6.039 6.335 -2.832 1.00 96.25 304 TYR A N 1
ATOM 2473 C CA . TYR A 1 304 ? 5.528 7.130 -1.713 1.00 96.25 304 TYR A CA 1
ATOM 2474 C C . TYR A 1 304 ? 6.621 7.566 -0.737 1.00 96.25 304 TYR A C 1
ATOM 2476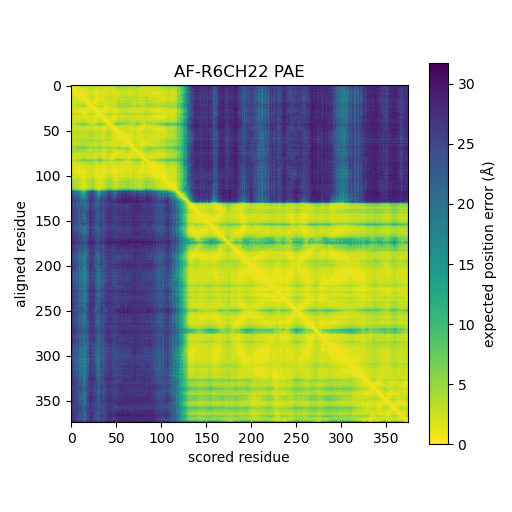 O O . TYR A 1 304 ? 6.548 8.653 -0.161 1.00 96.25 304 TYR A O 1
ATOM 2484 N N . TYR A 1 305 ? 7.644 6.738 -0.557 1.00 96.75 305 TYR A N 1
ATOM 2485 C CA . TYR A 1 305 ? 8.788 7.083 0.267 1.00 96.75 305 TYR A CA 1
ATOM 2486 C C . TYR A 1 305 ? 9.594 8.240 -0.331 1.00 96.75 305 TYR A C 1
ATOM 2488 O O . TYR A 1 305 ? 10.069 9.110 0.398 1.00 96.75 305 TYR A O 1
ATOM 2496 N N . THR A 1 306 ? 9.668 8.321 -1.658 1.00 89.81 306 THR A N 1
ATOM 2497 C CA . THR A 1 306 ? 10.317 9.440 -2.349 1.00 89.81 306 THR A CA 1
ATOM 2498 C C . THR A 1 306 ? 9.501 10.722 -2.270 1.00 89.81 306 THR A C 1
ATOM 2500 O O . THR A 1 306 ? 10.063 11.782 -2.003 1.00 89.81 306 THR A O 1
ATOM 2503 N N . LEU A 1 307 ? 8.171 10.639 -2.386 1.00 87.75 307 LEU A N 1
ATOM 2504 C CA . LEU A 1 307 ? 7.299 11.773 -2.062 1.00 87.75 307 LEU A CA 1
ATOM 2505 C C . LEU A 1 307 ? 7.562 12.276 -0.634 1.00 87.75 307 LEU A C 1
ATOM 2507 O O . LEU A 1 307 ? 7.705 13.477 -0.411 1.00 87.75 307 LEU A O 1
ATOM 2511 N N . LEU A 1 308 ? 7.699 11.356 0.326 1.00 94.50 308 LEU A N 1
ATOM 2512 C CA . LEU A 1 308 ? 7.986 11.706 1.714 1.00 94.50 308 LEU A CA 1
ATOM 2513 C C . LEU A 1 308 ? 9.363 12.372 1.876 1.00 94.50 308 LEU A C 1
ATOM 2515 O O . LEU A 1 308 ? 9.455 13.389 2.562 1.00 94.50 308 LEU A O 1
ATOM 2519 N N . LYS A 1 309 ? 10.409 11.854 1.214 1.00 90.06 309 LYS A N 1
ATOM 2520 C CA . LYS A 1 309 ? 11.751 12.470 1.157 1.00 90.06 309 LYS A CA 1
ATOM 2521 C C . LYS A 1 309 ? 11.719 13.890 0.592 1.00 90.06 309 LYS A C 1
ATOM 2523 O O . LYS A 1 309 ? 12.405 14.769 1.104 1.00 90.06 309 LYS A O 1
ATOM 2528 N N . ASN A 1 310 ? 10.884 14.120 -0.418 1.00 85.81 310 ASN A N 1
ATOM 2529 C CA . ASN A 1 310 ? 10.719 15.422 -1.063 1.00 85.81 310 ASN A CA 1
ATOM 2530 C C . ASN A 1 310 ? 9.834 16.395 -0.261 1.00 85.81 310 ASN A C 1
ATOM 2532 O O . ASN A 1 310 ? 9.634 17.529 -0.688 1.00 85.81 310 ASN A O 1
ATOM 2536 N N . GLY A 1 311 ? 9.320 15.981 0.903 1.00 86.94 311 GLY A N 1
ATOM 2537 C CA . GLY A 1 311 ? 8.492 16.826 1.762 1.00 86.94 311 GLY A CA 1
ATOM 2538 C C . GLY A 1 311 ? 7.038 16.960 1.307 1.00 86.94 311 GLY A C 1
ATOM 2539 O O . GLY A 1 311 ? 6.346 17.844 1.799 1.00 86.94 311 GLY A O 1
ATOM 2540 N N . GLU A 1 312 ? 6.547 16.080 0.428 1.00 90.75 312 GLU A N 1
ATOM 2541 C CA . GLU A 1 312 ? 5.171 16.078 -0.108 1.00 90.75 312 GLU A CA 1
ATOM 2542 C C . GLU A 1 312 ? 4.143 15.541 0.918 1.00 90.75 312 GLU A C 1
ATOM 2544 O O . GLU A 1 312 ? 3.275 14.711 0.623 1.00 90.75 312 GLU A O 1
ATOM 2549 N N . THR A 1 313 ? 4.257 15.979 2.173 1.00 91.19 313 THR A N 1
ATOM 2550 C CA . THR A 1 313 ? 3.506 15.437 3.311 1.00 91.19 313 THR A CA 1
ATOM 2551 C C . THR A 1 313 ? 2.005 15.684 3.229 1.00 91.19 313 THR A C 1
ATOM 2553 O O . THR A 1 313 ? 1.211 14.805 3.565 1.00 91.19 313 THR A O 1
ATOM 2556 N N . GLU A 1 314 ? 1.596 16.847 2.729 1.00 88.19 314 GLU A N 1
ATOM 2557 C CA . GLU A 1 314 ? 0.199 17.229 2.547 1.00 88.19 314 GLU A CA 1
ATOM 2558 C C . GLU A 1 314 ? -0.475 16.360 1.482 1.00 88.19 314 GLU A C 1
ATOM 2560 O O . GLU A 1 314 ? -1.624 15.946 1.651 1.00 88.19 314 GLU A O 1
ATOM 2565 N N . LEU A 1 315 ? 0.251 16.031 0.407 1.00 89.25 315 LEU A N 1
ATOM 2566 C CA . LEU A 1 315 ? -0.227 15.132 -0.640 1.00 89.25 315 LEU A CA 1
ATOM 2567 C C . LEU A 1 315 ? -0.449 13.719 -0.088 1.00 89.25 315 LEU A C 1
ATOM 2569 O O . LEU A 1 315 ? -1.505 13.129 -0.327 1.00 89.25 315 LEU A O 1
ATOM 2573 N N . ILE A 1 316 ? 0.519 13.194 0.671 1.00 94.19 316 ILE A N 1
ATOM 2574 C CA . ILE A 1 316 ? 0.424 11.877 1.321 1.00 94.19 316 ILE A CA 1
ATOM 2575 C C . ILE A 1 316 ? -0.762 11.848 2.292 1.00 94.19 316 ILE A C 1
ATOM 2577 O O . ILE A 1 316 ? -1.596 10.942 2.227 1.00 94.19 316 ILE A O 1
ATOM 2581 N N . ALA A 1 317 ? -0.880 12.858 3.158 1.00 93.69 317 ALA A N 1
ATOM 2582 C CA . ALA A 1 317 ? -1.951 12.936 4.146 1.00 93.69 317 ALA A CA 1
ATOM 2583 C C . ALA A 1 317 ? -3.337 13.031 3.494 1.00 93.69 317 ALA A C 1
ATOM 2585 O O . ALA A 1 317 ? -4.260 12.330 3.915 1.00 93.69 317 ALA A O 1
ATOM 2586 N N . SER A 1 318 ? -3.470 13.842 2.442 1.00 90.88 318 SER A N 1
ATOM 2587 C CA . SER A 1 318 ? -4.711 13.987 1.676 1.00 90.88 318 SER A CA 1
ATOM 2588 C C . SER A 1 318 ? -5.126 12.666 1.020 1.00 90.88 318 SER A C 1
ATOM 2590 O O . SER A 1 318 ? -6.241 12.186 1.238 1.00 90.88 318 SER A O 1
ATOM 2592 N N . ARG A 1 319 ? -4.199 11.998 0.314 1.00 95.25 319 ARG A N 1
ATOM 2593 C CA . ARG A 1 319 ? -4.455 10.685 -0.307 1.00 95.25 319 ARG A CA 1
ATOM 2594 C C . ARG A 1 319 ? -4.876 9.642 0.717 1.00 95.25 319 ARG A C 1
ATOM 2596 O O . ARG A 1 319 ? -5.827 8.903 0.480 1.00 95.25 319 ARG A O 1
ATOM 2603 N N . TYR A 1 320 ? -4.198 9.603 1.863 1.00 97.50 320 TYR A N 1
ATOM 2604 C CA . TYR A 1 320 ? -4.530 8.680 2.943 1.00 97.50 320 TYR A CA 1
ATOM 2605 C C . TYR A 1 320 ? -5.954 8.920 3.461 1.00 97.50 320 TYR A C 1
ATOM 2607 O O . TYR A 1 320 ? -6.736 7.977 3.572 1.00 97.50 320 TYR A O 1
ATOM 2615 N N . GLN A 1 321 ? -6.316 10.181 3.728 1.00 95.19 321 GLN A N 1
ATOM 2616 C CA . GLN A 1 321 ? -7.666 10.555 4.165 1.00 95.19 321 GLN A CA 1
ATOM 2617 C C . GLN A 1 321 ? -8.734 10.209 3.120 1.00 95.19 321 GLN A C 1
ATOM 2619 O O . GLN A 1 321 ? -9.850 9.823 3.478 1.00 95.19 321 GLN A O 1
ATOM 2624 N N . ASP A 1 322 ? -8.401 10.302 1.832 1.00 94.44 322 ASP A N 1
ATOM 2625 C CA . ASP A 1 322 ? -9.345 10.070 0.745 1.00 94.44 322 ASP A CA 1
ATOM 2626 C C . ASP A 1 322 ? -9.842 8.630 0.627 1.00 94.44 322 ASP A C 1
ATOM 2628 O O . ASP A 1 322 ? -10.968 8.407 0.170 1.00 94.44 322 ASP A O 1
ATOM 2632 N N . VAL A 1 323 ? -9.041 7.670 1.083 1.00 96.56 323 VAL A N 1
ATOM 2633 C CA . VAL A 1 323 ? -9.333 6.233 0.984 1.00 96.56 323 VAL A CA 1
ATOM 2634 C C . VAL A 1 323 ? -9.618 5.584 2.340 1.00 96.56 323 VAL A C 1
ATOM 2636 O O . VAL A 1 323 ? -9.662 4.353 2.444 1.00 96.56 323 VAL A O 1
ATOM 2639 N N . LEU A 1 324 ? -9.851 6.393 3.377 1.00 98.06 324 LEU A N 1
ATOM 2640 C CA . LEU A 1 324 ? -10.205 5.897 4.701 1.00 98.06 324 LEU A CA 1
ATOM 2641 C C . LEU A 1 324 ? -11.500 5.076 4.679 1.00 98.06 324 LEU A C 1
ATOM 2643 O O . LEU A 1 324 ? -12.533 5.451 4.115 1.00 98.06 324 LEU A O 1
ATOM 2647 N N . TYR A 1 325 ? -11.456 3.943 5.365 1.00 97.25 325 TYR A N 1
ATOM 2648 C CA . TYR A 1 325 ? -12.632 3.184 5.744 1.00 97.25 325 TYR A CA 1
ATOM 2649 C C . TYR A 1 325 ? -13.504 4.063 6.642 1.00 97.25 325 TYR A C 1
ATOM 2651 O O . TYR A 1 325 ? -13.008 4.666 7.594 1.00 97.25 325 TYR A O 1
ATOM 2659 N N . ARG A 1 326 ? -14.801 4.150 6.321 1.00 95.38 326 ARG A N 1
ATOM 2660 C CA . ARG A 1 326 ? -15.767 5.020 7.017 1.00 95.38 326 ARG A CA 1
ATOM 2661 C C . ARG A 1 326 ? -15.412 6.518 6.979 1.00 95.38 326 ARG A C 1
ATOM 2663 O O . ARG A 1 326 ? -15.818 7.262 7.868 1.00 95.38 326 ARG A O 1
ATOM 2670 N N . LYS A 1 327 ? -14.718 6.970 5.921 1.00 93.88 327 LYS A N 1
ATOM 2671 C CA . LYS A 1 327 ? -14.431 8.395 5.659 1.00 93.88 327 LYS A CA 1
ATOM 2672 C C . LYS A 1 327 ? -15.687 9.270 5.740 1.00 93.88 327 LYS A C 1
ATOM 2674 O O . LYS A 1 327 ? -15.659 10.335 6.345 1.00 93.88 327 LYS A O 1
ATOM 2679 N N . GLU A 1 328 ? -16.780 8.829 5.117 1.00 92.81 328 GLU A N 1
ATOM 2680 C CA . GLU A 1 328 ? -18.015 9.607 4.999 1.00 92.81 328 GLU A CA 1
ATOM 2681 C C . GLU A 1 328 ? -19.154 9.000 5.816 1.00 92.81 328 GLU A C 1
ATOM 2683 O O . GLU A 1 328 ? -19.498 7.829 5.639 1.00 92.81 328 GLU A O 1
ATOM 2688 N N . GLY A 1 329 ? -19.779 9.828 6.655 1.00 95.56 329 GLY A N 1
ATOM 2689 C CA . GLY A 1 329 ? -20.937 9.467 7.473 1.00 95.56 329 GLY A CA 1
ATOM 2690 C C . GLY A 1 329 ? -20.610 9.270 8.954 1.00 95.56 329 GLY A C 1
ATOM 2691 O O . GLY A 1 329 ? -19.460 9.354 9.377 1.00 95.56 329 GLY A O 1
ATOM 2692 N N . PHE A 1 330 ? -21.659 9.029 9.742 1.00 97.56 330 PHE A N 1
ATOM 2693 C CA . PHE A 1 330 ? -21.553 8.705 11.163 1.00 97.56 330 PHE A CA 1
ATOM 2694 C C . PHE A 1 330 ? -21.599 7.189 11.362 1.00 97.56 330 PHE A C 1
ATOM 2696 O O . PHE A 1 330 ? -22.518 6.523 10.876 1.00 97.56 330 PHE A O 1
ATOM 2703 N N . TYR A 1 331 ? -20.647 6.652 12.119 1.00 97.25 331 TYR A N 1
ATOM 2704 C CA . TYR A 1 331 ? -20.525 5.222 12.406 1.00 97.25 331 TYR A CA 1
ATOM 2705 C C . TYR A 1 331 ? -20.322 4.975 13.898 1.00 97.25 331 TYR A C 1
ATOM 2707 O O . TYR A 1 331 ? -19.901 5.897 14.599 1.00 97.25 331 TYR A O 1
ATOM 2715 N N . PRO A 1 332 ? -20.632 3.765 14.391 1.00 97.00 332 PRO A N 1
ATOM 2716 C CA . PRO A 1 332 ? -20.400 3.413 15.781 1.00 97.00 332 PRO A CA 1
ATOM 2717 C C . PRO A 1 332 ? -18.908 3.184 16.071 1.00 97.00 332 PRO A C 1
ATOM 2719 O O . PRO A 1 332 ? -18.194 2.503 15.324 1.00 97.00 332 PRO A O 1
ATOM 2722 N N . TYR A 1 333 ? -18.469 3.761 17.183 1.00 97.06 333 TYR A N 1
ATOM 2723 C CA . TYR A 1 333 ? -17.148 3.625 17.781 1.00 97.06 333 TYR A CA 1
ATOM 2724 C C . TYR A 1 333 ? -17.305 3.356 19.275 1.00 97.06 333 TYR A C 1
ATOM 2726 O O . TYR A 1 333 ? -18.294 3.779 19.869 1.00 97.06 333 TYR A O 1
ATOM 2734 N N . THR A 1 334 ? -16.306 2.722 19.880 1.00 96.69 334 THR A N 1
ATOM 2735 C CA . THR A 1 334 ? -16.226 2.555 21.335 1.00 96.69 334 THR A CA 1
ATOM 2736 C C . THR A 1 334 ? -14.881 3.025 21.851 1.00 96.69 334 THR A C 1
ATOM 2738 O O . THR A 1 334 ? -13.835 2.611 21.343 1.00 96.69 334 THR A O 1
ATOM 2741 N N . ASP A 1 335 ? -14.921 3.886 22.862 1.00 95.94 335 ASP A N 1
ATOM 2742 C CA . ASP A 1 335 ? -13.767 4.294 23.658 1.00 95.94 335 ASP A CA 1
ATOM 2743 C C . ASP A 1 335 ? -13.950 3.862 25.127 1.00 95.94 335 ASP A C 1
ATOM 2745 O O . ASP A 1 335 ? -14.827 3.062 25.457 1.00 95.94 335 ASP A O 1
ATOM 2749 N N . LYS A 1 336 ? -13.107 4.374 26.028 1.00 95.38 336 LYS A N 1
ATOM 2750 C CA . LYS A 1 336 ? -13.172 4.088 27.472 1.00 95.38 336 LYS A CA 1
ATOM 2751 C C . LYS A 1 336 ? -14.483 4.520 28.155 1.00 95.38 336 LYS A C 1
ATOM 2753 O O . LYS A 1 336 ? -14.784 4.002 29.228 1.00 95.38 336 LYS A O 1
ATOM 2758 N N . ASP A 1 337 ? -15.221 5.465 27.572 1.00 94.12 337 ASP A N 1
ATOM 2759 C CA . ASP A 1 337 ? -16.448 6.047 28.123 1.00 94.12 337 ASP A CA 1
ATOM 2760 C C . ASP A 1 337 ? -17.716 5.385 27.534 1.00 94.12 337 ASP A C 1
ATOM 2762 O O . ASP A 1 337 ? -18.826 5.648 28.004 1.00 94.12 337 ASP A O 1
ATOM 2766 N N . GLY A 1 338 ? -17.564 4.489 26.548 1.00 95.25 338 GLY A N 1
ATOM 2767 C CA . GLY A 1 338 ? -18.628 3.655 25.980 1.00 95.25 338 GLY A CA 1
ATOM 2768 C C . GLY A 1 338 ? -18.802 3.817 24.467 1.00 95.25 338 GLY A C 1
ATOM 2769 O O . GLY A 1 338 ? -17.962 4.403 23.783 1.00 95.25 338 GLY A O 1
ATOM 2770 N N . SER A 1 339 ? -19.908 3.288 23.935 1.00 96.31 339 SER A N 1
ATOM 2771 C CA . SER A 1 339 ? -20.241 3.376 22.508 1.00 96.31 339 SER A CA 1
ATOM 2772 C C . SER A 1 339 ? -20.831 4.740 22.138 1.00 96.31 339 SER A C 1
ATOM 2774 O O . SER A 1 339 ? -21.674 5.293 22.848 1.00 96.31 339 SER A O 1
ATOM 2776 N N . PHE A 1 340 ? -20.441 5.272 20.983 1.00 96.50 340 PHE A N 1
ATOM 2777 C CA . PHE A 1 340 ? -20.958 6.524 20.429 1.00 96.50 340 PHE A CA 1
ATOM 2778 C C . PHE A 1 340 ? -20.919 6.515 18.898 1.00 96.50 340 PHE A C 1
ATOM 2780 O O . PHE A 1 340 ? -20.225 5.711 18.279 1.00 96.50 340 PHE A O 1
ATOM 2787 N N . ARG A 1 341 ? -21.667 7.425 18.265 1.00 97.69 341 ARG A N 1
ATOM 2788 C CA . ARG A 1 341 ? -21.626 7.634 16.812 1.00 97.69 341 ARG A CA 1
ATOM 2789 C C . ARG A 1 341 ? -20.816 8.875 16.481 1.00 97.69 341 ARG A C 1
ATOM 2791 O O . ARG A 1 341 ? -21.053 9.933 17.059 1.00 97.69 341 ARG A O 1
ATOM 2798 N N . ALA A 1 342 ? -19.889 8.752 15.539 1.00 97.94 342 ALA A N 1
ATOM 2799 C CA . ALA A 1 342 ? -19.053 9.861 15.095 1.00 97.94 342 ALA A CA 1
ATOM 2800 C C . ALA A 1 342 ? -18.687 9.753 13.614 1.00 97.94 342 ALA A C 1
ATOM 2802 O O . ALA A 1 342 ? -18.815 8.689 13.005 1.00 97.94 342 ALA A O 1
ATOM 2803 N N . ARG A 1 343 ? -18.220 10.858 13.041 1.00 97.50 343 ARG A N 1
ATOM 2804 C CA . ARG A 1 343 ? -17.574 10.911 11.726 1.00 97.50 343 ARG A CA 1
ATOM 2805 C C . ARG A 1 343 ? -16.083 11.183 11.881 1.00 97.50 343 ARG A C 1
ATOM 2807 O O . ARG A 1 343 ? -15.673 11.811 12.856 1.00 97.50 343 ARG A O 1
ATOM 2814 N N . ILE A 1 344 ? -15.288 10.750 10.907 1.00 97.50 344 ILE A N 1
ATOM 2815 C CA . ILE A 1 344 ? -13.867 11.100 10.836 1.00 97.50 344 ILE A CA 1
ATOM 2816 C C . ILE A 1 344 ? -13.747 12.531 10.303 1.00 97.50 344 ILE A C 1
ATOM 2818 O O . ILE A 1 344 ? -14.246 12.832 9.221 1.00 97.50 344 ILE A O 1
ATOM 2822 N N . CYS A 1 345 ? -13.090 13.410 11.058 1.00 94.56 345 CYS A N 1
ATOM 2823 C CA . CYS A 1 345 ? -12.841 14.798 10.653 1.00 94.56 345 CYS A CA 1
ATOM 2824 C C . CYS A 1 345 ? -11.425 15.023 10.128 1.00 94.56 345 CYS A C 1
ATOM 2826 O O . CYS A 1 345 ? -11.192 15.975 9.388 1.00 94.56 345 CYS A O 1
ATOM 2828 N N . GLY A 1 346 ? -10.481 14.176 10.523 1.00 92.81 346 GLY A N 1
ATOM 2829 C CA . GLY A 1 346 ? -9.093 14.305 10.119 1.00 92.81 346 GLY A CA 1
ATOM 2830 C C . GLY A 1 346 ? -8.185 13.406 10.935 1.00 92.81 346 GLY A C 1
ATOM 2831 O O . GLY A 1 346 ? -8.628 12.686 11.834 1.00 92.81 346 GLY A O 1
ATOM 2832 N N . ILE A 1 347 ? -6.907 13.457 10.590 1.00 93.69 347 ILE A N 1
ATOM 2833 C CA . ILE A 1 347 ? -5.837 12.797 11.324 1.00 93.69 347 ILE A CA 1
ATOM 2834 C C . ILE A 1 347 ? -4.727 13.820 11.500 1.00 93.69 347 ILE A C 1
ATOM 2836 O O . ILE A 1 347 ? -4.303 14.438 10.521 1.00 93.69 347 ILE A O 1
ATOM 2840 N N . GLU A 1 348 ? -4.291 14.005 12.738 1.00 88.69 348 GLU A N 1
ATOM 2841 C CA . GLU A 1 348 ? -3.194 14.907 13.073 1.00 88.69 348 GLU A CA 1
ATOM 2842 C C . GLU A 1 348 ? -1.854 14.367 12.546 1.00 88.69 348 GLU A C 1
ATOM 2844 O O . GLU A 1 348 ? -1.706 13.154 12.370 1.00 88.69 348 GLU A O 1
ATOM 2849 N N . PRO A 1 349 ? -0.824 15.213 12.358 1.00 78.75 349 PRO A N 1
ATOM 2850 C CA . PRO A 1 349 ? 0.505 14.763 11.926 1.00 78.75 349 PRO A CA 1
ATOM 2851 C C . PRO A 1 349 ? 1.154 13.714 12.848 1.00 78.75 349 PRO A C 1
ATOM 2853 O O . PRO A 1 349 ? 1.997 12.935 12.408 1.00 78.75 349 PRO A O 1
ATOM 2856 N N . SER A 1 350 ? 0.755 13.677 14.125 1.00 81.44 350 SER A N 1
ATOM 2857 C CA . SER A 1 350 ? 1.155 12.652 15.104 1.00 81.44 350 SER A CA 1
ATOM 2858 C C . SER A 1 350 ? 0.551 11.269 14.823 1.00 81.44 350 SER A C 1
ATOM 2860 O O . SER A 1 350 ? 0.991 10.271 15.395 1.00 81.44 350 SER A O 1
ATOM 2862 N N . GLY A 1 351 ? -0.466 11.211 13.962 1.00 89.44 351 GLY A N 1
ATOM 2863 C CA . GLY A 1 351 ? -1.292 10.045 13.685 1.00 89.44 351 GLY A CA 1
ATOM 2864 C C . GLY A 1 351 ? -2.581 9.973 14.494 1.00 89.44 351 GLY A C 1
ATOM 2865 O O . GLY A 1 351 ? -3.322 9.012 14.303 1.00 89.44 351 GLY A O 1
ATOM 2866 N N . ALA A 1 352 ? -2.877 10.946 15.363 1.00 93.50 352 ALA A N 1
ATOM 2867 C CA . ALA A 1 352 ? -4.091 10.939 16.177 1.00 93.50 352 ALA A CA 1
ATOM 2868 C C . ALA A 1 352 ? -5.359 11.096 15.321 1.00 93.50 352 ALA A C 1
ATOM 2870 O O . ALA A 1 352 ? -5.447 11.994 14.483 1.00 93.50 352 ALA A O 1
ATOM 2871 N N . LEU A 1 353 ? -6.348 10.226 15.530 1.00 96.69 353 LEU A N 1
ATOM 2872 C CA . LEU A 1 353 ? -7.624 10.255 14.818 1.00 96.69 353 LEU A CA 1
ATOM 2873 C C . LEU A 1 353 ? -8.566 11.274 15.462 1.00 96.69 353 LEU A C 1
ATOM 2875 O O . LEU A 1 353 ? -8.859 11.181 16.655 1.00 96.69 353 LEU A O 1
ATOM 2879 N N . ILE A 1 354 ? -9.092 12.200 14.661 1.00 97.31 354 ILE A N 1
ATOM 2880 C CA . ILE A 1 354 ? -10.075 13.186 15.112 1.00 97.31 354 ILE A CA 1
ATOM 2881 C C . ILE A 1 354 ? -11.472 12.731 14.708 1.00 97.31 354 ILE A C 1
ATOM 2883 O O . ILE A 1 354 ? -11.810 12.670 13.521 1.00 97.31 354 ILE A O 1
ATOM 2887 N N . LEU A 1 355 ? -12.297 12.449 15.713 1.00 98.00 355 LEU A N 1
ATOM 2888 C CA . LEU A 1 355 ? -13.701 12.088 15.557 1.00 98.00 355 LEU A CA 1
ATOM 2889 C C . LEU A 1 355 ? -14.598 13.227 16.040 1.00 98.00 355 LEU A C 1
ATOM 2891 O O . LEU A 1 355 ? -14.313 13.869 17.048 1.00 98.00 355 LEU A O 1
ATOM 2895 N N . GLU A 1 356 ? -15.705 13.460 15.344 1.00 97.69 356 GLU A N 1
ATOM 2896 C CA . GLU A 1 356 ? -16.743 14.414 15.749 1.00 97.69 356 GLU A CA 1
ATOM 2897 C C . GLU A 1 356 ? -18.084 13.693 15.863 1.00 97.69 356 GLU A C 1
ATOM 2899 O O . GLU A 1 356 ? -18.504 13.017 14.921 1.00 97.69 356 GLU A O 1
ATOM 2904 N N . ASP A 1 357 ? -18.732 13.799 17.024 1.00 96.56 357 ASP A N 1
ATOM 2905 C CA . ASP A 1 357 ? -20.047 13.197 17.257 1.00 96.56 357 ASP A CA 1
ATOM 2906 C C . ASP A 1 357 ? -21.198 14.054 16.702 1.00 96.56 357 ASP A C 1
ATOM 2908 O O . ASP A 1 357 ? -21.003 15.171 16.222 1.00 96.56 357 ASP A O 1
ATOM 2912 N N . GLU A 1 358 ? -22.421 13.518 16.732 1.00 95.12 358 GLU A N 1
ATOM 2913 C CA . GLU A 1 358 ? -23.613 14.179 16.174 1.00 95.12 358 GLU A CA 1
ATOM 2914 C C . GLU A 1 358 ? -23.956 15.513 16.871 1.00 95.12 358 GLU A C 1
ATOM 2916 O O . GLU A 1 358 ? -24.686 16.328 16.309 1.00 95.12 358 GLU A O 1
ATOM 2921 N N . SER A 1 359 ? -23.403 15.775 18.065 1.00 95.00 359 SER A N 1
ATOM 2922 C CA . SER A 1 359 ? -23.542 17.059 18.770 1.00 95.00 359 SER A CA 1
ATOM 2923 C C . SER A 1 359 ? -22.495 18.102 18.357 1.00 95.00 359 SER A C 1
ATOM 2925 O O . SER A 1 359 ? -22.558 19.248 18.802 1.00 95.00 359 SER A O 1
ATOM 2927 N N . GLY A 1 360 ? -21.531 17.720 17.511 1.00 94.81 360 GLY A N 1
ATOM 2928 C CA . GLY A 1 360 ? -20.401 18.554 17.102 1.00 94.81 360 GLY A CA 1
ATOM 2929 C C . GLY A 1 360 ? -19.210 18.508 18.065 1.00 94.81 360 GLY A C 1
ATOM 2930 O O . GLY A 1 360 ? -18.244 19.250 17.880 1.00 94.81 360 GLY A O 1
ATOM 2931 N N . LYS A 1 361 ? -19.239 17.653 19.099 1.00 95.88 361 LYS A N 1
ATOM 2932 C CA . LYS A 1 361 ? -18.115 17.509 20.032 1.00 95.88 361 LYS A CA 1
ATOM 2933 C C . LYS A 1 361 ? -17.004 16.696 19.368 1.00 95.88 361 LYS A C 1
ATOM 2935 O O . LYS A 1 361 ? -17.211 15.551 18.965 1.00 95.88 361 LYS A O 1
ATOM 2940 N N . ARG A 1 362 ? -15.805 17.282 19.311 1.00 96.81 362 ARG A N 1
ATOM 2941 C CA . ARG A 1 362 ? -14.592 16.637 18.795 1.00 96.81 362 ARG A CA 1
ATOM 2942 C C . ARG A 1 362 ? -13.831 15.899 19.886 1.00 96.81 362 ARG A C 1
ATOM 2944 O O . ARG A 1 362 ? -13.762 16.363 21.025 1.00 96.81 362 ARG A O 1
ATOM 2951 N N . ARG A 1 363 ? -13.265 14.754 19.522 1.00 96.25 363 ARG A N 1
ATOM 2952 C CA . ARG A 1 363 ? -12.424 13.904 20.367 1.00 96.25 363 ARG A CA 1
ATOM 2953 C C . ARG A 1 363 ? -11.223 13.453 19.549 1.00 96.25 363 ARG A C 1
ATOM 2955 O O . ARG A 1 363 ? -11.351 13.176 18.358 1.00 96.25 363 ARG A O 1
ATOM 2962 N N . GLU A 1 364 ? -10.077 13.408 20.203 1.00 96.81 364 GLU A N 1
ATOM 2963 C CA . GLU A 1 364 ? -8.810 12.968 19.634 1.00 96.81 364 GLU A CA 1
ATOM 2964 C C . GLU A 1 364 ? -8.452 11.615 20.241 1.00 96.81 364 GLU A C 1
ATOM 2966 O O . GLU A 1 364 ? -8.595 11.433 21.452 1.00 96.81 364 GLU A O 1
ATOM 2971 N N . TYR A 1 365 ? -8.011 10.679 19.401 1.00 96.06 365 TYR A N 1
ATOM 2972 C CA . TYR A 1 365 ? -7.636 9.333 19.818 1.00 96.06 365 TYR A CA 1
ATOM 2973 C C . TYR A 1 365 ? -6.273 8.942 19.257 1.00 96.06 365 TYR A C 1
ATOM 2975 O O . TYR A 1 365 ? -6.063 8.904 18.041 1.00 96.06 365 TYR A O 1
ATOM 2983 N N . MET A 1 366 ? -5.362 8.569 20.149 1.00 92.88 366 MET A N 1
ATOM 2984 C CA . MET A 1 366 ? -4.119 7.886 19.809 1.00 92.88 366 MET A CA 1
ATOM 2985 C C . MET A 1 366 ? -4.374 6.398 19.522 1.00 92.88 366 MET A C 1
ATOM 2987 O O . MET A 1 366 ? -5.467 5.858 19.720 1.00 92.88 366 MET A O 1
ATOM 2991 N N . PHE A 1 367 ? -3.355 5.698 19.020 1.00 87.50 367 PHE A N 1
ATOM 2992 C CA . PHE A 1 367 ? -3.485 4.311 18.564 1.00 87.50 367 PHE A CA 1
ATOM 2993 C C . PHE A 1 367 ? -4.100 3.379 19.625 1.00 87.50 367 PHE A C 1
ATOM 2995 O O . PHE A 1 367 ? -3.566 3.217 20.729 1.00 87.50 367 PHE A O 1
ATOM 3002 N N . LYS A 1 368 ? -5.182 2.694 19.226 1.00 83.75 368 LYS A N 1
ATOM 3003 C CA . LYS A 1 368 ? -6.004 1.774 20.037 1.00 83.75 368 LYS A CA 1
ATOM 3004 C C . LYS A 1 368 ? -6.785 2.411 21.202 1.00 83.75 368 LYS A C 1
ATOM 3006 O O . LYS A 1 368 ? -7.310 1.668 22.024 1.00 83.75 368 LYS A O 1
ATOM 3011 N N . GLU A 1 369 ? -6.895 3.738 21.284 1.00 92.06 369 GLU A N 1
ATOM 3012 C CA . GLU A 1 369 ? -7.781 4.395 22.268 1.00 92.06 369 GLU A CA 1
ATOM 3013 C C . GLU A 1 369 ? -9.261 4.360 21.859 1.00 92.06 369 GLU A C 1
ATOM 3015 O O . GLU A 1 369 ? -10.141 4.570 22.692 1.00 92.06 369 GLU A O 1
ATOM 3020 N N . VAL A 1 370 ? -9.536 4.049 20.589 1.00 94.62 370 VAL A N 1
ATOM 3021 C CA . VAL A 1 370 ? -10.879 3.872 20.039 1.00 94.62 370 VAL A CA 1
ATOM 3022 C C . VAL A 1 370 ? -10.943 2.619 19.168 1.00 94.62 370 VAL A C 1
ATOM 3024 O O . VAL A 1 370 ? -9.996 2.287 18.449 1.00 94.62 370 VAL A O 1
ATOM 3027 N N . SER A 1 371 ? -12.075 1.923 19.231 1.00 93.12 371 SER A N 1
ATOM 3028 C CA . SER A 1 371 ? -12.396 0.760 18.405 1.00 93.12 371 SER A CA 1
ATOM 3029 C C . SER A 1 371 ? -13.530 1.083 17.438 1.00 93.12 371 SER A C 1
ATOM 3031 O O . SER A 1 371 ? -14.481 1.774 17.787 1.00 93.12 371 SER A O 1
ATOM 3033 N N . PHE A 1 372 ? -13.436 0.561 16.217 1.00 94.19 372 PHE A N 1
ATOM 3034 C CA . PHE A 1 372 ? -14.492 0.652 15.210 1.00 94.19 372 PHE A CA 1
ATOM 3035 C C . PHE A 1 372 ? -15.436 -0.534 15.419 1.00 94.19 372 PHE A C 1
ATOM 3037 O O . PHE A 1 372 ? -14.993 -1.674 15.257 1.00 94.19 372 PHE A O 1
ATOM 3044 N N . GLU A 1 373 ? -16.702 -0.288 15.754 1.00 90.69 373 GLU A N 1
ATOM 3045 C CA . GLU A 1 373 ? -17.693 -1.366 15.877 1.00 90.69 373 GLU A CA 1
ATOM 3046 C C . GLU A 1 373 ? -18.155 -1.805 14.486 1.00 90.69 373 GLU A C 1
ATOM 3048 O O . GLU A 1 373 ? -18.465 -0.952 13.648 1.00 90.69 373 GLU A O 1
ATOM 3053 N N . LEU A 1 374 ? -18.145 -3.113 14.216 1.00 79.12 374 LEU A N 1
ATOM 3054 C CA . LEU A 1 374 ? -18.518 -3.679 12.915 1.00 79.12 374 LEU A CA 1
ATOM 3055 C C . LEU A 1 374 ? -20.029 -3.712 12.721 1.00 79.12 374 LEU A C 1
ATOM 3057 O O . LEU A 1 374 ? -20.728 -4.220 13.625 1.00 79.12 374 LEU A O 1
#